Protein AF-A0A6L2MSD7-F1 (afdb_monomer_lite)

Radius of gyration: 34.22 Å; chains: 1; bounding box: 85×86×97 Å

Structure (mmCIF, N/CA/C/O backbone):
data_AF-A0A6L2MSD7-F1
#
_entry.id   AF-A0A6L2MSD7-F1
#
loop_
_atom_site.group_PDB
_atom_site.id
_atom_site.type_symbol
_atom_site.label_atom_id
_atom_site.label_alt_id
_atom_site.label_comp_id
_atom_site.label_asym_id
_atom_site.label_entity_id
_atom_site.label_seq_id
_atom_site.pdbx_PDB_ins_code
_atom_site.Cartn_x
_atom_site.Cartn_y
_atom_site.Cartn_z
_atom_site.occupancy
_atom_site.B_iso_or_equiv
_atom_site.auth_seq_id
_atom_site.auth_comp_id
_atom_site.auth_asym_id
_atom_site.auth_atom_id
_atom_site.pdbx_PDB_model_num
ATOM 1 N N . MET A 1 1 ? -14.787 -10.160 -1.010 1.00 54.75 1 MET A N 1
ATOM 2 C CA . MET A 1 1 ? -13.584 -10.720 -0.327 1.00 54.75 1 MET A CA 1
ATOM 3 C C . MET A 1 1 ? -12.518 -11.054 -1.364 1.00 54.75 1 MET A C 1
ATOM 5 O O . MET A 1 1 ? -12.900 -11.165 -2.517 1.00 54.75 1 MET A O 1
ATOM 9 N N . ARG A 1 2 ? -11.237 -11.188 -0.989 1.00 59.09 2 ARG A N 1
ATOM 10 C CA . ARG A 1 2 ? -10.144 -11.742 -1.824 1.00 59.09 2 ARG A CA 1
ATOM 11 C C . ARG A 1 2 ? -9.192 -12.528 -0.919 1.00 59.09 2 ARG A C 1
ATOM 13 O O . ARG A 1 2 ? -8.958 -12.077 0.196 1.00 59.09 2 ARG A O 1
ATOM 20 N N . ASN A 1 3 ? -8.685 -13.684 -1.350 1.00 61.91 3 ASN A N 1
ATOM 21 C CA . ASN A 1 3 ? -7.759 -14.533 -0.572 1.00 61.91 3 ASN A CA 1
ATOM 22 C C . ASN A 1 3 ? -8.220 -14.773 0.879 1.00 61.91 3 ASN A C 1
ATOM 24 O O . ASN A 1 3 ? -7.472 -14.562 1.828 1.00 61.91 3 ASN A O 1
ATOM 28 N N . ASN A 1 4 ? -9.496 -15.134 1.055 1.00 64.25 4 ASN A N 1
ATOM 29 C CA . ASN A 1 4 ? -10.141 -15.321 2.363 1.00 64.25 4 ASN A CA 1
ATOM 30 C C . ASN A 1 4 ? -10.130 -14.093 3.298 1.00 64.25 4 ASN A C 1
ATOM 32 O O . ASN A 1 4 ? -10.500 -14.213 4.462 1.00 64.25 4 ASN A O 1
ATOM 36 N N . ARG A 1 5 ? -9.792 -12.898 2.796 1.00 66.31 5 ARG A N 1
ATOM 37 C CA . ARG A 1 5 ? -9.851 -11.631 3.533 1.00 66.31 5 ARG A CA 1
ATOM 38 C C . ARG A 1 5 ? -11.049 -10.789 3.092 1.00 66.31 5 ARG A C 1
ATOM 40 O O . ARG A 1 5 ? -11.302 -10.579 1.897 1.00 66.31 5 ARG A O 1
ATOM 47 N N . LEU A 1 6 ? -11.808 -10.301 4.072 1.00 73.81 6 LEU A N 1
ATOM 48 C CA . LEU A 1 6 ? -12.859 -9.312 3.860 1.00 73.81 6 LEU A CA 1
ATOM 49 C C . LEU A 1 6 ? -12.208 -7.933 3.770 1.00 73.81 6 LEU A C 1
ATOM 51 O O . LEU A 1 6 ? -11.578 -7.480 4.714 1.00 73.81 6 LEU A O 1
ATOM 55 N N . TYR A 1 7 ? -12.353 -7.279 2.624 1.00 77.12 7 TYR A N 1
ATOM 56 C CA . TYR A 1 7 ? -11.870 -5.911 2.431 1.00 77.12 7 TYR A CA 1
ATOM 57 C C . TYR A 1 7 ? -12.970 -4.889 2.705 1.00 77.12 7 TYR A C 1
ATOM 59 O O . TYR A 1 7 ? -12.714 -3.799 3.213 1.00 77.12 7 TYR A O 1
ATOM 67 N N . GLU A 1 8 ? -14.196 -5.265 2.350 1.00 81.88 8 GLU A N 1
ATOM 68 C CA . GLU A 1 8 ? -15.355 -4.401 2.373 1.00 81.88 8 GLU A CA 1
ATOM 69 C C . GLU A 1 8 ? -16.638 -5.224 2.400 1.00 81.88 8 GLU A C 1
ATOM 71 O O . GLU A 1 8 ? -16.742 -6.239 1.702 1.00 81.88 8 GLU A O 1
ATOM 76 N N . LEU A 1 9 ? -17.607 -4.742 3.170 1.00 81.75 9 LEU A N 1
ATOM 77 C CA . LEU A 1 9 ? -18.995 -5.175 3.148 1.00 81.75 9 LEU A CA 1
ATOM 78 C C . LEU A 1 9 ? -19.867 -3.946 2.893 1.00 81.75 9 LEU A C 1
ATOM 80 O O . LEU A 1 9 ? -19.932 -3.067 3.745 1.00 81.75 9 LEU A O 1
ATOM 84 N N . SER A 1 10 ? -20.544 -3.900 1.752 1.00 80.12 10 SER A N 1
ATOM 85 C CA . SER A 1 10 ? -21.430 -2.795 1.372 1.00 80.12 10 SER A CA 1
ATOM 86 C C . SER A 1 10 ? -22.860 -3.308 1.264 1.00 80.12 10 SER A C 1
ATOM 88 O O . SER A 1 10 ? -23.104 -4.350 0.656 1.00 80.12 10 SER A O 1
ATOM 90 N N . VAL A 1 11 ? -23.801 -2.596 1.879 1.00 79.25 11 VAL A N 1
ATOM 91 C CA . VAL A 1 11 ? -25.222 -2.952 1.913 1.00 79.25 11 VAL A CA 1
ATOM 92 C C . VAL A 1 11 ? -26.008 -1.939 1.100 1.00 79.25 11 VAL A C 1
ATOM 94 O O . VAL A 1 11 ? -25.826 -0.733 1.253 1.00 79.25 11 VAL A O 1
ATOM 97 N N . TYR A 1 12 ? -26.890 -2.439 0.238 1.00 80.19 12 TYR A N 1
ATOM 98 C CA . TYR A 1 12 ? -27.663 -1.638 -0.705 1.00 80.19 12 TYR A CA 1
ATOM 99 C C . TYR A 1 12 ? -29.163 -1.889 -0.550 1.00 80.19 12 TYR A C 1
ATOM 101 O O . TYR A 1 12 ? -29.587 -3.002 -0.240 1.00 80.19 12 TYR A O 1
ATOM 109 N N . SER A 1 13 ? -29.957 -0.862 -0.842 1.00 75.50 13 SER A N 1
ATOM 110 C CA . SER A 1 13 ? -31.385 -0.967 -1.134 1.00 75.50 13 SER A CA 1
ATOM 111 C C . SER A 1 13 ? -31.614 -0.502 -2.572 1.00 75.50 13 SER A C 1
ATOM 113 O O . SER A 1 13 ? -31.469 0.679 -2.899 1.00 75.50 13 SER A O 1
ATOM 115 N N . GLY A 1 14 ? -31.877 -1.448 -3.476 1.00 81.81 14 GLY A N 1
ATOM 116 C CA . GLY A 1 14 ? -31.876 -1.179 -4.915 1.00 81.81 14 GLY A CA 1
ATOM 117 C C . GLY A 1 14 ? -30.505 -0.686 -5.395 1.00 81.81 14 GLY A C 1
ATOM 118 O O . GLY A 1 14 ? -29.509 -1.388 -5.250 1.00 81.81 14 GLY A O 1
ATOM 119 N N . LYS A 1 15 ? -30.453 0.528 -5.963 1.00 81.38 15 LYS A N 1
ATOM 120 C CA . LYS A 1 15 ? -29.205 1.187 -6.405 1.00 81.38 15 LYS A CA 1
ATOM 121 C C . LYS A 1 15 ? -28.573 2.093 -5.338 1.00 81.38 15 LYS A C 1
ATOM 123 O O . LYS A 1 15 ? -27.514 2.665 -5.580 1.00 81.38 15 LYS A O 1
ATOM 128 N N . VAL A 1 16 ? -29.217 2.260 -4.183 1.00 75.75 16 VAL A N 1
ATOM 129 C CA . VAL A 1 16 ? -28.751 3.153 -3.115 1.00 75.75 16 VAL A CA 1
ATOM 130 C C . VAL A 1 16 ? -27.895 2.360 -2.137 1.00 75.75 16 VAL A C 1
ATOM 132 O O . VAL A 1 16 ? -28.352 1.359 -1.590 1.00 75.75 16 VAL A O 1
ATOM 135 N N . MET A 1 17 ? -26.660 2.802 -1.906 1.00 81.56 17 MET A N 1
ATOM 136 C CA . MET A 1 17 ? -25.811 2.253 -0.846 1.00 81.56 17 MET A CA 1
ATOM 137 C C . MET A 1 17 ? -26.296 2.791 0.504 1.00 81.56 17 MET A C 1
ATOM 139 O O . MET A 1 17 ? -26.331 4.003 0.691 1.00 81.56 17 MET A O 1
ATOM 143 N N . LEU A 1 18 ? -26.677 1.901 1.421 1.00 83.06 18 LEU A N 1
ATOM 144 C CA . LEU A 1 18 ? -27.135 2.256 2.765 1.00 83.06 18 LEU A CA 1
ATOM 145 C C . LEU A 1 18 ? -25.952 2.490 3.705 1.00 83.06 18 LEU A C 1
ATOM 147 O O . LEU A 1 18 ? -25.838 3.546 4.315 1.00 83.06 18 LEU A O 1
ATOM 151 N N . PHE A 1 19 ? -25.064 1.503 3.809 1.00 83.31 19 PHE A N 1
ATOM 152 C CA . PHE A 1 19 ? -23.855 1.592 4.620 1.00 83.31 19 PHE A CA 1
ATOM 153 C C . PHE A 1 19 ? -22.772 0.661 4.088 1.00 83.31 19 PHE A C 1
ATOM 155 O O . PHE A 1 19 ? -23.030 -0.264 3.312 1.00 83.31 19 PHE A O 1
ATOM 162 N N . ARG A 1 20 ? -21.543 0.912 4.531 1.00 85.50 20 ARG A N 1
ATOM 163 C CA . ARG A 1 20 ? -20.358 0.167 4.132 1.00 85.50 20 ARG A CA 1
ATOM 164 C C . ARG A 1 20 ? -19.415 0.022 5.314 1.00 85.50 20 ARG A C 1
ATOM 166 O O . ARG A 1 20 ? -19.062 1.007 5.950 1.00 85.50 20 ARG A O 1
ATOM 173 N N . PHE A 1 21 ? -18.970 -1.201 5.556 1.00 85.81 21 PHE A N 1
ATOM 174 C CA . PHE A 1 21 ? -17.894 -1.518 6.482 1.00 85.81 21 PHE A CA 1
ATOM 175 C C . PHE A 1 21 ? -16.608 -1.756 5.706 1.00 85.81 21 PHE A C 1
ATOM 177 O O . PHE A 1 21 ? -16.600 -2.464 4.695 1.00 85.81 21 PHE A O 1
ATOM 184 N N . ARG A 1 22 ? -15.510 -1.189 6.201 1.00 86.69 22 ARG A N 1
ATOM 185 C CA . ARG A 1 22 ? -14.165 -1.388 5.663 1.00 86.69 22 ARG A CA 1
ATOM 186 C C . ARG A 1 22 ? -13.177 -1.668 6.777 1.00 86.69 22 ARG A C 1
ATOM 188 O O . ARG A 1 22 ? -13.412 -1.350 7.937 1.00 86.69 22 ARG A O 1
ATOM 195 N N . VAL A 1 23 ? -12.068 -2.280 6.390 1.00 88.69 23 VAL A N 1
ATOM 196 C CA . VAL A 1 23 ? -10.988 -2.638 7.305 1.00 88.69 23 VAL A CA 1
ATOM 197 C C . VAL A 1 23 ? -9.944 -1.524 7.303 1.00 88.69 23 VAL A C 1
ATOM 199 O O . VAL A 1 23 ? -9.210 -1.373 6.327 1.00 88.69 23 VAL A O 1
ATOM 202 N N . SER A 1 24 ? -9.863 -0.762 8.396 1.00 91.62 24 SER A N 1
ATOM 203 C CA . SER A 1 24 ? -8.899 0.339 8.575 1.00 91.62 24 SER A CA 1
ATOM 204 C C . SER A 1 24 ? -7.444 -0.116 8.434 1.00 91.62 24 SER A C 1
ATOM 206 O O . SER A 1 24 ? -6.644 0.589 7.823 1.00 91.62 24 SER A O 1
ATOM 208 N N . LEU A 1 25 ? -7.123 -1.333 8.890 1.00 91.25 25 LEU A N 1
ATOM 209 C CA . LEU A 1 25 ? -5.784 -1.933 8.807 1.00 91.25 25 LEU A CA 1
ATOM 210 C C . LEU A 1 25 ? -5.227 -1.998 7.371 1.00 91.25 25 LEU A C 1
ATOM 212 O O . LEU A 1 25 ? -4.017 -1.983 7.171 1.00 91.25 25 LEU A O 1
ATOM 216 N N . ASN 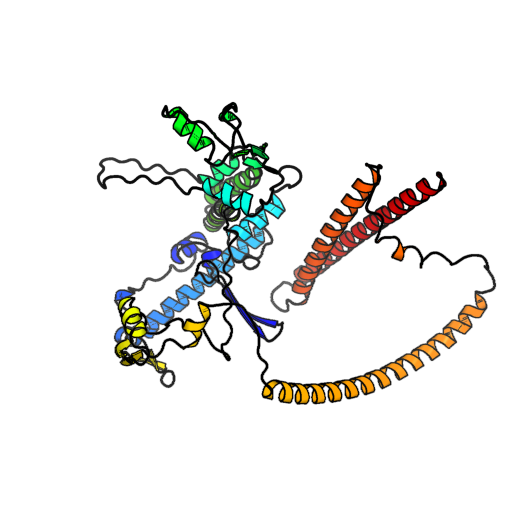A 1 26 ? -6.100 -2.043 6.360 1.00 89.12 26 ASN A N 1
ATOM 217 C CA . ASN A 1 26 ? -5.686 -2.049 4.956 1.00 89.12 26 ASN A CA 1
ATOM 218 C C . ASN A 1 26 ? -5.207 -0.675 4.455 1.00 89.12 26 ASN A C 1
ATOM 220 O O . ASN A 1 26 ? -4.498 -0.604 3.448 1.00 89.12 26 ASN A O 1
ATOM 224 N N . LEU A 1 27 ? -5.631 0.407 5.111 1.00 90.31 27 LEU A N 1
ATOM 225 C CA . LEU A 1 27 ? -5.243 1.785 4.799 1.00 90.31 27 LEU A CA 1
ATOM 226 C C . LEU A 1 27 ? -4.125 2.274 5.723 1.00 90.31 27 LEU A C 1
ATOM 228 O O . LEU A 1 27 ? -3.208 2.946 5.261 1.00 90.31 27 LEU A O 1
ATOM 232 N N . LEU A 1 28 ? -4.188 1.910 7.005 1.00 92.94 28 LEU A N 1
ATOM 233 C CA . LEU A 1 28 ? -3.208 2.256 8.032 1.00 92.94 28 LEU A CA 1
ATOM 234 C C . LEU A 1 28 ? -2.693 0.968 8.690 1.00 92.94 28 LEU A C 1
ATOM 236 O O . LEU A 1 28 ? -3.265 0.508 9.680 1.00 92.94 28 LEU A O 1
ATOM 240 N N . PRO A 1 29 ? -1.648 0.339 8.124 1.00 90.06 29 PRO A N 1
ATOM 241 C CA . PRO A 1 29 ? -1.116 -0.907 8.655 1.00 90.06 29 PRO A CA 1
ATOM 242 C C . PRO A 1 29 ? -0.336 -0.657 9.954 1.00 90.06 29 PRO A C 1
ATOM 244 O O . PRO A 1 29 ? 0.700 0.011 9.963 1.00 90.06 29 PRO A O 1
ATOM 247 N N . GLY A 1 30 ? -0.819 -1.219 11.060 1.00 90.50 30 GLY A N 1
ATOM 248 C CA . GLY A 1 30 ? -0.165 -1.136 12.363 1.00 90.50 30 GLY A CA 1
ATOM 249 C C . GLY A 1 30 ? -1.090 -1.545 13.503 1.00 90.50 30 GLY A C 1
ATOM 250 O O . GLY A 1 30 ? -2.303 -1.657 13.328 1.00 90.50 30 GLY A O 1
ATOM 251 N N . THR A 1 31 ? -0.516 -1.768 14.684 1.00 92.75 31 THR A N 1
ATOM 252 C CA . THR A 1 31 ? -1.314 -1.904 15.907 1.00 92.75 31 THR A CA 1
ATOM 253 C C . THR A 1 31 ? -1.945 -0.556 16.245 1.00 92.75 31 THR A C 1
ATOM 255 O O . THR A 1 31 ? -1.356 0.493 15.973 1.00 92.75 31 THR A O 1
ATOM 258 N N . LEU A 1 32 ? -3.126 -0.565 16.871 1.00 93.31 32 LEU A N 1
ATOM 259 C CA . LEU A 1 32 ? -3.796 0.675 17.272 1.00 93.31 32 LEU A CA 1
ATOM 260 C C . LEU A 1 32 ? -2.896 1.542 18.165 1.00 93.31 32 LEU A C 1
ATOM 262 O O . LEU A 1 32 ? -2.839 2.749 17.971 1.00 93.31 32 LEU A O 1
ATOM 266 N N . GLN A 1 33 ? -2.137 0.920 19.072 1.00 91.62 33 GLN A N 1
ATOM 267 C CA . GLN A 1 33 ? -1.191 1.625 19.937 1.00 91.62 33 GLN A CA 1
ATOM 268 C C . GLN A 1 33 ? -0.089 2.328 19.132 1.00 91.62 33 GLN A C 1
ATOM 270 O O . GLN A 1 33 ? 0.141 3.518 19.324 1.00 91.62 33 GLN A O 1
ATOM 275 N N . ASN A 1 34 ? 0.556 1.636 18.186 1.00 91.00 34 ASN A N 1
ATOM 276 C CA . ASN A 1 34 ? 1.626 2.238 17.384 1.00 91.00 34 ASN A CA 1
ATOM 277 C C . ASN A 1 34 ? 1.091 3.346 16.471 1.00 91.00 34 ASN A C 1
ATOM 279 O O . ASN A 1 34 ? 1.749 4.370 16.286 1.00 91.00 34 ASN A O 1
ATOM 283 N N . LEU A 1 35 ? -0.105 3.151 15.905 1.00 92.88 35 LEU A N 1
ATOM 284 C CA . LEU A 1 35 ? -0.780 4.163 15.095 1.00 92.88 35 LEU A CA 1
ATOM 285 C C . LEU A 1 35 ? -1.135 5.394 15.926 1.00 92.88 35 LEU A C 1
ATOM 287 O O . LEU A 1 35 ? -0.897 6.509 15.472 1.00 92.88 35 LEU A O 1
ATOM 291 N N . ALA A 1 36 ? -1.654 5.199 17.138 1.00 91.94 36 ALA A N 1
ATOM 292 C CA . ALA A 1 36 ? -1.971 6.276 18.063 1.00 91.94 36 ALA A CA 1
ATOM 293 C C . ALA A 1 36 ? -0.721 7.063 18.459 1.00 91.94 36 ALA A C 1
ATOM 295 O O . ALA A 1 36 ? -0.707 8.275 18.284 1.00 91.94 36 ALA A O 1
ATOM 296 N N . MET A 1 37 ? 0.353 6.389 18.880 1.00 89.19 37 MET A N 1
ATOM 297 C CA . MET A 1 37 ? 1.626 7.049 19.191 1.00 89.19 37 MET A CA 1
ATOM 298 C C . MET A 1 37 ? 2.172 7.838 17.996 1.00 89.19 37 MET A C 1
ATOM 300 O O . MET A 1 37 ? 2.650 8.953 18.158 1.00 89.19 37 MET A O 1
ATOM 304 N N . SER A 1 38 ? 2.080 7.276 16.787 1.00 89.38 38 SER A N 1
ATOM 305 C CA . SER A 1 38 ? 2.650 7.906 15.592 1.00 89.38 38 SER A CA 1
ATOM 306 C C . SER A 1 38 ? 1.812 9.088 15.103 1.00 89.38 38 SER A C 1
ATOM 308 O O . SER A 1 38 ? 2.350 10.145 14.800 1.00 89.38 38 SER A O 1
ATOM 310 N N . LEU A 1 39 ? 0.493 8.921 14.973 1.00 90.50 39 LEU A N 1
ATOM 311 C CA . LEU A 1 39 ? -0.389 9.917 14.354 1.00 90.50 39 LEU A CA 1
ATOM 312 C C . LEU A 1 39 ? -0.950 10.918 15.370 1.00 90.50 39 LEU A C 1
ATOM 314 O O . LEU A 1 39 ? -1.189 12.082 15.036 1.00 90.50 39 LEU A O 1
ATOM 318 N N . CYS A 1 40 ? -1.133 10.473 16.606 1.00 88.50 40 CYS A N 1
ATOM 319 C CA . CYS A 1 40 ? -1.865 11.160 17.657 1.00 88.50 40 CYS A CA 1
ATOM 320 C C . CYS A 1 40 ? -1.087 11.146 18.996 1.00 88.50 40 CYS A C 1
ATOM 322 O O . CYS A 1 40 ? -1.655 10.744 20.009 1.00 88.50 40 CYS A O 1
ATOM 324 N N . PRO A 1 41 ? 0.184 11.599 19.048 1.00 78.00 41 PRO A N 1
ATOM 325 C CA . PRO A 1 41 ? 1.045 11.445 20.233 1.00 78.00 41 PRO A CA 1
ATOM 326 C C . PRO A 1 41 ? 0.524 12.159 21.490 1.00 78.00 41 PRO A C 1
ATOM 328 O O . PRO A 1 41 ? 0.836 11.754 22.602 1.00 78.00 41 PRO A O 1
ATOM 331 N N . ASN A 1 42 ? -0.297 13.200 21.320 1.00 79.69 42 ASN A N 1
ATOM 332 C CA . ASN A 1 42 ? -0.868 13.982 22.423 1.00 79.69 42 ASN A CA 1
ATOM 333 C C . ASN A 1 42 ? -2.189 13.399 22.960 1.00 79.69 42 ASN A C 1
ATOM 335 O O . ASN A 1 42 ? -2.815 13.997 23.832 1.00 79.69 42 ASN A O 1
ATOM 339 N N . LEU A 1 43 ? -2.665 12.287 22.394 1.00 77.75 43 LEU A N 1
ATOM 340 C CA . LEU A 1 43 ? -3.886 11.618 22.830 1.00 77.75 43 LEU A CA 1
ATOM 341 C C . LEU A 1 43 ? -3.576 10.521 23.851 1.00 77.75 43 LEU A C 1
ATOM 343 O O . LEU A 1 43 ? -2.478 9.973 23.914 1.00 77.75 43 LEU A O 1
ATOM 347 N N . ARG A 1 44 ? -4.601 10.198 24.642 1.00 72.88 44 ARG A N 1
ATOM 348 C CA . ARG A 1 44 ? -4.632 9.071 25.583 1.00 72.88 44 ARG A CA 1
ATOM 349 C C . ARG A 1 44 ? -4.073 7.791 24.952 1.00 72.88 44 ARG A C 1
ATOM 351 O O . ARG A 1 44 ? -4.418 7.439 23.823 1.00 72.88 44 ARG A O 1
ATOM 358 N N . THR A 1 45 ? -3.224 7.102 25.707 1.00 79.56 45 THR A N 1
ATOM 359 C CA . THR A 1 45 ? -2.632 5.825 25.312 1.00 79.56 45 THR A CA 1
ATOM 360 C C . THR A 1 45 ? -3.693 4.730 25.276 1.00 79.56 45 THR A C 1
ATOM 362 O O . THR A 1 45 ? -4.697 4.783 25.991 1.00 79.56 45 THR A O 1
ATOM 365 N N . LYS A 1 46 ? -3.482 3.718 24.430 1.00 86.62 46 LYS A N 1
ATOM 366 C CA . LYS A 1 46 ? -4.335 2.534 24.424 1.00 86.62 46 LYS A CA 1
ATOM 367 C C . LYS A 1 46 ? -4.239 1.849 25.788 1.00 86.62 46 LYS A C 1
ATOM 369 O O . LYS A 1 46 ? -3.137 1.597 26.277 1.00 86.62 46 LYS A O 1
ATOM 374 N N . GLY A 1 47 ? -5.389 1.518 26.371 1.00 85.00 47 GLY A N 1
ATOM 375 C CA . GLY A 1 47 ? -5.443 0.671 27.557 1.00 85.00 47 GLY A CA 1
ATOM 376 C C . GLY A 1 47 ? -4.956 -0.753 27.264 1.00 85.00 47 GLY A C 1
ATOM 377 O O . GLY A 1 47 ? -4.821 -1.166 26.106 1.00 85.00 47 GLY A O 1
ATOM 378 N N . SER A 1 48 ? -4.745 -1.527 28.326 1.00 88.94 48 SER A N 1
ATOM 379 C CA . SER A 1 48 ? -4.442 -2.957 28.247 1.00 88.94 48 SER A CA 1
ATOM 380 C C . SER A 1 48 ? -5.496 -3.757 29.002 1.00 88.94 48 SER A C 1
ATOM 382 O O . SER A 1 48 ? -5.973 -3.321 30.047 1.00 88.94 48 SER A O 1
ATOM 384 N N . ILE A 1 49 ? -5.849 -4.917 28.459 1.00 88.62 49 ILE A N 1
ATOM 385 C CA . ILE A 1 49 ? -6.663 -5.931 29.124 1.00 88.62 49 ILE A CA 1
ATOM 386 C C . ILE A 1 49 ? -5.914 -7.244 28.976 1.00 88.62 49 ILE A C 1
ATOM 388 O O . ILE A 1 49 ? -5.456 -7.574 27.881 1.00 88.62 49 ILE A O 1
ATOM 392 N N . ASP A 1 50 ? -5.832 -8.000 30.065 1.00 87.88 50 ASP A N 1
ATOM 393 C CA . ASP A 1 50 ? -5.445 -9.399 29.988 1.00 87.88 50 ASP A CA 1
ATOM 394 C C . ASP A 1 50 ? -6.599 -10.202 29.376 1.00 87.88 50 ASP A C 1
ATOM 396 O O . ASP A 1 50 ? -7.579 -10.535 30.043 1.00 87.88 50 ASP A O 1
ATOM 400 N N . HIS A 1 51 ? -6.494 -10.480 28.079 1.00 87.56 51 HIS A N 1
ATOM 401 C CA . HIS A 1 51 ? -7.522 -11.195 27.333 1.00 87.56 51 HIS A CA 1
ATOM 402 C C . HIS A 1 51 ? -7.735 -12.633 27.827 1.00 87.56 51 HIS A C 1
ATOM 404 O O . HIS A 1 51 ? -8.825 -13.165 27.626 1.00 87.56 51 HIS A O 1
ATOM 410 N N . GLU A 1 52 ? -6.748 -13.251 28.484 1.00 88.56 52 GLU A N 1
ATOM 411 C CA . GLU A 1 52 ? -6.870 -14.613 29.019 1.00 88.56 52 GLU A CA 1
ATOM 412 C C . GLU A 1 52 ? -7.721 -14.646 30.294 1.00 88.56 52 GLU A C 1
ATOM 414 O O . GLU A 1 52 ? -8.444 -15.613 30.546 1.00 88.56 52 GLU A O 1
ATOM 419 N N . SER A 1 53 ? -7.713 -13.552 31.059 1.00 83.94 53 SER A N 1
ATOM 420 C CA . SER A 1 53 ? -8.539 -13.392 32.261 1.00 83.94 53 SER A CA 1
ATOM 421 C C . SER A 1 53 ? -10.031 -13.142 31.972 1.00 83.94 53 SER A C 1
ATOM 423 O O . SER A 1 53 ? -10.878 -13.280 32.865 1.00 83.94 53 SER A O 1
ATOM 425 N N . VAL A 1 54 ? -10.391 -12.800 30.727 1.00 85.50 54 VAL A N 1
ATOM 426 C CA . VAL A 1 54 ? -11.773 -12.487 30.336 1.00 85.50 54 VAL A CA 1
ATOM 427 C C . VAL A 1 54 ? -12.573 -13.775 30.104 1.00 85.50 54 VAL A C 1
ATOM 429 O O . VAL A 1 54 ? -12.387 -14.501 29.129 1.00 85.50 54 VAL A O 1
ATOM 432 N N . ASN A 1 55 ? -13.522 -14.044 30.997 1.00 86.75 55 ASN A N 1
ATOM 433 C CA . ASN A 1 55 ? -14.447 -15.172 30.969 1.00 86.75 55 ASN A CA 1
ATOM 434 C C . ASN A 1 55 ? -15.867 -14.702 31.332 1.00 86.75 55 ASN A C 1
ATOM 436 O O . ASN A 1 55 ? -16.092 -13.530 31.610 1.00 86.75 55 ASN A O 1
ATOM 440 N N . GLU A 1 56 ? -16.851 -15.602 31.320 1.00 84.56 56 GLU A N 1
ATOM 441 C CA . GLU A 1 56 ? -18.264 -15.257 31.559 1.00 84.56 56 GLU A CA 1
ATOM 442 C C . GLU A 1 56 ? -18.503 -14.533 32.899 1.00 84.56 56 GLU A C 1
ATOM 444 O O . GLU A 1 56 ? -19.273 -13.573 32.961 1.00 84.56 56 GLU A O 1
ATOM 449 N N . LYS A 1 57 ? -17.812 -14.953 33.968 1.00 81.75 57 LYS A N 1
ATOM 450 C CA . LYS A 1 57 ? -17.960 -14.351 35.300 1.00 81.75 57 LYS A CA 1
ATOM 451 C C . LYS A 1 57 ? -17.282 -12.981 35.370 1.00 81.75 57 LYS A C 1
ATOM 453 O O . LYS A 1 57 ? -17.885 -12.043 35.892 1.00 81.75 57 LYS A O 1
ATOM 458 N N . SER A 1 58 ? -16.067 -12.848 34.828 1.00 83.00 58 SER A N 1
ATOM 459 C CA . SER A 1 58 ? -15.365 -11.555 34.787 1.00 83.00 58 SER A CA 1
ATOM 460 C C . SER A 1 58 ? -16.024 -10.562 33.828 1.00 83.00 58 SER A C 1
ATOM 462 O O . SER A 1 58 ? -16.068 -9.383 34.134 1.00 83.00 58 SER A O 1
ATOM 464 N N . LEU A 1 59 ? -16.671 -11.012 32.748 1.00 85.56 59 LEU A N 1
ATOM 465 C CA . LEU A 1 59 ? -17.444 -10.149 31.843 1.00 85.56 59 LEU A CA 1
ATOM 466 C C . LEU A 1 59 ? -18.561 -9.381 32.553 1.00 85.56 59 LEU A C 1
ATOM 468 O O . LEU A 1 59 ? -18.733 -8.192 32.297 1.00 85.56 59 LEU A O 1
ATOM 472 N N . LYS A 1 60 ? -19.331 -10.052 33.424 1.00 86.12 60 LYS A N 1
ATOM 473 C CA . LYS A 1 60 ? -20.391 -9.387 34.202 1.00 86.12 60 LYS A CA 1
ATOM 474 C C . LYS A 1 60 ? -19.794 -8.468 35.268 1.00 86.12 60 LYS A C 1
ATOM 476 O O . LYS A 1 60 ? -20.279 -7.354 35.436 1.00 86.12 60 LYS A O 1
ATOM 481 N N . LYS A 1 61 ? -18.746 -8.929 35.960 1.00 89.44 61 LYS A N 1
ATOM 482 C CA . LYS A 1 61 ? -18.087 -8.189 37.046 1.00 89.44 61 LYS A CA 1
ATOM 483 C C . LYS A 1 61 ? -17.384 -6.920 36.553 1.00 89.44 61 LYS A C 1
ATOM 485 O O . LYS A 1 61 ? -17.571 -5.856 37.125 1.00 89.44 61 LYS A O 1
ATOM 490 N N . ASP A 1 62 ? -16.611 -7.039 35.481 1.00 88.38 62 ASP A N 1
ATOM 491 C CA . ASP A 1 62 ? -15.726 -5.993 34.963 1.00 88.38 62 ASP A CA 1
ATOM 492 C C . ASP A 1 62 ? -16.365 -5.244 33.782 1.00 88.38 62 ASP A C 1
ATOM 494 O O . ASP A 1 62 ? -15.687 -4.520 33.053 1.00 88.38 62 ASP A O 1
ATOM 498 N N . LYS A 1 63 ? -17.682 -5.408 33.579 1.00 88.94 63 LYS A N 1
ATOM 499 C CA . LYS A 1 63 ? -18.449 -4.863 32.449 1.00 88.94 63 LYS A CA 1
ATOM 500 C C . LYS A 1 63 ? -18.128 -3.396 32.174 1.00 88.94 63 LYS A C 1
ATOM 502 O O . LYS A 1 63 ? -17.854 -3.043 31.029 1.00 88.94 63 LYS A O 1
ATOM 507 N N . ASP A 1 64 ? -18.154 -2.556 33.203 1.00 91.56 64 ASP A N 1
ATOM 508 C CA . ASP A 1 64 ? -17.952 -1.114 33.046 1.00 91.56 64 ASP A CA 1
ATOM 509 C C . ASP A 1 64 ? -16.514 -0.791 32.616 1.00 91.56 64 ASP A C 1
ATOM 511 O O . ASP A 1 64 ? -16.303 0.015 31.711 1.00 91.56 64 ASP A O 1
ATOM 515 N N . VAL A 1 65 ? -15.529 -1.507 33.167 1.00 91.38 65 VAL A N 1
ATOM 516 C CA . VAL A 1 65 ? -14.113 -1.392 32.781 1.00 91.38 65 VAL A CA 1
ATOM 517 C C . VAL A 1 65 ? -13.907 -1.829 31.327 1.00 91.38 65 VAL A C 1
ATOM 519 O O . VAL A 1 65 ? -13.250 -1.131 30.552 1.00 91.38 65 VAL A O 1
ATOM 522 N N . LEU A 1 66 ? -14.505 -2.956 30.925 1.00 91.44 66 LEU A N 1
ATOM 523 C CA . LEU A 1 66 ? -14.436 -3.470 29.554 1.00 91.44 66 LEU A CA 1
ATOM 524 C C . LEU A 1 66 ? -15.096 -2.507 28.556 1.00 91.44 66 LEU A C 1
ATOM 526 O O . LEU A 1 66 ? -14.564 -2.282 27.467 1.00 91.44 66 LEU A O 1
ATOM 530 N N . ILE A 1 67 ? -16.241 -1.919 28.915 1.00 92.38 67 ILE A N 1
ATOM 531 C CA . ILE A 1 67 ? -16.934 -0.927 28.086 1.00 92.38 67 ILE A CA 1
ATOM 532 C C . ILE A 1 67 ? -16.072 0.323 27.901 1.00 92.38 67 ILE A C 1
ATOM 534 O O . ILE A 1 67 ? -15.926 0.784 26.768 1.00 92.38 67 ILE A O 1
ATOM 538 N N . GLU A 1 68 ? -15.475 0.858 28.966 1.00 91.25 68 GLU A N 1
ATOM 539 C CA . GLU A 1 68 ? -14.610 2.039 28.869 1.00 91.25 68 GLU A CA 1
ATOM 540 C C . GLU A 1 68 ? -13.334 1.767 28.060 1.00 91.25 68 GLU A C 1
ATOM 542 O O . GLU A 1 68 ? -12.933 2.594 27.231 1.00 91.25 68 GLU A O 1
ATOM 547 N N . TYR A 1 69 ? -12.744 0.577 28.195 1.00 91.81 69 TYR A N 1
ATOM 548 C CA . TYR A 1 69 ? -11.652 0.131 27.328 1.00 91.81 69 TYR A CA 1
ATOM 549 C C . TYR A 1 69 ? -12.070 0.102 25.850 1.00 91.81 69 TYR A C 1
ATOM 551 O O . TYR A 1 69 ? -11.394 0.686 25.001 1.00 91.81 69 TYR A O 1
ATOM 559 N N . MET A 1 70 ? -13.206 -0.527 25.525 1.00 92.44 70 MET A N 1
ATOM 560 C CA . MET A 1 70 ? -13.682 -0.636 24.140 1.00 92.44 70 MET A CA 1
ATOM 561 C C . MET A 1 70 ? -14.033 0.731 23.546 1.00 92.44 70 MET A C 1
ATOM 563 O O . MET A 1 70 ? -13.691 1.007 22.395 1.00 92.44 70 MET A O 1
ATOM 567 N N . LYS A 1 71 ? -14.680 1.610 24.323 1.00 93.31 71 LYS A N 1
ATOM 568 C CA . LYS A 1 71 ? -14.942 2.999 23.917 1.00 93.31 71 LYS A CA 1
ATOM 569 C C . LYS A 1 71 ? -13.642 3.729 23.610 1.00 93.31 71 LYS A C 1
ATOM 571 O O . LYS A 1 71 ? -13.566 4.428 22.603 1.00 93.31 71 LYS A O 1
ATOM 576 N N . THR A 1 72 ? -12.622 3.547 24.446 1.00 91.38 72 THR A N 1
ATOM 577 C CA . THR A 1 72 ? -11.304 4.149 24.230 1.00 91.38 72 THR A CA 1
ATOM 578 C C . THR A 1 72 ? -10.687 3.664 22.921 1.00 91.38 72 THR A C 1
ATOM 580 O O . THR A 1 72 ? -10.284 4.501 22.118 1.00 91.38 72 THR A O 1
ATOM 583 N N . ASP A 1 73 ? -10.694 2.356 22.646 1.00 93.69 73 ASP A N 1
ATOM 584 C CA . ASP A 1 73 ? -10.167 1.797 21.392 1.00 93.69 73 ASP A CA 1
ATOM 585 C C . ASP A 1 73 ? -10.922 2.334 20.154 1.00 93.69 73 ASP A C 1
ATOM 587 O O . ASP A 1 73 ? -10.298 2.698 19.153 1.00 93.69 73 ASP A O 1
ATOM 591 N N . ILE A 1 74 ? -12.256 2.450 20.221 1.00 94.12 74 ILE A N 1
ATOM 592 C CA . ILE A 1 74 ? -13.085 2.995 19.130 1.00 94.12 74 ILE A CA 1
ATOM 593 C C . ILE A 1 74 ? -12.776 4.477 18.884 1.00 94.12 74 ILE A C 1
ATOM 595 O O . ILE A 1 74 ? -12.565 4.880 17.737 1.00 94.12 74 ILE A O 1
ATOM 599 N N . LEU A 1 75 ? -12.739 5.289 19.944 1.00 92.81 75 LEU A N 1
ATOM 600 C CA . LEU A 1 75 ? -12.451 6.722 19.843 1.00 92.81 75 LEU A CA 1
ATOM 601 C C . LEU A 1 75 ? -11.035 6.956 19.314 1.00 92.81 75 LEU A C 1
ATOM 603 O O . LEU A 1 75 ? -10.839 7.770 18.416 1.00 92.81 75 LEU A O 1
ATOM 607 N N . LEU A 1 76 ? -10.062 6.193 19.811 1.00 93.81 76 LEU A N 1
ATOM 608 C CA . LEU A 1 76 ? -8.673 6.289 19.382 1.00 93.81 76 LEU A CA 1
ATOM 609 C C . LEU A 1 76 ? -8.514 5.937 17.899 1.00 93.81 76 LEU A C 1
ATOM 611 O O . LEU A 1 76 ? -7.822 6.647 17.169 1.00 93.81 76 LEU A O 1
ATOM 615 N N . LEU A 1 77 ? -9.198 4.889 17.425 1.00 94.44 77 LEU A N 1
ATOM 616 C CA . LEU A 1 77 ? -9.220 4.555 16.002 1.00 94.44 77 LEU A CA 1
ATOM 617 C C . LEU A 1 77 ? -9.860 5.677 15.170 1.00 94.44 77 LEU A C 1
ATOM 619 O O . LEU A 1 77 ? -9.335 6.019 14.111 1.00 94.44 77 LEU A O 1
ATOM 623 N N . GLY A 1 78 ? -10.963 6.264 15.643 1.00 94.19 78 GLY A N 1
ATOM 624 C CA . GLY A 1 78 ? -11.617 7.399 14.988 1.00 94.19 78 GLY A CA 1
ATOM 625 C C . GLY A 1 78 ? -10.685 8.603 14.822 1.00 94.19 78 GLY A C 1
ATOM 626 O O . GLY A 1 78 ? -10.598 9.169 13.732 1.00 94.19 78 GLY A O 1
ATOM 627 N N . GLU A 1 79 ? -9.935 8.957 15.865 1.00 93.69 79 GLU A N 1
ATOM 628 C CA . GLU A 1 79 ? -8.937 10.034 15.828 1.00 93.69 79 GLU A CA 1
ATOM 629 C C . GLU A 1 79 ? -7.784 9.722 14.867 1.00 93.69 79 GLU A C 1
ATOM 631 O O . GLU A 1 79 ? -7.430 10.547 14.024 1.00 93.69 79 GLU A O 1
ATOM 636 N N . VAL A 1 80 ? -7.234 8.505 14.932 1.00 95.06 80 VAL A N 1
ATOM 637 C CA . VAL A 1 80 ? -6.179 8.029 14.022 1.00 95.06 80 VAL A CA 1
ATOM 638 C C . VAL A 1 80 ? -6.611 8.157 12.557 1.00 95.06 80 VAL A C 1
ATOM 640 O O . VAL A 1 80 ? -5.865 8.690 11.729 1.00 95.06 80 VAL A O 1
ATOM 643 N N . MET A 1 81 ? -7.827 7.710 12.234 1.00 94.94 81 MET A N 1
ATOM 644 C CA . MET A 1 81 ? -8.370 7.768 10.876 1.00 94.94 81 MET A CA 1
ATOM 645 C C . MET A 1 81 ? -8.583 9.214 10.411 1.00 94.94 81 MET A C 1
ATOM 647 O O . MET A 1 81 ? -8.167 9.565 9.306 1.00 94.94 81 MET A O 1
ATOM 651 N N . GLN A 1 82 ? -9.165 10.074 11.253 1.00 94.50 82 GLN A N 1
ATOM 652 C CA . GLN A 1 82 ? -9.376 11.491 10.937 1.00 94.50 82 GLN A CA 1
ATOM 653 C C . GLN A 1 82 ? -8.055 12.241 10.746 1.00 94.50 82 GLN A C 1
ATOM 655 O O . GLN A 1 82 ? -7.914 13.041 9.816 1.00 94.50 82 GLN A O 1
ATOM 660 N N . LYS A 1 83 ? -7.057 11.963 11.589 1.00 94.81 83 LYS A N 1
ATOM 661 C CA . LYS A 1 83 ? -5.730 12.566 11.485 1.00 94.81 83 LYS A CA 1
ATOM 662 C C . LYS A 1 83 ? -5.033 12.161 10.193 1.00 94.81 83 LYS A C 1
ATOM 664 O O . LYS A 1 83 ? -4.515 13.031 9.491 1.00 94.81 83 LYS A O 1
ATOM 669 N N . ALA A 1 84 ? -5.059 10.873 9.851 1.00 95.25 84 ALA A N 1
ATOM 670 C CA . ALA A 1 84 ? -4.543 10.394 8.576 1.00 95.25 84 ALA A CA 1
ATOM 671 C C . ALA A 1 84 ? -5.270 11.066 7.403 1.00 95.25 84 ALA A C 1
ATOM 673 O O . ALA A 1 84 ? -4.613 11.630 6.530 1.00 95.25 84 ALA A O 1
ATOM 674 N N . GLN A 1 85 ? -6.607 11.097 7.420 1.00 95.94 85 GLN A N 1
ATOM 675 C CA . GLN A 1 85 ? -7.409 11.768 6.395 1.00 95.94 85 GLN A CA 1
ATOM 676 C C . GLN A 1 85 ? -7.005 13.238 6.227 1.00 95.94 85 GLN A C 1
ATOM 678 O O . GLN A 1 85 ? -6.803 13.698 5.106 1.00 95.94 85 GLN A O 1
ATOM 683 N N . ASN A 1 86 ? -6.814 13.972 7.325 1.00 96.06 86 ASN A N 1
ATOM 684 C CA . ASN A 1 86 ? -6.384 15.370 7.297 1.00 96.06 86 ASN A CA 1
ATOM 685 C C . ASN A 1 86 ? -5.009 15.538 6.626 1.00 96.06 86 ASN A C 1
ATOM 687 O O . ASN A 1 86 ? -4.839 16.420 5.784 1.00 96.06 86 ASN A O 1
ATOM 691 N N . ILE A 1 87 ? -4.046 14.670 6.953 1.00 95.62 87 ILE A N 1
ATOM 692 C CA . ILE A 1 87 ? -2.709 14.689 6.344 1.00 95.62 87 ILE A CA 1
ATOM 693 C C . ILE A 1 87 ? -2.805 14.417 4.838 1.00 95.62 87 ILE A C 1
ATOM 695 O O . ILE A 1 87 ? -2.311 15.216 4.042 1.00 95.62 87 ILE A O 1
ATOM 699 N N . TYR A 1 88 ? -3.475 13.335 4.429 1.00 95.25 88 TYR A N 1
ATOM 700 C CA . TYR A 1 88 ? -3.625 12.988 3.011 1.00 95.25 88 TYR A CA 1
ATOM 701 C C . TYR A 1 88 ? -4.384 14.059 2.225 1.00 95.25 88 TYR A C 1
ATOM 703 O O . TYR A 1 88 ? -4.005 14.374 1.096 1.00 95.25 88 TYR A O 1
ATOM 711 N N . TRP A 1 89 ? -5.403 14.671 2.825 1.00 94.81 89 TRP A N 1
ATOM 712 C CA . TRP A 1 89 ? -6.125 15.777 2.213 1.00 94.81 89 TRP A CA 1
ATOM 713 C C . TRP A 1 89 ? -5.221 16.993 1.999 1.00 94.81 89 TRP A C 1
ATOM 715 O O . TRP A 1 89 ? -5.158 17.523 0.895 1.00 94.81 89 TRP A O 1
ATOM 725 N N . LYS A 1 90 ? -4.460 17.412 3.017 1.00 95.50 90 LYS A N 1
ATOM 726 C CA . LYS A 1 90 ? -3.548 18.563 2.909 1.00 95.50 90 LYS A CA 1
ATOM 727 C C . LYS A 1 90 ? -2.449 18.347 1.874 1.00 95.50 90 LYS A C 1
ATOM 729 O O . LYS A 1 90 ? -2.190 19.240 1.074 1.00 95.50 90 LYS A O 1
ATOM 734 N N . LEU A 1 91 ? -1.823 17.171 1.875 1.00 92.69 91 LEU A N 1
ATOM 735 C CA . LEU A 1 91 ? -0.711 16.864 0.974 1.00 92.69 91 LEU A CA 1
ATOM 736 C C . LEU A 1 91 ? -1.176 16.607 -0.462 1.00 92.69 91 LEU A C 1
ATOM 738 O O . LEU A 1 91 ? -0.568 17.093 -1.421 1.00 92.69 91 LEU A O 1
ATOM 742 N N . TYR A 1 92 ? -2.244 15.822 -0.613 1.00 91.75 92 TYR A N 1
ATOM 743 C CA . TYR A 1 92 ? -2.610 15.204 -1.886 1.00 91.75 92 TYR A CA 1
ATOM 744 C C . TYR A 1 92 ? -3.995 15.593 -2.409 1.00 91.75 92 TYR A C 1
ATOM 746 O O . TYR A 1 92 ? -4.278 15.301 -3.566 1.00 91.75 92 TYR A O 1
ATOM 754 N N . GLN A 1 93 ? -4.824 16.277 -1.610 1.00 92.00 93 GLN A N 1
ATOM 755 C CA . GLN A 1 93 ? -6.245 16.537 -1.898 1.00 92.00 93 GLN A CA 1
ATOM 756 C C . GLN A 1 93 ? -7.014 15.236 -2.176 1.00 92.00 93 GLN A C 1
ATOM 758 O O . GLN A 1 93 ? -7.851 15.159 -3.072 1.00 92.00 93 GLN A O 1
ATOM 763 N N . LEU A 1 94 ? -6.680 14.186 -1.418 1.00 91.12 94 LEU A N 1
ATOM 764 C CA . LEU A 1 94 ? -7.269 12.862 -1.559 1.00 91.12 94 LEU A CA 1
ATOM 765 C C . LEU A 1 94 ? -8.002 12.438 -0.294 1.00 91.12 94 LEU A C 1
ATOM 767 O O . LEU A 1 94 ? -7.532 12.617 0.830 1.00 91.12 94 LEU A O 1
ATOM 771 N N . ASP A 1 95 ? -9.150 11.815 -0.520 1.00 92.31 95 ASP A N 1
ATOM 772 C CA . ASP A 1 95 ? -9.858 11.043 0.485 1.00 92.31 95 ASP A CA 1
ATOM 773 C C . ASP A 1 95 ? -9.223 9.646 0.594 1.00 92.31 95 ASP A C 1
ATOM 775 O O . ASP A 1 95 ? -9.150 8.916 -0.402 1.00 92.31 95 ASP A O 1
ATOM 779 N N . ILE A 1 96 ? -8.748 9.262 1.781 1.00 90.12 96 ILE A N 1
ATOM 780 C CA . ILE A 1 96 ? -8.177 7.933 2.052 1.00 90.12 96 ILE A CA 1
ATOM 781 C C . ILE A 1 96 ? -9.228 6.845 1.833 1.00 90.12 96 ILE A C 1
ATOM 783 O O . ILE A 1 96 ? -8.902 5.734 1.418 1.00 90.12 96 ILE A O 1
ATOM 787 N N . GLU A 1 97 ? -10.502 7.189 2.012 1.00 88.31 97 GLU A N 1
ATOM 788 C CA . GLU A 1 97 ? -11.643 6.333 1.744 1.00 88.31 97 GLU A CA 1
ATOM 789 C C . GLU A 1 97 ? -11.970 6.196 0.253 1.00 88.31 97 GLU A C 1
ATOM 791 O O . GLU A 1 97 ? -12.788 5.353 -0.129 1.00 88.31 97 GLU A O 1
ATOM 796 N N . SER A 1 98 ? -11.312 6.938 -0.638 1.00 87.25 98 SER A N 1
ATOM 797 C CA . SER A 1 98 ? -11.471 6.733 -2.085 1.00 87.25 98 SER A CA 1
ATOM 798 C C . SER A 1 98 ? -10.916 5.381 -2.549 1.00 87.25 98 SER A C 1
ATOM 800 O O . SER A 1 98 ? -11.307 4.871 -3.604 1.00 87.25 98 SER A O 1
ATOM 802 N N . LYS A 1 99 ? -10.015 4.775 -1.764 1.00 88.56 99 LYS A N 1
ATOM 803 C CA . LYS A 1 99 ? -9.398 3.469 -2.027 1.00 88.56 99 LYS A CA 1
ATOM 804 C C . LYS A 1 99 ? -9.630 2.519 -0.851 1.00 88.56 99 LYS A C 1
ATOM 806 O O . LYS A 1 99 ? -10.049 2.912 0.229 1.00 88.56 99 LYS A O 1
ATOM 811 N N . ILE A 1 100 ? -9.437 1.226 -1.100 1.00 85.50 100 ILE A N 1
ATOM 812 C CA . ILE A 1 100 ? -9.661 0.166 -0.102 1.00 85.50 100 ILE A CA 1
ATOM 813 C C . ILE A 1 100 ? -8.348 -0.230 0.589 1.00 85.50 100 ILE A C 1
ATOM 815 O O . ILE A 1 100 ? -8.364 -0.722 1.712 1.00 85.50 100 ILE A O 1
ATOM 819 N N . ILE A 1 101 ? -7.216 -0.035 -0.093 1.00 88.94 101 ILE A N 1
ATOM 820 C CA . ILE A 1 101 ? -5.884 -0.426 0.370 1.00 88.94 101 ILE A CA 1
ATOM 821 C C . ILE A 1 101 ? -4.888 0.707 0.123 1.00 88.94 101 ILE A C 1
ATOM 823 O O . ILE A 1 101 ? -4.984 1.409 -0.891 1.00 88.94 101 ILE A O 1
ATOM 827 N N . LEU A 1 102 ? -3.903 0.833 1.009 1.00 92.69 102 LEU A N 1
ATOM 828 C CA . LEU A 1 102 ? -2.868 1.863 0.951 1.00 92.69 102 LEU A CA 1
ATOM 829 C C . LEU A 1 102 ? -2.063 1.828 -0.355 1.00 92.69 102 LEU A C 1
ATOM 831 O O . LEU A 1 102 ? -1.825 2.870 -0.955 1.00 92.69 102 LEU A O 1
ATOM 835 N N . SER A 1 103 ? -1.725 0.644 -0.868 1.00 92.00 103 SER A N 1
ATOM 836 C CA . SER A 1 103 ? -0.984 0.508 -2.134 1.00 92.00 103 SER A CA 1
ATOM 837 C C . SER A 1 103 ? -1.743 1.069 -3.345 1.00 92.00 103 SER A C 1
ATOM 839 O O . SER A 1 103 ? -1.148 1.609 -4.276 1.00 92.00 103 SER A O 1
ATOM 841 N N . SER A 1 104 ? -3.080 1.020 -3.328 1.00 91.00 104 SER A N 1
ATOM 842 C CA . SER A 1 104 ? -3.907 1.652 -4.365 1.00 91.00 104 SER A CA 1
ATOM 843 C C . SER A 1 104 ? -3.955 3.171 -4.225 1.00 91.00 104 SER A C 1
ATOM 845 O O . SER A 1 104 ? -4.086 3.864 -5.232 1.00 91.00 104 SER A O 1
ATOM 847 N N . LEU A 1 105 ? -3.853 3.691 -2.999 1.00 92.62 105 LEU A N 1
ATOM 848 C CA . LEU A 1 105 ? -3.711 5.125 -2.752 1.00 92.62 105 LEU A CA 1
ATOM 849 C C . LEU A 1 105 ? -2.329 5.614 -3.215 1.00 92.62 105 LEU A C 1
ATOM 851 O O . LEU A 1 105 ? -2.252 6.615 -3.921 1.00 92.62 105 LEU A O 1
ATOM 855 N N . ALA A 1 106 ? -1.272 4.849 -2.922 1.00 95.00 106 ALA A N 1
ATOM 856 C CA . ALA A 1 106 ? 0.097 5.104 -3.367 1.00 95.00 106 ALA A CA 1
ATOM 857 C C . ALA A 1 106 ? 0.207 5.179 -4.894 1.00 95.00 106 ALA A C 1
ATOM 859 O O . ALA A 1 106 ? 0.685 6.180 -5.420 1.00 95.00 106 ALA A O 1
ATOM 860 N N . VAL A 1 107 ? -0.317 4.181 -5.619 1.00 93.38 107 VAL A N 1
ATOM 861 C CA . VAL A 1 107 ? -0.325 4.213 -7.091 1.00 93.38 107 VAL A CA 1
ATOM 862 C C . VAL A 1 107 ? -1.165 5.361 -7.640 1.00 93.38 107 VAL A C 1
ATOM 864 O O . VAL A 1 107 ? -0.802 5.926 -8.667 1.00 93.38 107 VAL A O 1
ATOM 867 N N . ASN A 1 108 ? -2.260 5.746 -6.980 1.00 93.12 108 ASN A N 1
ATOM 868 C CA . ASN A 1 108 ? -3.033 6.909 -7.415 1.00 93.12 108 ASN A CA 1
ATOM 869 C C . ASN A 1 108 ? -2.196 8.195 -7.326 1.00 93.12 108 ASN A C 1
ATOM 871 O O . ASN A 1 108 ? -2.097 8.935 -8.297 1.00 93.12 108 ASN A O 1
ATOM 875 N N . ILE A 1 109 ? -1.530 8.421 -6.190 1.00 94.19 109 ILE A N 1
ATOM 876 C CA . ILE A 1 109 ? -0.650 9.581 -5.985 1.00 94.19 109 ILE A CA 1
ATOM 877 C C . ILE A 1 109 ? 0.517 9.563 -6.976 1.00 94.19 109 ILE A C 1
ATOM 879 O O . ILE A 1 109 ? 0.796 10.579 -7.608 1.00 94.19 109 ILE A O 1
ATOM 883 N N . PHE A 1 110 ? 1.155 8.404 -7.153 1.00 95.44 110 PHE A N 1
ATOM 884 C CA . PHE A 1 110 ? 2.224 8.206 -8.126 1.00 95.44 110 PHE A CA 1
ATOM 885 C C . PHE A 1 110 ? 1.776 8.592 -9.542 1.00 95.44 110 PHE A C 1
ATOM 887 O O . PHE A 1 110 ? 2.414 9.418 -10.190 1.00 95.44 110 PHE A O 1
ATOM 894 N N . ARG A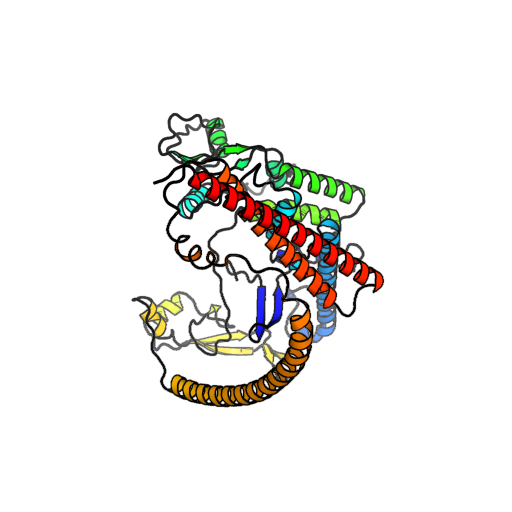 1 111 ? 0.628 8.070 -9.992 1.00 92.88 111 ARG A N 1
ATOM 895 C CA . ARG A 1 111 ? 0.094 8.334 -11.335 1.00 92.88 111 ARG A CA 1
ATOM 896 C C . ARG A 1 111 ? -0.316 9.783 -11.556 1.00 92.88 111 ARG A C 1
ATOM 898 O O . ARG A 1 111 ? -0.174 10.279 -12.663 1.00 92.88 111 ARG A O 1
ATOM 905 N N . LEU A 1 112 ? -0.838 10.444 -10.525 1.00 91.12 112 LEU A N 1
ATOM 906 C CA . LEU A 1 112 ? -1.311 11.823 -10.629 1.00 91.12 112 LEU A CA 1
ATOM 907 C C . LEU A 1 112 ? -0.181 12.855 -10.636 1.00 91.12 112 LEU A C 1
ATOM 909 O O . LEU A 1 112 ? -0.384 13.946 -11.159 1.00 91.12 112 LEU A O 1
ATOM 913 N N . ARG A 1 113 ? 0.960 12.559 -10.002 1.00 93.00 113 ARG A N 1
ATOM 914 C CA . ARG A 1 113 ? 1.990 13.573 -9.718 1.00 93.00 113 ARG A CA 1
ATOM 915 C C . ARG A 1 113 ? 3.383 13.269 -10.255 1.00 93.00 113 ARG A C 1
ATOM 917 O O . ARG A 1 113 ? 4.161 14.204 -10.382 1.00 93.00 113 ARG A O 1
ATOM 924 N N . TYR A 1 114 ? 3.706 12.006 -10.520 1.00 94.19 114 TYR A N 1
ATOM 925 C CA . TYR A 1 114 ? 5.087 11.586 -10.782 1.00 94.19 114 TYR A CA 1
ATOM 926 C C . TYR A 1 114 ? 5.236 10.744 -12.053 1.00 94.19 114 TYR A C 1
ATOM 928 O O . TYR A 1 114 ? 6.284 10.762 -12.683 1.00 94.19 114 TYR A O 1
ATOM 936 N N . TYR A 1 115 ? 4.207 9.994 -12.441 1.00 94.19 115 TYR A N 1
ATOM 937 C CA . TYR A 1 115 ? 4.291 9.089 -13.583 1.00 94.19 115 TYR A CA 1
ATOM 938 C C . TYR A 1 115 ? 4.023 9.799 -14.912 1.00 94.19 115 TYR A C 1
ATOM 940 O O . TYR A 1 115 ? 2.980 10.431 -15.085 1.00 94.19 115 TYR A O 1
ATOM 948 N N . ASN A 1 116 ? 4.915 9.589 -15.879 1.00 91.88 116 ASN A N 1
ATOM 949 C CA . ASN A 1 116 ? 4.717 9.980 -17.268 1.00 91.88 116 ASN A CA 1
ATOM 950 C C . ASN A 1 116 ? 4.782 8.740 -18.176 1.00 91.88 116 ASN A C 1
ATOM 952 O O . ASN A 1 116 ? 5.848 8.154 -18.373 1.00 91.88 116 ASN A O 1
ATOM 956 N N . ASP A 1 117 ? 3.631 8.367 -18.736 1.00 90.38 117 ASP A N 1
ATOM 957 C CA . ASP A 1 117 ? 3.466 7.181 -19.586 1.00 90.38 117 ASP A CA 1
ATOM 958 C C . ASP A 1 117 ? 4.189 7.298 -20.937 1.00 90.38 117 ASP A C 1
ATOM 960 O O . ASP A 1 117 ? 4.595 6.295 -21.515 1.00 90.38 117 ASP A O 1
ATOM 964 N N . GLU A 1 118 ? 4.401 8.522 -21.425 1.00 90.25 118 GLU A N 1
ATOM 965 C CA . GLU A 1 118 ? 5.126 8.773 -22.675 1.00 90.25 118 GLU A CA 1
ATOM 966 C C . GLU A 1 118 ? 6.629 8.507 -22.494 1.00 90.25 118 GLU A C 1
ATOM 968 O O . GLU A 1 118 ? 7.299 7.988 -23.389 1.00 90.25 118 GLU A O 1
ATOM 973 N N . ILE A 1 119 ? 7.158 8.803 -21.301 1.00 90.94 119 ILE A N 1
ATOM 974 C CA . ILE A 1 119 ? 8.572 8.598 -20.962 1.00 90.94 119 ILE A CA 1
ATOM 975 C C . ILE A 1 119 ? 8.830 7.146 -20.563 1.00 90.94 119 ILE A C 1
ATOM 977 O O . ILE A 1 119 ? 9.798 6.540 -21.033 1.00 90.94 119 ILE A O 1
ATOM 981 N N . PHE A 1 120 ? 7.981 6.570 -19.712 1.00 92.50 120 PHE A N 1
ATOM 982 C CA . PHE A 1 120 ? 8.141 5.213 -19.198 1.00 92.50 120 PHE A CA 1
ATOM 983 C C . PHE A 1 120 ? 6.824 4.441 -19.333 1.00 92.50 120 PHE A C 1
ATOM 985 O O . PHE A 1 120 ? 6.080 4.341 -18.363 1.00 92.50 120 PHE A O 1
ATOM 992 N N . PRO A 1 121 ? 6.517 3.873 -20.511 1.00 90.56 121 PRO A N 1
ATOM 993 C CA . PRO A 1 121 ? 5.307 3.080 -20.681 1.00 90.56 121 PRO A CA 1
ATOM 994 C C . PRO A 1 121 ? 5.384 1.774 -19.883 1.00 90.56 121 PRO A C 1
ATOM 996 O O . PRO A 1 121 ? 6.338 0.999 -20.013 1.00 90.56 121 PRO A O 1
ATOM 999 N N . ILE A 1 122 ? 4.351 1.499 -19.088 1.00 88.00 122 ILE A N 1
ATOM 1000 C CA . ILE A 1 122 ? 4.193 0.239 -18.353 1.00 88.00 122 ILE A CA 1
ATOM 1001 C C . ILE A 1 122 ? 3.271 -0.679 -19.156 1.00 88.00 122 ILE A C 1
ATOM 1003 O O . ILE A 1 122 ? 2.064 -0.451 -19.253 1.00 88.00 122 ILE A O 1
ATOM 1007 N N . HIS A 1 123 ? 3.843 -1.734 -19.735 1.00 88.00 123 HIS A N 1
ATOM 1008 C CA . HIS A 1 123 ? 3.083 -2.727 -20.486 1.00 88.00 123 HIS A CA 1
ATOM 1009 C C . HIS A 1 123 ? 2.384 -3.714 -19.543 1.00 88.00 123 HIS A C 1
ATOM 1011 O O . HIS A 1 123 ? 3.002 -4.239 -18.619 1.00 88.00 123 HIS A O 1
ATOM 1017 N N . ILE A 1 124 ? 1.102 -3.983 -19.796 1.00 87.56 124 ILE A N 1
ATOM 1018 C CA . ILE A 1 124 ? 0.337 -4.999 -19.068 1.00 87.56 124 ILE A CA 1
ATOM 1019 C C . ILE A 1 124 ? 0.453 -6.319 -19.845 1.00 87.56 124 ILE A C 1
ATOM 1021 O O . ILE A 1 124 ? -0.086 -6.384 -20.952 1.00 87.56 124 ILE A O 1
ATOM 1025 N N . PRO A 1 125 ? 1.133 -7.345 -19.298 1.00 86.88 125 PRO A N 1
ATOM 1026 C CA . PRO A 1 125 ? 1.282 -8.633 -19.966 1.00 86.88 125 PRO A CA 1
ATOM 1027 C C . PRO A 1 125 ? -0.055 -9.374 -20.084 1.00 86.88 125 PRO A C 1
ATOM 1029 O O . PRO A 1 125 ? -0.964 -9.204 -19.264 1.00 86.88 125 PRO A O 1
ATOM 1032 N N . ASN A 1 126 ? -0.167 -10.239 -21.091 1.00 87.94 126 ASN A N 1
ATOM 1033 C CA . ASN A 1 126 ? -1.250 -11.215 -21.173 1.00 87.94 126 ASN A CA 1
ATOM 1034 C C . ASN A 1 126 ? -1.057 -12.350 -20.147 1.00 87.94 126 ASN A C 1
ATOM 1036 O O . ASN A 1 126 ? -0.034 -12.440 -19.473 1.00 87.94 126 ASN A O 1
ATOM 1040 N N . GLN A 1 127 ? -2.040 -13.244 -20.020 1.00 85.31 127 GLN A N 1
ATOM 1041 C CA . GLN A 1 127 ? -2.018 -14.293 -18.995 1.00 85.31 127 GLN A CA 1
ATOM 1042 C C . GLN A 1 127 ? -0.815 -15.246 -19.103 1.00 85.31 127 GLN A C 1
ATOM 1044 O O . GLN A 1 127 ? -0.290 -15.664 -18.071 1.00 85.31 127 GLN A O 1
ATOM 1049 N N . ASN A 1 128 ? -0.382 -15.603 -20.313 1.00 86.88 128 ASN A N 1
ATOM 1050 C CA . ASN A 1 128 ? 0.739 -16.524 -20.509 1.00 86.88 128 ASN A CA 1
ATOM 1051 C C . ASN A 1 128 ? 2.066 -15.842 -20.169 1.00 86.88 128 ASN A C 1
ATOM 1053 O O . ASN A 1 128 ? 2.872 -16.409 -19.432 1.00 86.88 128 ASN A O 1
ATOM 1057 N N . GLU A 1 129 ? 2.244 -14.609 -20.650 1.00 87.25 129 GLU A N 1
ATOM 1058 C CA . GLU A 1 129 ? 3.391 -13.754 -20.331 1.00 87.25 129 GLU A CA 1
ATOM 1059 C C . GLU A 1 129 ? 3.502 -13.546 -18.815 1.00 87.25 129 GLU A C 1
ATOM 1061 O O . GLU A 1 129 ? 4.538 -13.829 -18.223 1.00 87.25 129 GLU A O 1
ATOM 1066 N N . ASP A 1 130 ? 2.409 -13.139 -18.162 1.00 86.25 130 ASP A N 1
ATOM 1067 C CA . ASP A 1 130 ? 2.339 -12.911 -16.716 1.00 86.25 130 ASP A CA 1
ATOM 1068 C C . ASP A 1 130 ? 2.635 -14.189 -15.918 1.00 86.25 130 ASP A C 1
ATOM 1070 O O . ASP A 1 130 ? 3.463 -14.172 -15.009 1.00 86.25 130 ASP A O 1
ATOM 1074 N N . THR A 1 131 ? 2.025 -15.321 -16.294 1.00 85.81 131 THR A N 1
ATOM 1075 C CA . THR A 1 131 ? 2.267 -16.620 -15.639 1.00 85.81 131 THR A CA 1
ATOM 1076 C C . THR A 1 131 ? 3.737 -17.015 -15.717 1.00 85.81 131 THR A C 1
ATOM 1078 O O . THR A 1 131 ? 4.279 -17.583 -14.770 1.00 85.81 131 THR A O 1
ATOM 1081 N N . PHE A 1 132 ? 4.385 -16.737 -16.844 1.00 85.19 132 PHE A N 1
ATOM 1082 C CA . PHE A 1 132 ? 5.789 -17.046 -17.045 1.00 85.19 132 PHE A CA 1
ATOM 1083 C C . PHE A 1 132 ? 6.706 -16.085 -16.278 1.00 85.19 132 PHE A C 1
ATOM 1085 O O . PHE A 1 132 ? 7.573 -16.548 -15.542 1.00 85.19 132 PHE A O 1
ATOM 1092 N N . ILE A 1 133 ? 6.476 -14.770 -16.372 1.00 85.38 133 ILE A N 1
ATOM 1093 C CA . ILE A 1 133 ? 7.242 -13.735 -15.656 1.00 85.38 133 ILE A CA 1
ATOM 1094 C C . ILE A 1 133 ? 7.163 -13.949 -14.139 1.00 85.38 133 ILE A C 1
ATOM 1096 O O . ILE A 1 133 ? 8.171 -13.841 -13.447 1.00 85.38 133 ILE A O 1
ATOM 1100 N N . ARG A 1 134 ? 5.993 -14.324 -13.606 1.00 86.06 134 ARG A N 1
ATOM 1101 C CA . ARG A 1 134 ? 5.807 -14.581 -12.167 1.00 86.06 134 ARG A CA 1
ATOM 1102 C C . ARG A 1 134 ? 6.606 -15.762 -11.625 1.00 86.06 134 ARG A C 1
ATOM 1104 O O . ARG A 1 134 ? 6.762 -15.845 -10.413 1.00 86.06 134 ARG A O 1
ATOM 1111 N N . LYS A 1 135 ? 7.135 -16.655 -12.468 1.00 83.00 135 LYS A N 1
ATOM 1112 C CA . LYS A 1 135 ? 8.064 -17.704 -12.006 1.00 83.00 135 LYS A CA 1
ATOM 1113 C C . LYS A 1 135 ? 9.386 -17.122 -11.498 1.00 83.00 135 LYS A C 1
ATOM 1115 O O . LYS A 1 135 ? 10.019 -17.750 -10.662 1.00 83.00 135 LYS A O 1
ATOM 1120 N N . ALA A 1 136 ? 9.753 -15.930 -11.972 1.00 81.00 136 ALA A N 1
ATOM 1121 C CA . ALA A 1 136 ? 10.931 -15.174 -11.548 1.00 81.00 136 ALA A CA 1
ATOM 1122 C C . ALA A 1 136 ? 10.681 -14.302 -10.306 1.00 81.00 136 ALA A C 1
ATOM 1124 O O . ALA A 1 136 ? 11.556 -13.543 -9.896 1.00 81.00 136 ALA A O 1
ATOM 1125 N N . TYR A 1 137 ? 9.455 -14.302 -9.776 1.00 83.50 137 TYR A N 1
ATOM 1126 C CA . TYR A 1 137 ? 9.071 -13.412 -8.691 1.00 83.50 137 TYR A CA 1
ATOM 1127 C C . TYR A 1 137 ? 9.329 -14.080 -7.340 1.00 83.50 137 TYR A C 1
ATOM 1129 O O . TYR A 1 137 ? 8.625 -15.017 -6.952 1.00 83.50 137 TYR A O 1
ATOM 1137 N N . TYR A 1 138 ? 10.314 -13.555 -6.615 1.00 81.62 138 TYR A N 1
ATOM 1138 C CA . TYR A 1 138 ? 10.726 -14.041 -5.303 1.00 81.62 138 TYR A CA 1
ATOM 1139 C C . TYR A 1 138 ? 10.495 -12.993 -4.212 1.00 81.62 138 TYR A C 1
ATOM 1141 O O . TYR A 1 138 ? 10.433 -11.788 -4.464 1.00 81.62 138 TYR A O 1
ATOM 1149 N N . GLY A 1 139 ? 10.331 -13.480 -2.981 1.00 80.56 139 GLY A N 1
ATOM 1150 C CA . GLY A 1 139 ? 10.221 -12.646 -1.789 1.00 80.56 139 GLY A CA 1
ATOM 1151 C C . GLY A 1 139 ? 11.585 -12.238 -1.229 1.00 80.56 139 GLY A C 1
ATOM 1152 O O . GLY A 1 139 ? 12.606 -12.278 -1.907 1.00 80.56 139 GLY A O 1
ATOM 1153 N N . CYS A 1 140 ? 11.599 -11.848 0.043 1.00 79.44 140 CYS A N 1
ATOM 1154 C CA . CYS A 1 140 ? 12.835 -11.514 0.747 1.00 79.44 140 CYS A CA 1
ATOM 1155 C C . CYS A 1 140 ? 13.722 -12.755 0.933 1.00 79.44 140 CYS A C 1
ATOM 1157 O O . CYS A 1 140 ? 13.219 -13.832 1.259 1.00 79.44 140 CYS A O 1
ATOM 1159 N N . HIS A 1 141 ? 15.038 -12.580 0.806 1.00 82.38 141 HIS A N 1
ATOM 1160 C CA . HIS A 1 141 ? 16.016 -13.588 1.210 1.00 82.38 141 HIS A CA 1
ATOM 1161 C C . HIS A 1 141 ? 16.006 -13.714 2.737 1.00 82.38 141 HIS A C 1
ATOM 1163 O O . HIS A 1 141 ? 16.062 -12.712 3.450 1.00 82.38 141 HIS A O 1
ATOM 1169 N N . THR A 1 142 ? 15.858 -14.927 3.264 1.00 81.94 142 THR A N 1
ATOM 1170 C CA . THR A 1 142 ? 15.865 -15.180 4.712 1.00 81.94 142 THR A CA 1
ATOM 1171 C C . THR A 1 142 ? 16.649 -16.447 4.994 1.00 81.94 142 THR A C 1
ATOM 1173 O O . THR A 1 142 ? 16.203 -17.548 4.674 1.00 81.94 142 THR A O 1
ATOM 1176 N N . ASP A 1 143 ? 17.808 -16.278 5.621 1.00 81.94 143 ASP A N 1
ATOM 1177 C CA . ASP A 1 143 ? 18.665 -17.385 6.023 1.00 81.94 143 ASP A CA 1
ATOM 1178 C C . ASP A 1 143 ? 18.233 -17.966 7.369 1.00 81.94 143 ASP A C 1
ATOM 1180 O O . ASP A 1 143 ? 17.817 -17.256 8.288 1.00 81.94 143 ASP A O 1
ATOM 1184 N N . SER A 1 144 ? 18.364 -19.285 7.497 1.00 83.19 144 SER A N 1
ATOM 1185 C CA . SER A 1 144 ? 18.149 -19.990 8.759 1.00 83.19 144 SER A CA 1
ATOM 1186 C C . SER A 1 144 ? 19.480 -20.197 9.471 1.00 83.19 144 SER A C 1
ATOM 1188 O O . SER A 1 144 ? 20.356 -20.904 8.975 1.00 83.19 144 SER A O 1
ATOM 1190 N N . TYR A 1 145 ? 19.613 -19.617 10.661 1.00 81.19 145 TYR A N 1
ATOM 1191 C CA . TYR A 1 145 ? 20.793 -19.768 11.510 1.00 81.19 145 TYR A CA 1
ATOM 1192 C C . TYR A 1 145 ? 20.487 -20.656 12.719 1.00 81.19 145 TYR A C 1
ATOM 1194 O O . TYR A 1 145 ? 19.354 -20.720 13.199 1.00 81.19 145 TYR A O 1
ATOM 1202 N N . LYS A 1 146 ? 21.516 -21.317 13.262 1.00 82.44 146 LYS A N 1
ATOM 1203 C CA . LYS A 1 146 ? 21.425 -21.916 14.602 1.00 82.44 146 LYS A CA 1
ATOM 1204 C C . LYS A 1 146 ? 21.253 -20.772 15.619 1.00 82.44 146 LYS A C 1
ATOM 1206 O O . LYS A 1 146 ? 22.010 -19.808 15.523 1.00 82.44 146 LYS A O 1
ATOM 1211 N N . PRO A 1 147 ? 20.306 -20.841 16.577 1.00 83.31 147 PRO A N 1
ATOM 1212 C CA . PRO A 1 147 ? 19.926 -19.713 17.437 1.00 83.31 147 PRO A CA 1
ATOM 1213 C C . PRO A 1 147 ? 20.940 -19.465 18.568 1.00 83.31 147 PRO A C 1
ATOM 1215 O O . PRO A 1 147 ? 20.609 -19.501 19.750 1.00 83.31 147 PRO A O 1
ATOM 1218 N N . TYR A 1 148 ? 22.203 -19.244 18.213 1.00 87.06 148 TYR A N 1
ATOM 1219 C CA . TYR A 1 148 ? 23.275 -18.912 19.138 1.00 87.06 148 TYR A CA 1
ATOM 1220 C C . TYR A 1 148 ? 24.224 -17.902 18.500 1.00 87.06 148 TYR A C 1
ATOM 1222 O O . TYR A 1 148 ? 24.731 -18.118 17.402 1.00 87.06 148 TYR A O 1
ATOM 1230 N N . GLY A 1 149 ? 24.518 -16.830 19.229 1.00 86.00 149 GLY A N 1
ATOM 1231 C CA . GLY A 1 149 ? 25.566 -15.884 18.878 1.00 86.00 149 GLY A CA 1
ATOM 1232 C C . GLY A 1 149 ? 25.970 -15.040 20.081 1.00 86.00 149 GLY A C 1
ATOM 1233 O O . GLY A 1 149 ? 25.214 -14.899 21.041 1.00 86.00 149 GLY A O 1
ATOM 1234 N N . LYS A 1 150 ? 27.188 -14.503 20.040 1.00 89.94 150 LYS A N 1
ATOM 1235 C CA . LYS A 1 150 ? 27.766 -13.620 21.061 1.00 89.94 150 LYS A CA 1
ATOM 1236 C C . LYS A 1 150 ? 28.279 -12.361 20.371 1.00 89.94 150 LYS A C 1
ATOM 1238 O O . LYS A 1 150 ? 28.838 -12.472 19.286 1.00 89.94 150 LYS A O 1
ATOM 1243 N N . ASN A 1 151 ? 28.111 -11.198 21.006 1.00 93.50 151 ASN A N 1
ATOM 1244 C CA . ASN A 1 151 ? 28.601 -9.903 20.509 1.00 93.50 151 ASN A CA 1
ATOM 1245 C C . ASN A 1 151 ? 28.202 -9.617 19.048 1.00 93.50 151 ASN A C 1
ATOM 1247 O O . ASN A 1 151 ? 29.035 -9.253 18.223 1.00 93.50 151 ASN A O 1
ATOM 1251 N N . LEU A 1 152 ? 26.927 -9.840 18.718 1.00 88.31 152 LEU A N 1
ATOM 1252 C CA . LEU A 1 152 ? 26.418 -9.654 17.362 1.00 88.31 152 LEU A CA 1
ATOM 1253 C C . LEU A 1 152 ? 26.118 -8.181 17.070 1.00 88.31 152 LEU A C 1
ATOM 1255 O O . LEU A 1 152 ? 25.629 -7.452 17.933 1.00 88.31 152 LEU A O 1
ATOM 1259 N N . TYR A 1 153 ? 26.327 -7.790 15.816 1.00 91.62 153 TYR A N 1
ATOM 1260 C CA . TYR A 1 153 ? 25.906 -6.502 15.277 1.00 91.62 153 TYR A CA 1
ATOM 1261 C C . TYR A 1 153 ? 24.666 -6.692 14.399 1.00 91.62 153 TYR A C 1
ATOM 1263 O O . TYR A 1 153 ? 24.615 -7.608 13.579 1.00 91.62 153 TYR A O 1
ATOM 1271 N N . TYR A 1 154 ? 23.665 -5.827 14.573 1.00 88.75 154 TYR A N 1
ATOM 1272 C CA . TYR A 1 154 ? 22.443 -5.822 13.770 1.00 88.75 154 TYR A CA 1
ATOM 1273 C C . TYR A 1 154 ? 22.478 -4.651 12.789 1.00 88.75 154 TYR A C 1
ATOM 1275 O O . TYR A 1 154 ? 22.542 -3.491 13.201 1.00 88.75 154 TYR A O 1
ATOM 1283 N N . TYR A 1 155 ? 22.415 -4.964 11.497 1.00 90.06 155 TYR A N 1
ATOM 1284 C CA . TYR A 1 155 ? 22.371 -3.985 10.418 1.00 90.06 155 TYR A CA 1
ATOM 1285 C C . TYR A 1 155 ? 21.042 -4.113 9.679 1.00 90.06 155 TYR A C 1
ATOM 1287 O O . TYR A 1 155 ? 20.623 -5.216 9.340 1.00 90.06 155 TYR A O 1
ATOM 1295 N N . ASP A 1 156 ? 20.395 -2.981 9.415 1.00 86.25 156 ASP A N 1
ATOM 1296 C CA . ASP A 1 156 ? 19.142 -2.915 8.665 1.00 86.25 156 ASP A CA 1
ATOM 1297 C C . ASP A 1 156 ? 19.250 -1.843 7.580 1.00 86.25 156 ASP A C 1
ATOM 1299 O O . ASP A 1 156 ? 19.809 -0.761 7.793 1.00 86.25 156 ASP A O 1
ATOM 1303 N N . VAL A 1 157 ? 18.726 -2.149 6.396 1.00 84.56 157 VAL A N 1
ATOM 1304 C CA . VAL A 1 157 ? 18.778 -1.242 5.254 1.00 84.56 157 VAL A CA 1
ATOM 1305 C C . VAL A 1 157 ? 17.632 -0.246 5.355 1.00 84.56 157 VAL A C 1
ATOM 1307 O O . VAL A 1 157 ? 16.447 -0.587 5.369 1.00 84.56 157 VAL A O 1
ATOM 1310 N N . ASN A 1 158 ? 17.978 1.038 5.342 1.00 81.38 158 ASN A N 1
ATOM 1311 C CA . ASN A 1 158 ? 16.999 2.112 5.399 1.00 81.38 158 ASN A CA 1
ATOM 1312 C C . ASN A 1 158 ? 16.120 2.154 4.141 1.00 81.38 158 ASN A C 1
ATOM 1314 O O . ASN A 1 158 ? 16.445 2.815 3.163 1.00 81.38 158 ASN A O 1
ATOM 1318 N N . SER A 1 159 ? 14.927 1.560 4.223 1.00 85.38 159 SER A N 1
ATOM 1319 C CA . SER A 1 159 ? 13.936 1.558 3.133 1.00 85.38 159 SER A CA 1
ATOM 1320 C C . SER A 1 159 ? 14.472 0.875 1.863 1.00 85.38 159 SER A C 1
ATOM 1322 O O . SER A 1 159 ? 14.478 1.479 0.793 1.00 85.38 159 SER A O 1
ATOM 1324 N N . LEU A 1 160 ? 14.892 -0.392 1.994 1.00 89.81 160 LEU A N 1
ATOM 1325 C CA . LEU A 1 160 ? 15.482 -1.213 0.924 1.00 89.81 160 LEU A CA 1
ATOM 1326 C C . LEU A 1 160 ? 14.736 -1.119 -0.418 1.00 89.81 160 LEU A C 1
ATOM 1328 O O . LEU A 1 160 ? 15.319 -0.687 -1.406 1.00 89.81 160 LEU A O 1
ATOM 1332 N N . TYR A 1 161 ? 13.445 -1.471 -0.463 1.00 91.62 161 TYR A N 1
ATOM 1333 C CA . TYR A 1 161 ? 12.690 -1.454 -1.723 1.00 91.62 161 TYR A CA 1
ATOM 1334 C C . TYR A 1 161 ? 12.593 -0.052 -2.345 1.00 91.62 161 TYR A C 1
ATOM 1336 O O . TYR A 1 161 ? 12.914 0.079 -3.522 1.00 91.62 161 TYR A O 1
ATOM 1344 N N . PRO A 1 162 ? 12.230 1.016 -1.604 1.00 93.88 162 PRO A N 1
ATOM 1345 C CA . PRO A 1 162 ? 12.305 2.374 -2.138 1.00 93.88 162 PRO A CA 1
ATOM 1346 C C . PRO A 1 162 ? 13.687 2.772 -2.658 1.00 93.88 162 PRO A C 1
ATOM 1348 O O . PRO A 1 162 ? 13.770 3.412 -3.701 1.00 93.88 162 PRO A O 1
ATOM 1351 N N . PHE A 1 163 ? 14.764 2.388 -1.970 1.00 92.75 163 PHE A N 1
ATOM 1352 C CA . PHE A 1 163 ? 16.123 2.643 -2.443 1.00 92.75 163 PHE A CA 1
ATOM 1353 C C . PHE A 1 163 ? 16.369 1.961 -3.793 1.00 92.75 163 PHE A C 1
ATOM 1355 O O . PHE A 1 163 ? 16.767 2.627 -4.745 1.00 92.75 163 PHE A O 1
ATOM 1362 N N . VAL A 1 164 ? 16.017 0.676 -3.921 1.00 92.00 164 VAL A N 1
ATOM 1363 C CA . VAL A 1 164 ? 16.131 -0.051 -5.194 1.00 92.00 164 VAL A CA 1
ATOM 1364 C C . VAL A 1 164 ? 15.291 0.616 -6.288 1.00 92.00 164 VAL A C 1
ATOM 1366 O O . VAL A 1 164 ? 15.776 0.840 -7.395 1.00 92.00 164 VAL A O 1
ATOM 1369 N N . MET A 1 165 ? 14.057 1.010 -5.957 1.00 92.75 165 MET A N 1
ATOM 1370 C CA . MET A 1 165 ? 13.166 1.748 -6.853 1.00 92.75 165 MET A CA 1
ATOM 1371 C C . MET A 1 165 ? 13.746 3.089 -7.297 1.00 92.75 165 MET A C 1
ATOM 1373 O O . MET A 1 165 ? 13.388 3.552 -8.368 1.00 92.75 165 MET A O 1
ATOM 1377 N N . LYS A 1 166 ? 14.585 3.747 -6.500 1.00 94.19 166 LYS A N 1
ATOM 1378 C CA . LYS A 1 166 ? 15.159 5.056 -6.830 1.00 94.19 166 LYS A CA 1
ATOM 1379 C C . LYS A 1 166 ? 16.429 4.938 -7.669 1.00 94.19 166 LYS A C 1
ATOM 1381 O O . LYS A 1 166 ? 16.573 5.687 -8.629 1.00 94.19 166 LYS A O 1
ATOM 1386 N N . GLU A 1 167 ? 17.337 4.050 -7.274 1.00 93.75 167 GLU A N 1
ATOM 1387 C CA . GLU A 1 167 ? 18.715 4.038 -7.780 1.00 93.75 167 GLU A CA 1
ATOM 1388 C C . GLU A 1 167 ? 18.894 3.206 -9.054 1.00 93.75 167 GLU A C 1
ATOM 1390 O O . GLU A 1 167 ? 19.708 3.553 -9.908 1.00 93.75 167 GLU A O 1
ATOM 1395 N N . TYR A 1 168 ? 18.143 2.113 -9.212 1.00 90.75 168 TYR A N 1
ATOM 1396 C CA . TYR A 1 168 ? 18.389 1.156 -10.291 1.00 90.75 168 TYR A CA 1
ATOM 1397 C C . TYR A 1 168 ? 17.459 1.366 -11.485 1.00 90.75 168 TYR A C 1
ATOM 1399 O O . TYR A 1 168 ? 16.315 1.807 -11.358 1.00 90.75 168 TYR A O 1
ATOM 1407 N N . HIS A 1 169 ? 17.957 1.005 -12.668 1.00 90.38 169 HIS A N 1
ATOM 1408 C CA . HIS A 1 169 ? 17.164 1.000 -13.892 1.00 90.38 169 HIS A CA 1
ATOM 1409 C C . HIS A 1 169 ? 16.032 -0.026 -13.793 1.00 90.38 169 HIS A C 1
ATOM 1411 O O . HIS A 1 169 ? 16.232 -1.140 -13.312 1.00 90.38 169 HIS A O 1
ATOM 1417 N N . MET A 1 170 ? 14.853 0.342 -14.291 1.00 90.31 170 MET A N 1
ATOM 1418 C CA . MET A 1 170 ? 13.641 -0.472 -14.201 1.00 90.31 170 MET A CA 1
ATOM 1419 C C . MET A 1 170 ? 13.245 -1.036 -15.574 1.00 90.31 170 MET A C 1
ATOM 1421 O O . MET A 1 170 ? 13.486 -0.381 -16.598 1.00 90.31 170 MET A O 1
ATOM 1425 N N . PRO A 1 171 ? 12.619 -2.228 -15.620 1.00 90.12 171 PRO A N 1
ATOM 1426 C CA . PRO A 1 171 ? 12.078 -2.784 -16.855 1.00 90.12 171 PRO A CA 1
ATOM 1427 C C . PRO A 1 171 ? 10.913 -1.928 -17.368 1.00 90.12 171 PRO A C 1
ATOM 1429 O O . PRO A 1 171 ? 9.986 -1.603 -16.626 1.00 90.12 171 PRO A O 1
ATOM 1432 N N . CYS A 1 172 ? 10.954 -1.572 -18.650 1.00 88.38 172 CYS A N 1
ATOM 1433 C CA . CYS A 1 172 ? 9.993 -0.692 -19.307 1.00 88.38 172 CYS A CA 1
ATOM 1434 C C . CYS A 1 172 ? 9.498 -1.279 -20.632 1.00 88.38 172 CYS A C 1
ATOM 1436 O O . CYS A 1 172 ? 10.226 -1.984 -21.334 1.00 88.38 172 CYS A O 1
ATOM 1438 N N . GLY A 1 173 ? 8.281 -0.894 -21.017 1.00 86.88 173 GLY A N 1
ATOM 1439 C CA . GLY A 1 173 ? 7.718 -1.168 -22.330 1.00 86.88 173 GLY A CA 1
ATOM 1440 C C . GLY A 1 173 ? 7.337 -2.627 -22.543 1.00 86.88 173 GLY A C 1
ATOM 1441 O O . GLY A 1 173 ? 7.234 -3.421 -21.607 1.00 86.88 173 GLY A O 1
ATOM 1442 N N . LYS A 1 174 ? 7.067 -2.963 -23.807 1.00 88.38 174 LYS A N 1
ATOM 1443 C CA . LYS A 1 174 ? 6.716 -4.325 -24.205 1.00 88.38 174 LYS A CA 1
ATOM 1444 C C . LYS A 1 174 ? 7.973 -5.194 -24.201 1.00 88.38 174 LYS A C 1
ATOM 1446 O O . LYS A 1 174 ? 8.980 -4.828 -24.800 1.00 88.38 174 LYS A O 1
ATOM 1451 N N . HIS A 1 175 ? 7.891 -6.327 -23.520 1.00 88.75 175 HIS A N 1
ATOM 1452 C CA . HIS A 1 175 ? 8.953 -7.321 -23.478 1.00 88.75 175 HIS A CA 1
ATOM 1453 C C . HIS A 1 175 ? 8.972 -8.155 -24.767 1.00 88.75 175 HIS A C 1
ATOM 1455 O O . HIS A 1 175 ? 7.964 -8.252 -25.470 1.00 88.75 175 HIS A O 1
ATOM 1461 N N . VAL A 1 176 ? 10.116 -8.764 -25.076 1.00 87.50 176 VAL A N 1
ATOM 1462 C CA . VAL A 1 176 ? 10.316 -9.564 -26.296 1.00 87.50 176 VAL A CA 1
ATOM 1463 C C . VAL A 1 176 ? 10.717 -10.985 -25.915 1.00 87.50 176 VAL A C 1
ATOM 1465 O O . VAL A 1 176 ? 11.599 -11.159 -25.080 1.00 87.50 176 VAL A O 1
ATOM 1468 N N . TRP A 1 177 ? 10.051 -11.989 -26.490 1.00 86.19 177 TRP A N 1
ATOM 1469 C CA . TRP A 1 177 ? 10.386 -13.403 -26.291 1.00 86.19 177 TRP A CA 1
ATOM 1470 C C . TRP A 1 177 ? 11.596 -13.804 -27.131 1.00 86.19 177 TRP A C 1
ATOM 1472 O O . TRP A 1 177 ? 11.626 -13.522 -28.328 1.00 86.19 177 TRP A O 1
ATOM 1482 N N . TYR A 1 178 ? 12.521 -14.538 -26.522 1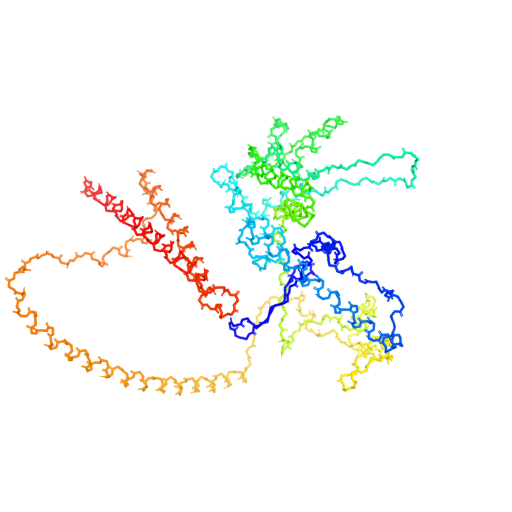.00 82.81 178 TYR A N 1
ATOM 1483 C CA . TYR A 1 178 ? 13.635 -15.194 -27.196 1.00 82.81 178 TYR A CA 1
ATOM 1484 C C . TYR A 1 178 ? 13.632 -16.685 -26.856 1.00 82.81 178 TYR A C 1
ATOM 1486 O O . TYR A 1 178 ? 13.570 -17.067 -25.686 1.00 82.81 178 TYR A O 1
ATOM 1494 N N . SER A 1 179 ? 13.674 -17.525 -27.892 1.00 81.44 179 SER A N 1
ATOM 1495 C CA . SER A 1 179 ? 13.645 -18.990 -27.779 1.00 81.44 179 SER A CA 1
ATOM 1496 C C . SER A 1 179 ? 15.022 -19.631 -27.631 1.00 81.44 179 SER A C 1
ATOM 1498 O O . SER A 1 179 ? 15.084 -20.786 -27.228 1.00 81.44 179 SER A O 1
ATOM 1500 N N . ASN A 1 180 ? 16.085 -18.904 -27.977 1.00 79.44 180 ASN A N 1
ATOM 1501 C CA . ASN A 1 180 ? 17.466 -19.305 -27.757 1.00 79.44 180 ASN A CA 1
ATOM 1502 C C . ASN A 1 180 ? 18.246 -18.092 -27.241 1.00 79.44 180 ASN A C 1
ATOM 1504 O O . ASN A 1 180 ? 18.225 -17.035 -27.874 1.00 79.44 180 ASN A O 1
ATOM 1508 N N . LEU A 1 181 ? 18.873 -18.243 -26.079 1.00 76.44 181 LEU A N 1
ATOM 1509 C CA . LEU A 1 181 ? 19.655 -17.209 -25.408 1.00 76.44 181 LEU A CA 1
ATOM 1510 C C . LEU A 1 181 ? 21.107 -17.645 -25.163 1.00 76.44 181 LEU A C 1
ATOM 1512 O O . LEU A 1 181 ? 21.839 -16.913 -24.505 1.00 76.44 181 LEU A O 1
ATOM 1516 N N . GLU A 1 182 ? 21.533 -18.791 -25.701 1.00 70.94 182 GLU A N 1
ATOM 1517 C CA . GLU A 1 182 ? 22.856 -19.381 -25.448 1.00 70.94 182 GLU A CA 1
ATOM 1518 C C . GLU A 1 182 ? 24.015 -18.436 -25.806 1.00 70.94 182 GLU A C 1
ATOM 1520 O O . GLU A 1 182 ? 25.011 -18.401 -25.087 1.00 70.94 182 GLU A O 1
ATOM 1525 N N . ASP A 1 183 ? 23.844 -17.627 -26.857 1.00 69.88 183 ASP A N 1
ATOM 1526 C CA . ASP A 1 183 ? 24.855 -16.688 -27.364 1.00 69.88 183 ASP A CA 1
ATOM 1527 C C . ASP A 1 183 ? 24.665 -15.239 -26.868 1.00 69.88 183 ASP A C 1
ATOM 1529 O O . ASP A 1 183 ? 25.392 -14.334 -27.284 1.00 69.88 183 ASP A O 1
ATOM 1533 N N . MET A 1 184 ? 23.666 -14.974 -26.016 1.00 67.62 184 MET A N 1
ATOM 1534 C CA . MET A 1 184 ? 23.412 -13.625 -25.502 1.00 67.62 184 MET A CA 1
ATOM 1535 C C . MET A 1 184 ? 24.226 -13.331 -24.243 1.00 67.62 184 MET A C 1
ATOM 1537 O O . MET A 1 184 ? 24.261 -14.112 -23.295 1.00 67.62 184 MET A O 1
ATOM 1541 N N . ASP A 1 185 ? 24.818 -12.137 -24.206 1.00 67.44 185 ASP A N 1
ATOM 1542 C CA . ASP A 1 185 ? 25.468 -11.614 -23.010 1.00 67.44 185 ASP A CA 1
ATOM 1543 C C . ASP A 1 185 ? 24.445 -11.429 -21.877 1.00 67.44 185 ASP A C 1
ATOM 1545 O O . ASP A 1 185 ? 23.513 -10.626 -21.982 1.00 67.44 185 ASP A O 1
ATOM 1549 N N . ILE A 1 186 ? 24.649 -12.148 -20.771 1.00 66.19 186 ILE A N 1
ATOM 1550 C CA . ILE A 1 186 ? 23.788 -12.138 -19.582 1.00 66.19 186 ILE A CA 1
ATOM 1551 C C . ILE A 1 186 ? 23.706 -10.738 -18.962 1.00 66.19 186 ILE A C 1
ATOM 1553 O O . ILE A 1 186 ? 22.676 -10.392 -18.373 1.00 66.19 186 ILE A O 1
ATOM 1557 N N . ASP A 1 187 ? 24.724 -9.890 -19.141 1.00 62.16 187 ASP A N 1
ATOM 1558 C CA . ASP A 1 187 ? 24.674 -8.512 -18.655 1.00 62.16 187 ASP A CA 1
ATOM 1559 C C . ASP A 1 187 ? 23.597 -7.662 -19.336 1.00 62.16 187 ASP A C 1
ATOM 1561 O O . ASP A 1 187 ? 23.058 -6.736 -18.714 1.00 62.16 187 ASP A O 1
ATOM 1565 N N . SER A 1 188 ? 23.202 -8.040 -20.553 1.00 59.16 188 SER A N 1
ATOM 1566 C CA . SER A 1 188 ? 22.137 -7.399 -21.326 1.00 59.16 188 SER A CA 1
ATOM 1567 C C . SER A 1 188 ? 20.724 -7.922 -21.012 1.00 59.16 188 SER A C 1
ATOM 1569 O O . SER A 1 188 ? 19.734 -7.352 -21.481 1.00 59.16 188 SER A O 1
ATOM 1571 N N . MET A 1 189 ? 20.596 -8.979 -20.202 1.00 56.91 189 MET A N 1
ATOM 1572 C CA . MET A 1 189 ? 19.347 -9.727 -20.030 1.00 56.91 189 MET A CA 1
ATOM 1573 C C . MET A 1 189 ? 18.576 -9.342 -18.755 1.00 56.91 189 MET A C 1
ATOM 1575 O O . MET A 1 189 ? 19.149 -8.964 -17.741 1.00 56.91 189 MET A O 1
ATOM 1579 N N . LEU A 1 190 ? 17.246 -9.476 -18.798 1.00 50.53 190 LEU A N 1
ATOM 1580 C CA . LEU A 1 190 ? 16.315 -9.455 -17.656 1.00 50.53 190 LEU A CA 1
ATOM 1581 C C . LEU A 1 190 ? 15.263 -10.524 -17.962 1.00 50.53 190 LEU A C 1
ATOM 1583 O O . LEU A 1 190 ? 14.434 -10.250 -18.816 1.00 50.53 190 LEU A O 1
ATOM 1587 N N . GLY A 1 191 ? 15.323 -11.716 -17.348 1.00 48.34 191 GLY A N 1
ATOM 1588 C CA . GLY A 1 191 ? 14.536 -12.897 -17.753 1.00 48.34 191 GLY A CA 1
ATOM 1589 C C . GLY A 1 191 ? 13.943 -13.724 -16.599 1.00 48.34 191 GLY A C 1
ATOM 1590 O O . GLY A 1 191 ? 13.734 -13.217 -15.506 1.00 48.34 191 GLY A O 1
ATOM 1591 N N . VAL A 1 192 ? 13.616 -14.998 -16.862 1.00 49.88 192 VAL A N 1
ATOM 1592 C CA . VAL A 1 192 ? 12.829 -15.934 -16.001 1.00 49.88 192 VAL A CA 1
ATOM 1593 C C . VAL A 1 192 ? 13.462 -16.240 -14.643 1.00 49.88 192 VAL A C 1
ATOM 1595 O O . VAL A 1 192 ? 12.783 -16.669 -13.715 1.00 49.88 192 VAL A O 1
ATOM 1598 N N . TYR A 1 193 ? 14.764 -16.022 -14.543 1.00 56.12 193 TYR A N 1
ATOM 1599 C CA . TYR A 1 193 ? 15.443 -15.740 -13.293 1.00 56.12 193 TYR A CA 1
ATOM 1600 C C . TYR A 1 193 ? 15.774 -14.260 -13.330 1.00 56.12 193 TYR A C 1
ATOM 1602 O O . TYR A 1 193 ? 16.262 -13.769 -14.358 1.00 56.12 193 TYR A O 1
ATOM 1610 N N . TYR A 1 194 ? 15.499 -13.550 -12.235 1.00 65.00 194 TYR A N 1
ATOM 1611 C CA . TYR A 1 194 ? 15.914 -12.161 -12.128 1.00 65.00 194 TYR A CA 1
ATOM 1612 C C . TYR A 1 194 ? 17.409 -12.099 -12.456 1.00 65.00 194 TYR A C 1
ATOM 1614 O O . TYR A 1 194 ? 18.203 -12.835 -11.877 1.00 65.00 194 TYR A O 1
ATOM 1622 N N . SER A 1 195 ? 17.791 -11.292 -13.448 1.00 68.00 195 SER A N 1
ATOM 1623 C CA . SER A 1 195 ? 19.136 -11.338 -14.041 1.00 68.00 195 SER A CA 1
ATOM 1624 C C . SER A 1 195 ? 20.245 -11.189 -13.009 1.00 68.00 195 SER A C 1
ATOM 1626 O O . SER A 1 195 ? 21.312 -11.764 -13.168 1.00 68.00 195 SER A O 1
ATOM 1628 N N . GLU A 1 196 ? 19.983 -10.457 -11.928 1.00 75.56 196 GLU A N 1
ATOM 1629 C CA . GLU A 1 196 ? 20.946 -10.261 -10.849 1.00 75.56 196 GLU A CA 1
ATOM 1630 C C . GLU A 1 196 ? 21.188 -11.541 -10.030 1.00 75.56 196 GLU A C 1
ATOM 1632 O O . GLU A 1 196 ? 22.296 -11.736 -9.546 1.00 75.56 196 GLU A O 1
ATOM 1637 N N . GLU A 1 197 ? 20.217 -12.458 -9.927 1.00 77.81 197 GLU A N 1
ATOM 1638 C CA . GLU A 1 197 ? 20.431 -13.779 -9.313 1.00 77.81 197 GLU A CA 1
ATOM 1639 C C . GLU A 1 197 ? 21.324 -14.659 -10.190 1.00 77.81 197 GLU A C 1
ATOM 1641 O O . GLU A 1 197 ? 22.208 -15.347 -9.682 1.00 77.81 197 GLU A O 1
ATOM 1646 N N . LEU A 1 198 ? 21.139 -14.605 -11.515 1.00 78.69 198 LEU A N 1
ATOM 1647 C CA . LEU A 1 198 ? 22.013 -15.313 -12.453 1.00 78.69 198 LEU A CA 1
ATOM 1648 C C . LEU A 1 198 ? 23.435 -14.752 -12.408 1.00 78.69 198 LEU A C 1
ATOM 1650 O O . LEU A 1 198 ? 24.390 -15.520 -12.340 1.00 78.69 198 LEU A O 1
ATOM 1654 N N . LYS A 1 199 ? 23.579 -13.423 -12.382 1.00 78.94 199 LYS A N 1
ATOM 1655 C CA . LYS A 1 199 ? 24.875 -12.748 -12.217 1.00 78.94 199 LYS A CA 1
ATOM 1656 C C . LYS A 1 199 ? 25.533 -13.109 -10.893 1.00 78.94 199 LYS A C 1
ATOM 1658 O O . LYS A 1 199 ? 26.727 -13.387 -10.864 1.00 78.94 199 LYS A O 1
ATOM 1663 N N . TYR A 1 200 ? 24.756 -13.161 -9.813 1.00 83.44 200 TYR A N 1
ATOM 1664 C CA . TYR A 1 200 ? 25.241 -13.604 -8.512 1.00 83.44 200 TYR A CA 1
ATOM 1665 C C . TYR A 1 200 ? 25.732 -15.057 -8.559 1.00 83.44 200 TYR A C 1
ATOM 1667 O O . TYR A 1 200 ? 26.841 -15.334 -8.110 1.00 83.44 200 TYR A O 1
ATOM 1675 N N . ALA A 1 201 ? 24.977 -15.971 -9.174 1.00 82.94 201 ALA A N 1
ATOM 1676 C CA . ALA A 1 201 ? 25.396 -17.360 -9.356 1.00 82.94 201 ALA A CA 1
ATOM 1677 C C . ALA A 1 201 ? 26.682 -17.478 -10.196 1.00 82.94 201 ALA A C 1
ATOM 1679 O O . ALA A 1 201 ? 27.595 -18.210 -9.818 1.00 82.94 201 ALA A O 1
ATOM 1680 N N . ILE A 1 202 ? 26.810 -16.718 -11.286 1.00 82.75 202 ILE A N 1
ATOM 1681 C CA . ILE A 1 202 ? 28.048 -16.659 -12.081 1.00 82.75 202 ILE A CA 1
ATOM 1682 C C . ILE A 1 202 ? 29.214 -16.148 -11.230 1.00 82.75 202 ILE A C 1
ATOM 1684 O O . ILE A 1 202 ? 30.295 -16.731 -11.260 1.00 82.75 202 ILE A O 1
ATOM 1688 N N . GLY A 1 203 ? 28.986 -15.114 -10.414 1.00 83.38 203 GLY A N 1
ATOM 1689 C CA . GLY A 1 203 ? 29.973 -14.592 -9.466 1.00 83.38 203 GLY A CA 1
ATOM 1690 C C . GLY A 1 203 ? 30.405 -15.608 -8.401 1.00 83.38 203 GLY A C 1
ATOM 1691 O O . GLY A 1 203 ? 31.538 -15.560 -7.934 1.00 83.38 203 GLY A O 1
ATOM 1692 N N . LEU A 1 204 ? 29.539 -16.564 -8.059 1.00 87.00 204 LEU A N 1
ATOM 1693 C CA . LEU A 1 204 ? 29.859 -17.709 -7.200 1.00 87.00 204 LEU A CA 1
ATOM 1694 C C . LEU A 1 204 ? 30.549 -18.869 -7.949 1.00 87.00 204 LEU A C 1
ATOM 1696 O O . LEU A 1 204 ? 30.856 -19.890 -7.336 1.00 87.00 204 LEU A O 1
ATOM 1700 N N . GLY A 1 205 ? 30.792 -18.736 -9.257 1.00 84.44 205 GLY A N 1
ATOM 1701 C CA . GLY A 1 205 ? 31.469 -19.733 -10.090 1.00 84.44 205 GLY A CA 1
ATOM 1702 C C . GLY A 1 205 ? 30.544 -20.741 -10.780 1.00 84.44 205 GLY A C 1
ATOM 1703 O O . GLY A 1 205 ? 31.031 -21.697 -11.385 1.00 84.44 205 GLY A O 1
ATOM 1704 N N . TYR A 1 206 ? 29.221 -20.559 -10.721 1.00 82.38 206 TYR A N 1
ATOM 1705 C CA . TYR A 1 206 ? 28.290 -21.424 -11.447 1.00 82.38 206 TYR A CA 1
ATOM 1706 C C . TYR A 1 206 ? 28.290 -21.099 -12.944 1.00 82.38 206 TYR A C 1
ATOM 1708 O O . TYR A 1 206 ? 28.221 -19.940 -13.351 1.00 82.38 206 TYR A O 1
ATOM 1716 N N . LYS A 1 207 ? 28.275 -22.138 -13.784 1.00 80.06 207 LYS A N 1
ATOM 1717 C CA . LYS A 1 207 ? 28.014 -21.982 -15.217 1.00 80.06 207 LYS A CA 1
ATOM 1718 C C . LYS A 1 207 ? 26.507 -21.864 -15.447 1.00 80.06 207 LYS A C 1
ATOM 1720 O O . LYS A 1 207 ? 25.773 -22.828 -15.242 1.00 80.06 207 LYS A O 1
ATOM 1725 N N . VAL A 1 208 ? 26.061 -20.697 -15.902 1.00 76.00 208 VAL A N 1
ATOM 1726 C CA . VAL A 1 208 ? 24.665 -20.435 -16.273 1.00 76.00 208 VAL A CA 1
ATOM 1727 C C . VAL A 1 208 ? 24.553 -20.404 -17.794 1.00 76.00 208 VAL A C 1
ATOM 1729 O O . VAL A 1 208 ? 25.301 -19.686 -18.448 1.00 76.00 208 VAL A O 1
ATOM 1732 N N . VAL A 1 209 ? 23.613 -21.169 -18.351 1.00 76.19 209 VAL A N 1
ATOM 1733 C CA . VAL A 1 209 ? 23.291 -21.161 -19.787 1.00 76.19 209 VAL A CA 1
ATOM 1734 C C . VAL A 1 209 ? 21.804 -20.825 -19.933 1.00 76.19 209 VAL A C 1
ATOM 1736 O O . VAL A 1 209 ? 20.960 -21.679 -19.643 1.00 76.19 209 VAL A O 1
ATOM 1739 N N . PRO A 1 210 ? 21.443 -19.579 -20.286 1.00 73.69 210 PRO A N 1
ATOM 1740 C CA . PRO A 1 210 ? 20.048 -19.208 -20.458 1.00 73.69 210 PRO A CA 1
ATOM 1741 C C . PRO A 1 210 ? 19.489 -19.841 -21.739 1.00 73.69 210 PRO A C 1
ATOM 1743 O O . PRO A 1 210 ? 20.055 -19.702 -22.815 1.00 73.69 210 PRO A O 1
ATOM 1746 N N . ILE A 1 211 ? 18.352 -20.530 -21.619 1.00 79.25 211 ILE A N 1
ATOM 1747 C CA . ILE A 1 211 ? 17.726 -21.244 -22.745 1.00 79.25 211 ILE A CA 1
ATOM 1748 C C . ILE A 1 211 ? 16.730 -20.333 -23.469 1.00 79.25 211 ILE A C 1
ATOM 1750 O O . ILE A 1 211 ? 16.808 -20.128 -24.672 1.00 79.25 211 ILE A O 1
ATOM 1754 N N . SER A 1 212 ? 15.767 -19.775 -22.733 1.00 81.19 212 SER A N 1
ATOM 1755 C CA . SER A 1 212 ? 14.717 -18.911 -23.280 1.00 81.19 212 SER A CA 1
ATOM 1756 C C . SER A 1 212 ? 14.181 -17.958 -22.217 1.00 81.19 212 SER A C 1
ATOM 1758 O O . SER A 1 212 ? 14.360 -18.175 -21.014 1.00 81.19 212 SER A O 1
ATOM 1760 N N . GLY A 1 213 ? 13.530 -16.882 -22.650 1.00 83.50 213 GLY A N 1
ATOM 1761 C CA . GLY A 1 213 ? 13.024 -15.872 -21.735 1.00 83.50 213 GLY A CA 1
ATOM 1762 C C . GLY A 1 213 ? 12.473 -14.636 -22.426 1.00 83.50 213 GLY A C 1
ATOM 1763 O O . GLY A 1 213 ? 12.641 -14.425 -23.626 1.00 83.50 213 GLY A O 1
ATOM 1764 N N . TYR A 1 214 ? 11.808 -13.803 -21.632 1.00 83.62 214 TYR A N 1
ATOM 1765 C CA . TYR A 1 214 ? 11.446 -12.454 -22.045 1.00 83.62 214 TYR A CA 1
ATOM 1766 C C . TYR A 1 214 ? 12.582 -11.500 -21.724 1.00 83.62 214 TYR A C 1
ATOM 1768 O O . TYR A 1 214 ? 13.158 -11.633 -20.658 1.00 83.62 214 TYR A O 1
ATOM 1776 N N . ILE A 1 215 ? 12.862 -10.543 -22.606 1.00 82.88 215 ILE A N 1
ATOM 1777 C CA . ILE A 1 215 ? 13.816 -9.454 -22.379 1.00 82.88 215 ILE A CA 1
ATOM 1778 C C . ILE A 1 215 ? 13.058 -8.129 -22.300 1.00 82.88 215 ILE A C 1
ATOM 1780 O O . ILE A 1 215 ? 12.158 -7.862 -23.103 1.00 82.88 215 ILE A O 1
ATOM 1784 N N . PHE A 1 216 ? 13.440 -7.290 -21.336 1.00 85.81 216 PHE A N 1
ATOM 1785 C CA . PHE A 1 216 ? 12.847 -5.977 -21.089 1.00 85.81 216 PHE A CA 1
ATOM 1786 C C . PHE A 1 216 ? 13.813 -4.856 -21.460 1.00 85.81 216 PHE A C 1
ATOM 1788 O O . PHE A 1 216 ? 15.012 -4.936 -21.197 1.00 85.81 216 PHE A O 1
ATOM 1795 N N . LYS A 1 217 ? 13.277 -3.749 -21.983 1.00 86.06 217 LYS A N 1
ATOM 1796 C CA . LYS A 1 217 ? 14.062 -2.526 -22.147 1.00 86.06 217 LYS A CA 1
ATOM 1797 C C . LYS A 1 217 ? 14.356 -1.924 -20.773 1.00 86.06 217 LYS A C 1
ATOM 1799 O O . LYS A 1 217 ? 13.437 -1.721 -19.982 1.00 86.06 217 LYS A O 1
ATOM 1804 N N . ARG A 1 218 ? 15.617 -1.581 -20.513 1.00 85.00 218 ARG A N 1
ATOM 1805 C CA . ARG A 1 218 ? 16.022 -0.833 -19.316 1.00 85.00 218 ARG A CA 1
ATOM 1806 C C . ARG A 1 218 ? 15.856 0.669 -19.546 1.00 85.00 218 ARG A C 1
ATOM 1808 O O . ARG A 1 218 ? 16.221 1.188 -20.601 1.00 85.00 218 ARG A O 1
ATOM 1815 N N . LYS A 1 219 ? 15.300 1.365 -18.559 1.00 90.00 219 LYS A N 1
ATOM 1816 C CA . LYS A 1 219 ? 15.238 2.831 -18.501 1.00 90.00 219 LYS A CA 1
ATOM 1817 C C . LYS A 1 219 ? 15.495 3.309 -17.078 1.00 90.00 219 LYS A C 1
ATOM 1819 O O . LYS A 1 219 ? 15.349 2.536 -16.131 1.00 90.00 219 LYS A O 1
ATOM 1824 N N . GLU A 1 220 ? 15.870 4.578 -16.947 1.00 93.06 220 GLU A N 1
ATOM 1825 C CA . GLU A 1 220 ? 15.916 5.245 -15.647 1.00 93.06 220 GLU A CA 1
ATOM 1826 C C . GLU A 1 220 ? 14.573 5.072 -14.927 1.00 93.06 220 GLU A C 1
ATOM 1828 O O . GLU A 1 220 ? 13.508 5.049 -15.554 1.00 93.06 220 GLU A O 1
ATOM 1833 N N . SER A 1 221 ? 14.637 4.879 -13.611 1.00 94.25 221 SER A N 1
ATOM 1834 C CA . SER A 1 221 ? 13.460 4.524 -12.836 1.00 94.25 221 SER A CA 1
ATOM 1835 C C . SER A 1 221 ? 12.385 5.617 -12.878 1.00 94.25 221 SER A C 1
ATOM 1837 O O . SER A 1 221 ? 12.662 6.762 -12.513 1.00 94.25 221 SER A O 1
ATOM 1839 N N . PRO A 1 222 ? 11.118 5.266 -13.175 1.00 94.44 222 PRO A N 1
ATOM 1840 C CA . PRO A 1 222 ? 10.011 6.214 -13.115 1.00 94.44 222 PRO A CA 1
ATOM 1841 C C . PRO A 1 222 ? 9.641 6.557 -11.666 1.00 94.44 222 PRO A C 1
ATOM 1843 O O . PRO A 1 222 ? 8.824 7.439 -11.424 1.00 94.44 222 PRO A O 1
ATOM 1846 N N . PHE A 1 223 ? 10.204 5.845 -10.685 1.00 95.81 223 PHE A N 1
ATOM 1847 C CA . PHE A 1 223 ? 9.913 6.017 -9.266 1.00 95.81 223 PHE A CA 1
ATOM 1848 C C . PHE A 1 223 ? 10.880 6.975 -8.567 1.00 95.81 223 PHE A C 1
ATOM 1850 O O . PHE A 1 223 ? 10.646 7.316 -7.406 1.00 95.81 223 PHE A O 1
ATOM 1857 N N . LYS A 1 224 ? 11.948 7.412 -9.251 1.00 95.62 224 LYS A N 1
ATOM 1858 C CA . LYS A 1 224 ? 13.023 8.231 -8.679 1.00 95.62 224 LYS A CA 1
ATOM 1859 C C . LYS A 1 224 ? 12.491 9.483 -7.987 1.00 95.62 224 LYS A C 1
ATOM 1861 O O . LYS A 1 224 ? 12.791 9.697 -6.811 1.00 95.62 224 LYS A O 1
ATOM 1866 N N . ASP A 1 225 ? 11.648 10.254 -8.668 1.00 96.44 225 ASP A N 1
ATOM 1867 C CA . ASP A 1 225 ? 11.101 11.505 -8.130 1.00 96.44 225 ASP A CA 1
ATOM 1868 C C . ASP A 1 225 ? 10.106 11.260 -6.998 1.00 96.44 225 ASP A C 1
ATOM 1870 O O . ASP A 1 225 ? 10.123 11.965 -5.988 1.00 96.44 225 ASP A O 1
ATOM 1874 N N . PHE A 1 226 ? 9.279 10.218 -7.119 1.00 96.38 226 PHE A N 1
ATOM 1875 C CA . PHE A 1 226 ? 8.342 9.824 -6.069 1.00 96.38 226 PHE A CA 1
ATOM 1876 C C . PHE A 1 226 ? 9.082 9.463 -4.777 1.00 96.38 226 PHE A C 1
ATOM 1878 O O . PHE A 1 226 ? 8.789 10.016 -3.717 1.00 96.38 226 PHE A O 1
ATOM 1885 N N . VAL A 1 227 ? 10.070 8.568 -4.857 1.00 96.88 227 VAL A N 1
ATOM 1886 C CA . VAL A 1 227 ? 10.838 8.137 -3.684 1.00 96.88 227 VAL A CA 1
ATOM 1887 C C . VAL A 1 227 ? 11.648 9.298 -3.116 1.00 96.88 227 VAL A C 1
ATOM 1889 O O . VAL A 1 227 ? 11.603 9.530 -1.910 1.00 96.88 227 VAL A O 1
ATOM 1892 N N . SER A 1 228 ? 12.346 10.060 -3.962 1.00 96.25 228 SER A N 1
ATOM 1893 C CA . SER A 1 228 ? 13.196 11.172 -3.516 1.00 96.25 228 SER A CA 1
ATOM 1894 C C . SER A 1 228 ? 12.383 12.265 -2.825 1.00 96.25 228 SER A C 1
ATOM 1896 O O . SER A 1 228 ? 12.761 12.725 -1.749 1.00 96.25 228 SER A O 1
ATOM 1898 N N . SER A 1 229 ? 11.232 12.636 -3.396 1.00 96.44 229 SER A N 1
ATOM 1899 C CA . SER A 1 229 ? 10.323 13.627 -2.817 1.00 96.44 229 SER A CA 1
ATOM 1900 C C . SER A 1 229 ? 9.814 13.181 -1.443 1.00 96.44 229 SER A C 1
ATOM 1902 O O . SER A 1 229 ? 9.992 13.898 -0.458 1.00 96.44 229 SER A O 1
ATOM 1904 N N . LEU A 1 230 ? 9.250 11.971 -1.344 1.00 96.12 230 LEU A N 1
ATOM 1905 C CA . LEU A 1 230 ? 8.694 11.459 -0.087 1.00 96.12 230 LEU A CA 1
ATOM 1906 C C . LEU A 1 230 ? 9.775 11.238 0.978 1.00 96.12 230 LEU A C 1
ATOM 1908 O O . LEU A 1 230 ? 9.532 11.494 2.159 1.00 96.12 230 LEU A O 1
ATOM 1912 N N . PHE A 1 231 ? 10.963 10.776 0.586 1.00 95.69 231 PHE A N 1
ATOM 1913 C CA . PHE A 1 231 ? 12.075 10.569 1.506 1.00 95.69 231 PHE A CA 1
ATOM 1914 C C . PHE A 1 231 ? 12.572 11.896 2.092 1.00 95.69 231 PHE A C 1
ATOM 1916 O O . PHE A 1 231 ? 12.690 12.013 3.312 1.00 95.69 231 PHE A O 1
ATOM 1923 N N . SER A 1 232 ? 12.774 12.918 1.258 1.00 96.00 232 SER A N 1
ATOM 1924 C CA . SER A 1 232 ? 13.166 14.257 1.712 1.00 96.00 232 SER A CA 1
ATOM 1925 C C . SER A 1 232 ? 12.113 14.871 2.635 1.00 96.00 232 SER A C 1
ATOM 1927 O O . SER A 1 232 ? 12.438 15.291 3.747 1.00 96.00 232 SER A O 1
ATOM 1929 N N . SER A 1 233 ? 10.830 14.824 2.257 1.00 96.81 233 SER A N 1
ATOM 1930 C CA . SER A 1 233 ? 9.748 15.328 3.112 1.00 96.81 233 SER A CA 1
ATOM 1931 C C . SER A 1 233 ? 9.622 14.554 4.430 1.00 96.81 233 SER A C 1
ATOM 1933 O O . SER A 1 233 ? 9.288 15.135 5.465 1.00 96.81 233 SER A O 1
ATOM 1935 N N . ARG A 1 234 ? 9.939 13.253 4.440 1.00 95.75 234 ARG A N 1
ATOM 1936 C CA . ARG A 1 234 ? 10.026 12.455 5.670 1.00 95.75 234 ARG A CA 1
ATOM 1937 C C . ARG A 1 234 ? 11.172 12.908 6.571 1.00 95.75 234 ARG A C 1
ATOM 1939 O O . ARG A 1 234 ? 10.979 12.976 7.784 1.00 95.75 234 ARG A O 1
ATOM 1946 N N . LEU A 1 235 ? 12.348 13.207 6.017 1.00 95.44 235 LEU A N 1
ATOM 1947 C CA . LEU A 1 235 ? 13.476 13.725 6.797 1.00 95.44 235 LEU A CA 1
ATOM 1948 C C . LEU A 1 235 ? 13.150 15.086 7.415 1.00 95.44 235 LEU A C 1
ATOM 1950 O O . LEU A 1 235 ? 13.431 15.306 8.590 1.00 95.44 235 LEU A O 1
ATOM 1954 N N . GLU A 1 236 ? 12.503 15.976 6.666 1.00 96.69 236 GLU A N 1
ATOM 1955 C CA . GLU A 1 236 ? 12.035 17.259 7.196 1.00 96.69 236 GLU A CA 1
ATOM 1956 C C . GLU A 1 236 ? 10.994 17.090 8.303 1.00 96.69 236 GLU A C 1
ATOM 1958 O O . GLU A 1 236 ? 11.076 17.763 9.330 1.00 96.69 236 GLU A O 1
ATOM 1963 N N . ALA A 1 237 ? 10.039 16.173 8.128 1.00 95.44 237 ALA A N 1
ATOM 1964 C CA . ALA A 1 237 ? 9.049 15.866 9.154 1.00 95.44 237 ALA A CA 1
ATOM 1965 C C . ALA A 1 237 ? 9.719 15.400 10.454 1.00 95.44 237 ALA A C 1
ATOM 1967 O O . ALA A 1 237 ? 9.358 15.877 11.525 1.00 95.44 237 ALA A O 1
ATOM 1968 N N . ARG A 1 238 ? 10.744 14.542 10.359 1.00 93.94 238 ARG A N 1
ATOM 1969 C CA . ARG A 1 238 ? 11.545 14.100 11.513 1.00 93.94 238 ARG A CA 1
ATOM 1970 C C . ARG A 1 238 ? 12.295 15.249 12.179 1.00 93.94 238 ARG A C 1
ATOM 1972 O O . ARG A 1 238 ? 12.230 15.372 13.394 1.00 93.94 238 ARG A O 1
ATOM 1979 N N . LYS A 1 239 ? 12.949 16.118 11.399 1.00 95.44 239 LYS A N 1
ATOM 1980 C CA . LYS A 1 239 ? 13.638 17.313 11.927 1.00 95.44 239 LYS A CA 1
ATOM 1981 C C . LYS A 1 239 ? 12.689 18.235 12.698 1.00 95.44 239 LYS A C 1
ATOM 1983 O O . LYS A 1 239 ? 13.100 18.861 13.663 1.00 95.44 239 LYS A O 1
ATOM 1988 N N . LYS A 1 240 ? 11.422 18.299 12.281 1.00 94.94 240 LYS A N 1
ATOM 1989 C CA . LYS A 1 240 ? 10.364 19.096 12.920 1.00 94.94 240 LYS A CA 1
ATOM 1990 C C . LYS A 1 240 ? 9.618 18.352 14.042 1.00 94.94 240 LYS A C 1
ATOM 1992 O O . LYS A 1 240 ? 8.629 18.882 14.536 1.00 94.94 240 LYS A O 1
ATOM 1997 N N . GLY A 1 241 ? 10.016 17.125 14.396 1.00 90.44 241 GLY A N 1
ATOM 1998 C CA . GLY A 1 241 ? 9.321 16.306 15.400 1.00 90.44 241 GLY A CA 1
ATOM 1999 C C . GLY A 1 241 ? 7.894 15.895 15.006 1.00 90.44 241 GLY A C 1
ATOM 2000 O O . GLY A 1 241 ? 7.064 15.613 15.863 1.00 90.44 241 GLY A O 1
ATOM 2001 N N . ASN A 1 242 ? 7.561 15.895 13.711 1.00 91.81 242 ASN A N 1
ATOM 2002 C CA . ASN A 1 242 ? 6.239 15.518 13.216 1.00 91.81 242 ASN A CA 1
ATOM 2003 C C . ASN A 1 242 ? 6.202 14.029 12.846 1.00 91.81 242 ASN A C 1
ATOM 2005 O O . ASN A 1 242 ? 6.298 13.646 11.672 1.00 91.81 242 ASN A O 1
ATOM 2009 N N . ASP A 1 243 ? 6.046 13.190 13.868 1.00 89.56 243 ASP A N 1
ATOM 2010 C CA . ASP A 1 243 ? 6.023 11.731 13.727 1.00 89.56 243 ASP A CA 1
ATOM 2011 C C . ASP A 1 243 ? 4.874 11.238 12.848 1.00 89.56 243 ASP A C 1
ATOM 2013 O O . ASP A 1 243 ? 5.061 10.328 12.037 1.00 89.56 243 ASP A O 1
ATOM 2017 N N . ALA A 1 244 ? 3.722 11.907 12.914 1.00 91.12 244 ALA A N 1
ATOM 2018 C CA . ALA A 1 244 ? 2.540 11.576 12.127 1.00 91.12 244 ALA A CA 1
ATOM 2019 C C . ALA A 1 244 ? 2.826 11.675 10.626 1.00 91.12 244 ALA A C 1
ATOM 2021 O O . ALA A 1 244 ? 2.547 10.760 9.847 1.00 91.12 244 ALA A O 1
ATOM 2022 N N . LEU A 1 245 ? 3.428 12.791 10.222 1.00 94.19 245 LEU A N 1
ATOM 2023 C CA . LEU A 1 245 ? 3.777 13.055 8.836 1.00 94.19 245 LEU A CA 1
ATOM 2024 C C . LEU A 1 245 ? 4.922 12.144 8.364 1.00 94.19 245 LEU A C 1
ATOM 2026 O O . LEU A 1 245 ? 4.860 11.584 7.270 1.00 94.19 245 LEU A O 1
ATOM 2030 N N . SER A 1 246 ? 5.930 11.932 9.215 1.00 93.81 246 SER A N 1
ATOM 2031 C CA . SER A 1 246 ? 7.030 10.988 8.971 1.00 93.81 246 SER A CA 1
ATOM 2032 C C . SER A 1 246 ? 6.518 9.559 8.743 1.00 93.81 246 SER A C 1
ATOM 2034 O O . SER A 1 246 ? 6.965 8.877 7.813 1.00 93.81 246 SER A O 1
ATOM 2036 N N . TYR A 1 247 ? 5.547 9.115 9.547 1.00 93.00 247 TYR A N 1
ATOM 2037 C CA . TYR A 1 247 ? 4.894 7.817 9.408 1.00 93.00 247 TYR A CA 1
ATOM 2038 C C . TYR A 1 247 ? 4.135 7.712 8.082 1.00 93.00 247 TYR A C 1
ATOM 2040 O O . TYR A 1 247 ? 4.364 6.754 7.343 1.00 93.00 247 TYR A O 1
ATOM 2048 N N . VAL A 1 248 ? 3.308 8.709 7.734 1.00 94.25 248 VAL A N 1
ATOM 2049 C CA . VAL A 1 248 ? 2.550 8.728 6.468 1.00 94.25 248 VAL A CA 1
ATOM 2050 C C . VAL A 1 248 ? 3.478 8.616 5.259 1.00 94.25 248 VAL A C 1
ATOM 2052 O O . VAL A 1 248 ? 3.256 7.753 4.409 1.00 94.25 248 VAL A O 1
ATOM 2055 N N . TYR A 1 249 ? 4.554 9.407 5.198 1.00 95.44 249 TYR A N 1
ATOM 2056 C CA . TYR A 1 249 ? 5.518 9.306 4.100 1.00 95.44 249 TYR A CA 1
ATOM 2057 C C . TYR A 1 249 ? 6.195 7.935 4.040 1.00 95.44 249 TYR A C 1
ATOM 2059 O O . TYR A 1 249 ? 6.334 7.372 2.955 1.00 95.44 249 TYR A O 1
ATOM 2067 N N . LYS A 1 250 ? 6.572 7.363 5.194 1.00 93.56 250 LYS A N 1
ATOM 2068 C CA . LYS A 1 250 ? 7.178 6.025 5.265 1.00 93.56 250 LYS A CA 1
ATOM 2069 C C . LYS A 1 250 ? 6.250 4.961 4.679 1.00 93.56 250 LYS A C 1
ATOM 2071 O O . LYS A 1 250 ? 6.673 4.205 3.808 1.00 93.56 250 LYS A O 1
ATOM 2076 N N . ILE A 1 251 ? 5.007 4.881 5.157 1.00 92.94 251 ILE A N 1
ATOM 2077 C CA . ILE A 1 251 ? 4.079 3.830 4.718 1.00 92.94 251 ILE A CA 1
ATOM 2078 C C . ILE A 1 251 ? 3.665 4.020 3.261 1.00 92.94 251 ILE A C 1
ATOM 2080 O O . ILE A 1 251 ? 3.539 3.033 2.540 1.00 92.94 251 ILE A O 1
ATOM 2084 N N . LEU A 1 252 ? 3.503 5.266 2.806 1.00 94.00 252 LEU A N 1
ATOM 2085 C CA . LEU A 1 252 ? 3.125 5.573 1.432 1.00 94.00 252 LEU A CA 1
ATOM 2086 C C . LEU A 1 252 ? 4.224 5.150 0.454 1.00 94.00 252 LEU A C 1
ATOM 2088 O O . LEU A 1 252 ? 3.943 4.469 -0.531 1.00 94.00 252 LEU A O 1
ATOM 2092 N N . MET A 1 253 ? 5.471 5.497 0.776 1.00 93.44 253 MET A N 1
ATOM 2093 C CA . MET A 1 253 ? 6.651 5.124 0.001 1.00 93.44 253 MET A CA 1
ATOM 2094 C C . MET A 1 253 ? 6.818 3.599 -0.064 1.00 93.44 253 MET A C 1
ATOM 2096 O O . MET A 1 253 ? 6.980 3.040 -1.145 1.00 93.44 253 MET A O 1
ATOM 2100 N N . ASN A 1 254 ? 6.691 2.913 1.076 1.00 91.31 254 ASN A N 1
ATOM 2101 C CA . ASN A 1 254 ? 6.856 1.460 1.156 1.00 91.31 254 ASN A CA 1
ATOM 2102 C C . ASN A 1 254 ? 5.705 0.666 0.522 1.00 91.31 254 ASN A C 1
ATOM 2104 O O . ASN A 1 254 ? 5.884 -0.505 0.219 1.00 91.31 254 ASN A O 1
ATOM 2108 N N . SER A 1 255 ? 4.527 1.262 0.330 1.00 92.06 255 SER A N 1
ATOM 2109 C CA . SER A 1 255 ? 3.354 0.540 -0.190 1.00 92.06 255 SER A CA 1
ATOM 2110 C C . SER A 1 255 ? 3.229 0.573 -1.712 1.00 92.06 255 SER A C 1
ATOM 2112 O O . SER A 1 255 ? 2.343 -0.088 -2.258 1.00 92.06 255 SER A O 1
ATOM 2114 N N . LEU A 1 256 ? 4.051 1.371 -2.403 1.00 92.19 256 LEU A N 1
ATOM 2115 C CA . LEU A 1 256 ? 3.921 1.572 -3.845 1.00 92.19 256 LEU A CA 1
ATOM 2116 C C . LEU A 1 256 ? 4.224 0.287 -4.629 1.00 92.19 256 LEU A C 1
ATOM 2118 O O . LEU A 1 256 ? 3.410 -0.118 -5.463 1.00 92.19 256 LEU A O 1
ATOM 2122 N N . TYR A 1 257 ? 5.357 -0.362 -4.339 1.00 89.56 257 TYR A N 1
ATOM 2123 C CA . TYR A 1 257 ? 5.824 -1.527 -5.098 1.00 89.56 257 TYR A CA 1
ATOM 2124 C C . TYR A 1 257 ? 4.818 -2.688 -5.050 1.00 89.56 257 TYR A C 1
ATOM 2126 O O . TYR A 1 257 ? 4.525 -3.292 -6.078 1.00 89.56 257 TYR A O 1
ATOM 2134 N N . SER A 1 258 ? 4.170 -2.904 -3.899 1.00 82.62 258 SER A N 1
ATOM 2135 C CA . SER A 1 258 ? 3.240 -4.021 -3.687 1.00 82.62 258 SER A CA 1
ATOM 2136 C C . SER A 1 258 ? 2.021 -4.000 -4.612 1.00 82.62 258 SER A C 1
ATOM 2138 O O . SER A 1 258 ? 1.308 -4.994 -4.732 1.00 82.62 258 SER A O 1
ATOM 2140 N N . ARG A 1 259 ? 1.713 -2.865 -5.259 1.00 84.94 259 ARG A N 1
ATOM 2141 C CA . ARG A 1 259 ? 0.624 -2.797 -6.244 1.00 84.94 259 ARG A CA 1
ATOM 2142 C C . ARG A 1 259 ? 1.009 -3.445 -7.578 1.00 84.94 259 ARG A C 1
ATOM 2144 O O . ARG A 1 259 ? 0.112 -3.954 -8.248 1.00 84.94 259 ARG A O 1
ATOM 2151 N N . PHE A 1 260 ? 2.291 -3.432 -7.941 1.00 84.50 260 PHE A N 1
ATOM 2152 C CA . PHE A 1 260 ? 2.806 -4.034 -9.177 1.00 84.50 260 PHE A CA 1
ATOM 2153 C C . PHE A 1 260 ? 2.882 -5.564 -9.099 1.00 84.50 260 PHE A C 1
ATOM 2155 O O . PHE A 1 260 ? 2.924 -6.232 -10.123 1.00 84.50 260 PHE A O 1
ATOM 2162 N N . GLU A 1 261 ? 2.803 -6.121 -7.892 1.00 76.31 261 GLU A N 1
ATOM 2163 C CA . GLU A 1 261 ? 2.942 -7.558 -7.626 1.00 76.31 261 GLU A CA 1
ATOM 2164 C C . GLU A 1 261 ? 1.602 -8.301 -7.573 1.00 76.31 261 GLU A C 1
ATOM 2166 O O . GLU A 1 261 ? 1.555 -9.521 -7.426 1.00 76.31 261 GLU A O 1
ATOM 2171 N N . ILE A 1 262 ? 0.483 -7.583 -7.676 1.00 74.81 262 ILE A N 1
ATOM 2172 C CA . ILE A 1 262 ? -0.833 -8.160 -7.405 1.00 74.81 262 ILE A CA 1
ATOM 2173 C C . ILE A 1 262 ? -1.145 -9.309 -8.355 1.00 74.81 262 ILE A C 1
ATOM 2175 O O . ILE A 1 262 ? -1.080 -9.159 -9.574 1.00 74.81 262 ILE A O 1
ATOM 2179 N N . ASP A 1 263 ? -1.535 -10.434 -7.759 1.00 70.62 263 ASP A N 1
ATOM 2180 C CA . ASP A 1 263 ? -2.046 -11.592 -8.480 1.00 70.62 263 ASP A CA 1
ATOM 2181 C C . ASP A 1 263 ? -3.321 -11.194 -9.256 1.00 70.62 263 ASP A C 1
ATOM 2183 O O . ASP A 1 263 ? -4.272 -10.671 -8.650 1.00 70.62 263 ASP A O 1
ATOM 2187 N N . PRO A 1 264 ? -3.369 -11.411 -10.585 1.00 66.44 264 PRO A N 1
ATOM 2188 C CA . PRO A 1 264 ? -4.550 -11.125 -11.391 1.00 66.44 264 PRO A CA 1
ATOM 2189 C C . PRO A 1 264 ? -5.756 -11.979 -10.978 1.00 66.44 264 PRO A C 1
ATOM 2191 O O . PRO A 1 264 ? -6.903 -11.574 -11.194 1.00 66.44 264 PRO A O 1
ATOM 2194 N N . LYS A 1 265 ? -5.537 -13.140 -10.347 1.00 62.31 265 LYS A N 1
ATOM 2195 C CA . LYS A 1 265 ? -6.606 -13.997 -9.837 1.00 62.31 265 LYS A CA 1
ATOM 2196 C C . LYS A 1 265 ? -7.212 -13.377 -8.585 1.00 62.31 265 LYS A C 1
ATOM 2198 O O . LYS A 1 265 ? -6.735 -13.538 -7.465 1.00 62.31 265 LYS A O 1
ATOM 2203 N N . SER A 1 266 ? -8.347 -12.707 -8.760 1.00 51.97 266 SER A N 1
ATOM 2204 C CA . SER A 1 266 ? -9.163 -12.251 -7.639 1.00 51.97 266 SER A CA 1
ATOM 2205 C C . SER A 1 266 ? -10.401 -13.129 -7.482 1.00 51.97 266 SER A C 1
ATOM 2207 O O . SER A 1 266 ? -11.307 -13.087 -8.311 1.00 51.97 266 SER A O 1
ATOM 2209 N N . ILE A 1 267 ? -10.469 -13.902 -6.398 1.00 46.31 267 ILE A N 1
ATOM 2210 C CA . ILE A 1 267 ? -11.693 -14.625 -6.035 1.00 46.31 267 ILE A CA 1
ATOM 2211 C C . ILE A 1 267 ? -12.627 -13.631 -5.353 1.00 46.31 267 ILE A C 1
ATOM 2213 O O . ILE A 1 267 ? -12.440 -13.314 -4.178 1.00 46.31 267 ILE A O 1
ATOM 2217 N N . ILE A 1 268 ? -13.622 -13.128 -6.083 1.00 44.62 268 ILE A N 1
ATOM 2218 C CA . ILE A 1 268 ? -14.684 -12.301 -5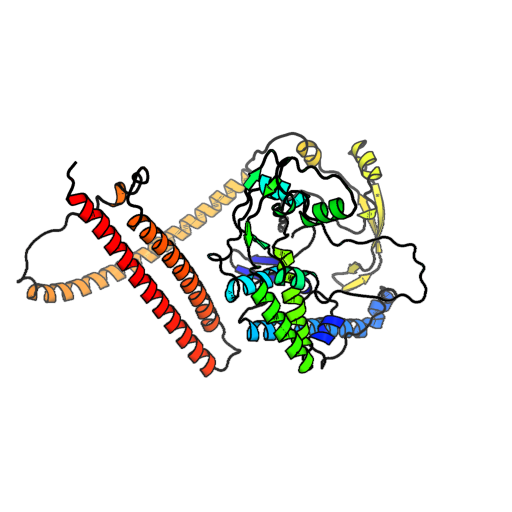.509 1.00 44.62 268 ILE A CA 1
ATOM 2219 C C . ILE A 1 268 ? -15.717 -13.238 -4.887 1.00 44.62 268 ILE A C 1
ATOM 2221 O O . ILE A 1 268 ? -16.406 -13.979 -5.577 1.00 44.62 268 ILE A O 1
ATOM 2225 N N . ILE A 1 269 ? -15.808 -13.215 -3.559 1.00 43.59 269 ILE A N 1
ATOM 2226 C CA . ILE A 1 269 ? -16.889 -13.889 -2.832 1.00 43.59 269 ILE A CA 1
ATOM 2227 C C . ILE A 1 269 ? -17.964 -12.855 -2.526 1.00 43.59 269 ILE A C 1
ATOM 2229 O O . ILE A 1 269 ? -17.725 -11.942 -1.726 1.00 43.59 269 ILE A O 1
ATOM 2233 N N . GLU A 1 270 ? -19.117 -13.019 -3.164 1.00 41.78 270 GLU A N 1
ATOM 2234 C CA . GLU A 1 270 ? -20.331 -12.243 -2.929 1.00 41.78 270 GLU A CA 1
ATOM 2235 C C . GLU A 1 270 ? -21.194 -12.959 -1.885 1.00 41.78 270 GLU A C 1
ATOM 2237 O O . GLU A 1 270 ? -21.418 -14.170 -1.949 1.00 41.78 270 GLU A O 1
ATOM 2242 N N . VAL A 1 271 ? -21.632 -12.215 -0.868 1.00 40.38 271 VAL A N 1
ATOM 2243 C CA . VAL A 1 271 ? -22.483 -12.733 0.208 1.00 40.38 271 VAL A CA 1
ATOM 2244 C C . VAL A 1 271 ? -23.886 -12.194 -0.018 1.00 40.38 271 VAL A C 1
ATOM 2246 O O . VAL A 1 271 ? -24.149 -11.018 0.210 1.00 40.38 271 VAL A O 1
ATOM 2249 N N . TYR A 1 272 ? -24.786 -13.061 -0.464 1.00 38.78 272 TYR A N 1
ATOM 2250 C CA . TYR A 1 272 ? -26.197 -12.732 -0.631 1.00 38.78 272 TYR A CA 1
ATOM 2251 C C . TYR A 1 272 ? -26.996 -13.127 0.609 1.00 38.78 272 TYR A C 1
ATOM 2253 O O . TYR A 1 272 ? -26.686 -14.122 1.269 1.00 38.78 272 TYR A O 1
ATOM 2261 N N . ASN A 1 273 ? -28.064 -12.380 0.902 1.00 29.12 273 ASN A N 1
ATOM 2262 C CA . ASN A 1 273 ? -29.069 -12.838 1.853 1.00 29.12 273 ASN A CA 1
ATOM 2263 C C . ASN A 1 273 ? -29.765 -14.072 1.257 1.00 29.12 273 ASN A C 1
ATOM 2265 O O . ASN A 1 273 ? -30.483 -14.008 0.256 1.00 29.12 273 ASN A O 1
ATOM 2269 N N . PHE A 1 274 ? -29.465 -15.216 1.863 1.00 34.84 274 PHE A N 1
ATOM 2270 C CA . PHE A 1 274 ? -29.733 -16.562 1.382 1.00 34.84 274 PHE A CA 1
ATOM 2271 C C . PHE A 1 274 ? -31.203 -16.956 1.592 1.00 34.84 274 PHE A C 1
ATOM 2273 O O . PHE A 1 274 ? -31.506 -17.956 2.236 1.00 34.84 274 PHE A O 1
ATOM 2280 N N . LYS A 1 275 ? -32.152 -16.234 0.984 1.00 32.62 275 LYS A N 1
ATOM 2281 C CA . LYS A 1 275 ? -33.504 -16.794 0.828 1.00 32.62 275 LYS A CA 1
ATOM 2282 C C . LYS A 1 275 ? -33.567 -17.957 -0.175 1.00 32.62 275 LYS A C 1
ATOM 2284 O O . LYS A 1 275 ? -34.626 -18.566 -0.266 1.00 32.62 275 LYS A O 1
ATOM 2289 N N . ARG A 1 276 ? -32.470 -18.348 -0.857 1.00 30.22 276 ARG A N 1
ATOM 2290 C CA . ARG A 1 276 ? -32.369 -19.598 -1.655 1.00 30.22 276 ARG A CA 1
ATOM 2291 C C . ARG A 1 276 ? -30.937 -20.206 -1.698 1.00 30.22 276 ARG A C 1
ATOM 2293 O O . ARG A 1 276 ? -30.085 -19.769 -2.455 1.00 30.22 276 ARG A O 1
ATOM 2300 N N . LYS A 1 277 ? -30.730 -21.221 -0.842 1.00 33.50 277 LYS A N 1
ATOM 2301 C CA . LYS A 1 277 ? -29.768 -22.368 -0.771 1.00 33.50 277 LYS A CA 1
ATOM 2302 C C . LYS A 1 277 ? -29.031 -22.787 -2.092 1.00 33.50 277 LYS A C 1
ATOM 2304 O O . LYS A 1 277 ? -29.657 -22.781 -3.141 1.00 33.50 277 LYS A O 1
ATOM 2309 N N . HIS A 1 278 ? -27.767 -23.266 -2.162 1.00 34.16 278 HIS A N 1
ATOM 2310 C CA . HIS A 1 278 ? -26.979 -24.165 -1.288 1.00 34.16 278 HIS A CA 1
ATOM 2311 C C . HIS A 1 278 ? -25.442 -24.107 -1.537 1.00 34.16 278 HIS A C 1
ATOM 2313 O O . HIS A 1 278 ? -24.986 -24.473 -2.616 1.00 34.16 278 HIS A O 1
ATOM 2319 N N . SER A 1 279 ? -24.654 -23.844 -0.489 1.00 31.41 279 SER A N 1
ATOM 2320 C CA . SER A 1 279 ? -23.418 -24.579 -0.149 1.00 31.41 279 SER A CA 1
ATOM 2321 C C . SER A 1 279 ? -23.225 -24.476 1.374 1.00 31.41 279 SER A C 1
ATOM 2323 O O . SER A 1 279 ? -23.171 -23.381 1.935 1.00 31.41 279 SER A O 1
ATOM 2325 N N . LYS A 1 280 ? -23.249 -25.610 2.091 1.00 37.75 280 LYS A N 1
ATOM 2326 C CA . LYS A 1 280 ? -23.068 -25.634 3.555 1.00 37.75 280 LYS A CA 1
ATOM 2327 C C . LYS A 1 280 ? -21.574 -25.436 3.846 1.00 37.75 280 LYS A C 1
ATOM 2329 O O . LYS A 1 280 ? -20.801 -26.382 3.763 1.00 37.75 280 LYS A O 1
ATOM 2334 N N . LYS A 1 281 ? -21.159 -24.218 4.209 1.00 36.84 281 LYS A N 1
ATOM 2335 C CA . LYS A 1 281 ? -19.980 -24.057 5.076 1.00 36.84 281 LYS A CA 1
ATOM 2336 C C . LYS A 1 281 ? -20.407 -24.517 6.468 1.00 36.84 281 LYS A C 1
ATOM 2338 O O . LYS A 1 281 ? -21.374 -23.964 6.988 1.00 36.84 281 LYS A O 1
ATOM 2343 N N . TYR A 1 282 ? -19.718 -25.494 7.057 1.00 43.56 282 TYR A N 1
ATOM 2344 C CA . TYR A 1 282 ? -19.920 -25.836 8.466 1.00 43.56 282 TYR A CA 1
ATOM 2345 C C . TYR A 1 282 ? -19.412 -24.665 9.308 1.00 43.56 282 TYR A C 1
ATOM 2347 O O . TYR A 1 282 ? -18.221 -24.502 9.559 1.00 43.56 282 TYR A O 1
ATOM 2355 N N . LYS A 1 283 ? -20.336 -23.767 9.632 1.00 40.47 283 LYS A N 1
ATOM 2356 C CA . LYS A 1 283 ? -20.147 -22.657 10.555 1.00 40.47 283 LYS A CA 1
ATOM 2357 C C . LYS A 1 283 ? -20.943 -22.984 11.803 1.00 40.47 283 LYS A C 1
ATOM 2359 O O . LYS A 1 283 ? -22.076 -23.443 11.700 1.00 40.47 283 LYS A O 1
ATOM 2364 N N . GLY A 1 284 ? -20.349 -22.722 12.953 1.00 53.09 284 GLY A N 1
ATOM 2365 C CA . GLY A 1 284 ? -20.968 -22.969 14.243 1.00 53.09 284 GLY A CA 1
ATOM 2366 C C . GLY A 1 284 ? -20.010 -23.675 15.196 1.00 53.09 284 GLY A C 1
ATOM 2367 O O . GLY A 1 284 ? -18.911 -24.060 14.785 1.00 53.09 284 GLY A O 1
ATOM 2368 N N . PRO A 1 285 ? -20.421 -23.837 16.457 1.00 53.75 285 PRO A N 1
ATOM 2369 C CA . PRO A 1 285 ? -19.557 -24.348 17.518 1.00 53.75 285 PRO A CA 1
ATOM 2370 C C . PRO A 1 285 ? -19.023 -25.762 17.240 1.00 53.75 285 PRO A C 1
ATOM 2372 O O . PRO A 1 285 ? -17.903 -26.082 17.609 1.00 53.75 285 PRO A O 1
ATOM 2375 N N . ALA A 1 286 ? -19.779 -26.596 16.516 1.00 63.59 286 ALA A N 1
ATOM 2376 C CA . ALA A 1 286 ? -19.414 -27.985 16.216 1.00 63.59 286 ALA A CA 1
ATOM 2377 C C . ALA A 1 286 ? -18.452 -28.182 15.028 1.00 63.59 286 ALA A C 1
ATOM 2379 O O . ALA A 1 286 ? -18.175 -29.324 14.661 1.00 63.59 286 ALA A O 1
ATOM 2380 N N . LYS A 1 287 ? -17.949 -27.109 14.397 1.00 65.75 287 LYS A N 1
ATOM 2381 C CA . LYS A 1 287 ? -17.138 -27.204 13.163 1.00 65.75 287 LYS A CA 1
ATOM 2382 C C . LYS A 1 287 ? -15.891 -28.086 13.333 1.00 65.75 287 LYS A C 1
ATOM 2384 O O . LYS A 1 287 ? -15.538 -28.819 12.418 1.00 65.75 287 LYS A O 1
ATOM 2389 N N . ASP A 1 288 ? -15.278 -28.059 14.516 1.00 66.19 288 ASP A N 1
ATOM 2390 C CA . ASP A 1 288 ? -14.030 -28.775 14.802 1.00 66.19 288 ASP A CA 1
ATOM 2391 C C . ASP A 1 288 ? -14.262 -30.287 14.986 1.00 66.19 288 ASP A C 1
ATOM 2393 O O . ASP A 1 288 ? -13.320 -31.072 14.999 1.00 66.19 288 ASP A O 1
ATOM 2397 N N . LYS A 1 289 ? -15.529 -30.719 15.088 1.00 70.19 289 LYS A N 1
ATOM 2398 C CA . LYS A 1 289 ? -15.930 -32.134 15.126 1.00 70.19 289 LYS A CA 1
ATOM 2399 C C . LYS A 1 289 ? -16.163 -32.727 13.729 1.00 70.19 289 LYS A C 1
ATOM 2401 O O . LYS A 1 289 ? -16.381 -33.930 13.607 1.00 70.19 289 LYS A O 1
ATOM 2406 N N . VAL A 1 290 ? -16.096 -31.909 12.674 1.00 67.81 290 VAL A N 1
ATOM 2407 C CA . VAL A 1 290 ? -16.259 -32.323 11.271 1.00 67.81 290 VAL A CA 1
ATOM 2408 C C . VAL A 1 290 ? -14.876 -32.596 10.657 1.00 67.81 290 VAL A C 1
ATOM 2410 O O . VAL A 1 290 ? -14.342 -31.783 9.903 1.00 67.81 290 VAL A O 1
ATOM 2413 N N . THR A 1 291 ? -14.266 -33.732 11.018 1.00 66.31 291 THR A N 1
ATOM 2414 C CA . THR A 1 291 ? -12.911 -34.132 10.574 1.00 66.31 291 THR A CA 1
ATOM 2415 C C . THR A 1 291 ? -12.917 -34.884 9.230 1.00 66.31 291 THR A C 1
ATOM 2417 O O . THR A 1 291 ? -13.968 -35.363 8.786 1.00 66.31 291 THR A O 1
ATOM 2420 N N . PRO A 1 292 ? -11.757 -35.060 8.564 1.00 63.09 292 PRO A N 1
ATOM 2421 C CA . PRO A 1 292 ? -11.648 -35.928 7.391 1.00 63.09 292 PRO A CA 1
ATOM 2422 C C . PRO A 1 292 ? -12.120 -37.374 7.632 1.00 63.09 292 PRO A C 1
ATOM 2424 O O . PRO A 1 292 ? -12.735 -37.959 6.738 1.00 63.09 292 PRO A O 1
ATOM 2427 N N . GLU A 1 293 ? -11.909 -37.965 8.821 1.00 64.56 293 GLU A N 1
ATOM 2428 C CA . GLU A 1 293 ? -12.462 -39.299 9.117 1.00 64.56 293 GLU A CA 1
ATOM 2429 C C . GLU A 1 293 ? -13.986 -39.292 9.219 1.00 64.56 293 GLU A C 1
ATOM 2431 O O . GLU A 1 293 ? -14.634 -40.251 8.792 1.00 64.56 293 GLU A O 1
ATOM 2436 N N . TRP A 1 294 ? -14.576 -38.222 9.766 1.00 75.00 294 TRP A N 1
ATOM 2437 C CA . TRP A 1 294 ? -16.029 -38.074 9.799 1.00 75.00 294 TRP A CA 1
ATOM 2438 C C . TRP A 1 294 ? -16.606 -38.080 8.378 1.00 75.00 294 TRP A C 1
ATOM 2440 O O . TRP A 1 294 ? -17.562 -38.813 8.125 1.00 75.00 294 TRP A O 1
ATOM 2450 N N . PHE A 1 295 ? -15.968 -37.374 7.432 1.00 63.12 295 PHE A N 1
ATOM 2451 C CA . PHE A 1 295 ? -16.362 -37.385 6.018 1.00 63.12 295 PHE A CA 1
ATOM 2452 C C . PHE A 1 295 ? -16.284 -38.777 5.391 1.00 63.12 295 PHE A C 1
ATOM 2454 O O . PHE A 1 295 ? -17.237 -39.187 4.734 1.00 63.12 295 PHE A O 1
ATOM 2461 N N . LYS A 1 296 ? -15.191 -39.521 5.612 1.00 64.56 296 LYS A N 1
ATOM 2462 C CA . LYS A 1 296 ? -15.047 -40.891 5.083 1.00 64.56 296 LYS A CA 1
ATOM 2463 C C . LYS A 1 296 ? -16.176 -41.802 5.568 1.00 64.56 296 LYS A C 1
ATOM 2465 O O . LYS A 1 296 ? -16.772 -42.523 4.774 1.00 64.56 296 LYS A O 1
ATOM 2470 N N . LYS A 1 297 ? -16.510 -41.725 6.858 1.00 73.75 297 LYS A N 1
ATOM 2471 C CA . LYS A 1 297 ? -17.582 -42.529 7.460 1.00 73.75 297 LYS A CA 1
ATOM 2472 C C . LYS A 1 297 ? -18.981 -42.086 7.007 1.00 73.75 297 LYS A C 1
ATOM 2474 O O . LYS A 1 297 ? -19.834 -42.933 6.793 1.00 73.75 297 LYS A O 1
ATOM 2479 N N . GLN A 1 298 ? -19.219 -40.784 6.831 1.00 69.69 298 GLN A N 1
ATOM 2480 C CA . GLN A 1 298 ? -20.489 -40.264 6.302 1.00 69.69 298 GLN A CA 1
ATOM 2481 C C . GLN A 1 298 ? -20.682 -40.600 4.814 1.00 69.69 298 GLN A C 1
ATOM 2483 O O . GLN A 1 298 ? -21.807 -40.782 4.365 1.00 69.69 298 GLN A O 1
ATOM 2488 N N . TYR A 1 299 ? -19.594 -40.671 4.042 1.00 57.59 299 TYR A N 1
ATOM 2489 C CA . TYR A 1 299 ? -19.642 -41.057 2.631 1.00 57.59 299 TYR A CA 1
ATOM 2490 C C . TYR A 1 299 ? -19.967 -42.545 2.456 1.00 57.59 299 TYR A C 1
ATOM 2492 O O . TYR A 1 299 ? -20.722 -42.901 1.558 1.00 57.59 299 TYR A O 1
ATOM 2500 N N . ALA A 1 300 ? -19.432 -43.398 3.336 1.00 67.38 300 ALA A N 1
ATOM 2501 C CA . ALA A 1 300 ? -19.742 -44.825 3.358 1.00 67.38 300 ALA A CA 1
ATOM 2502 C C . ALA A 1 300 ? -21.203 -45.106 3.753 1.00 67.38 300 ALA A C 1
ATOM 2504 O O . ALA A 1 300 ? -21.817 -46.022 3.214 1.00 67.38 300 ALA A O 1
ATOM 2505 N N . GLU A 1 301 ? -21.772 -44.302 4.656 1.00 70.50 301 GLU A N 1
ATOM 2506 C CA . GLU A 1 301 ? -23.153 -44.450 5.117 1.00 70.50 301 GLU A CA 1
ATOM 2507 C C . GLU A 1 301 ? -23.884 -43.091 5.127 1.00 70.50 301 GLU A C 1
ATOM 2509 O O . GLU A 1 301 ? -23.874 -42.372 6.131 1.00 70.50 301 GLU A O 1
ATOM 2514 N N . PRO A 1 302 ? -24.550 -42.715 4.019 1.00 64.25 302 PRO A N 1
ATOM 2515 C CA . PRO A 1 302 ? -25.181 -41.400 3.882 1.00 64.25 302 PRO A CA 1
ATOM 2516 C C . PRO A 1 302 ? -26.302 -41.112 4.891 1.00 64.25 302 PRO A C 1
ATOM 2518 O O . PRO A 1 302 ? -26.551 -39.951 5.210 1.00 64.25 302 PRO A O 1
ATOM 2521 N N . SER A 1 303 ? -26.970 -42.149 5.408 1.00 69.75 303 SER A N 1
ATOM 2522 C CA . SER A 1 303 ? -28.027 -42.058 6.429 1.00 69.75 303 SER A CA 1
ATOM 2523 C C . SER A 1 303 ? -27.507 -41.853 7.853 1.00 69.75 303 SER A C 1
ATOM 2525 O O . SER A 1 303 ? -28.308 -41.615 8.760 1.00 69.75 303 SER A O 1
ATOM 2527 N N . ARG A 1 304 ? -26.189 -41.933 8.064 1.00 66.81 304 ARG A N 1
ATOM 2528 C CA . ARG A 1 304 ? -25.565 -41.818 9.380 1.00 66.81 304 ARG A CA 1
ATOM 2529 C C . ARG A 1 304 ? -25.866 -40.458 10.009 1.00 66.81 304 ARG A C 1
ATOM 2531 O O . ARG A 1 304 ? -25.675 -39.416 9.381 1.00 66.81 304 ARG A O 1
ATOM 2538 N N . ARG A 1 305 ? -26.316 -40.475 11.266 1.00 70.69 305 ARG A N 1
ATOM 2539 C CA . ARG A 1 305 ? -26.515 -39.283 12.103 1.00 70.69 305 ARG A CA 1
ATOM 2540 C C . ARG A 1 305 ? -25.609 -39.378 13.316 1.00 70.69 305 ARG A C 1
ATOM 2542 O O . ARG A 1 305 ? -25.578 -40.411 13.979 1.00 70.69 305 ARG A O 1
ATOM 2549 N N . VAL A 1 306 ? -24.859 -38.318 13.596 1.00 74.25 306 VAL A N 1
ATOM 2550 C CA . VAL A 1 306 ? -23.942 -38.281 14.742 1.00 74.25 306 VAL A CA 1
ATOM 2551 C C . VAL A 1 306 ? -24.308 -37.100 15.618 1.00 74.25 306 VAL A C 1
ATOM 2553 O O . VAL A 1 306 ? -24.237 -35.959 15.174 1.00 74.25 306 VAL A O 1
ATOM 2556 N N . GLN A 1 307 ? -24.659 -37.364 16.870 1.00 75.75 307 GLN A N 1
ATOM 2557 C CA . GLN A 1 307 ? -24.801 -36.308 17.864 1.00 75.75 307 GLN A CA 1
ATOM 2558 C C . GLN A 1 307 ? -23.441 -36.020 18.496 1.00 75.75 307 GLN A C 1
ATOM 2560 O O . GLN A 1 307 ? -22.732 -36.937 18.909 1.00 75.75 307 GLN A O 1
ATOM 2565 N N . VAL A 1 308 ? -23.069 -34.745 18.552 1.00 74.56 308 VAL A N 1
ATOM 2566 C CA . VAL A 1 308 ? -21.829 -34.286 19.177 1.00 74.56 308 VAL A CA 1
ATOM 2567 C C . VAL A 1 308 ? -22.140 -33.238 20.230 1.00 74.56 308 VAL A C 1
ATOM 2569 O O . VAL A 1 308 ? -22.873 -32.281 19.983 1.00 74.56 308 VAL A O 1
ATOM 2572 N N . LYS A 1 309 ? -21.560 -33.422 21.413 1.00 77.50 309 LYS A N 1
ATOM 2573 C CA . LYS A 1 309 ? -21.576 -32.423 22.477 1.00 77.50 309 LYS A CA 1
ATOM 2574 C C . LYS A 1 309 ? -20.516 -31.371 22.201 1.00 77.50 309 LYS A C 1
ATOM 2576 O O . LYS A 1 309 ? -19.381 -31.704 21.843 1.00 77.50 309 LYS A O 1
ATOM 2581 N N . VAL A 1 310 ? -20.904 -30.110 22.337 1.00 76.50 310 VAL A N 1
ATOM 2582 C CA . VAL A 1 310 ? -20.004 -28.976 22.169 1.00 76.50 310 VAL A CA 1
ATOM 2583 C C . VAL A 1 310 ? -20.278 -27.957 23.257 1.00 76.50 310 VAL A C 1
ATOM 2585 O O . VAL A 1 310 ? -21.400 -27.469 23.389 1.00 76.50 310 VAL A O 1
ATOM 2588 N N . ASP A 1 311 ? -19.219 -27.594 23.969 1.00 73.44 311 ASP A N 1
ATOM 2589 C CA . ASP A 1 311 ? -19.240 -26.481 24.904 1.00 73.44 311 ASP A CA 1
ATOM 2590 C C . ASP A 1 311 ? -19.212 -25.165 24.133 1.00 73.44 311 ASP A C 1
ATOM 2592 O O . ASP A 1 311 ? -18.200 -24.782 23.536 1.00 73.44 311 ASP A O 1
ATOM 2596 N N . VAL A 1 312 ? -20.346 -24.468 24.124 1.00 68.50 312 VAL A N 1
ATOM 2597 C CA . VAL A 1 312 ? -20.464 -23.156 23.495 1.00 68.50 312 VAL A CA 1
ATOM 2598 C C . VAL A 1 312 ? -20.233 -22.102 24.561 1.00 68.50 312 VAL A C 1
ATOM 2600 O O . VAL A 1 312 ? -21.074 -21.881 25.433 1.00 68.50 312 VAL A O 1
ATOM 2603 N N . LYS A 1 313 ? -19.072 -21.452 24.486 1.00 70.56 313 LYS A N 1
ATOM 2604 C CA . LYS A 1 313 ? -18.751 -20.338 25.374 1.00 70.56 313 LYS A CA 1
ATOM 2605 C C . LYS A 1 313 ? -19.337 -19.036 24.842 1.00 70.56 313 LYS A C 1
ATOM 2607 O O . LYS A 1 313 ? -19.335 -18.806 23.632 1.00 70.56 313 LYS A O 1
ATOM 2612 N N . PHE A 1 314 ? -19.763 -18.171 25.757 1.00 61.84 314 PHE A N 1
ATOM 2613 C CA . PHE A 1 314 ? -20.216 -16.806 25.469 1.00 61.84 314 PHE A CA 1
ATOM 2614 C C . PHE A 1 314 ? -21.488 -16.692 24.609 1.00 61.84 314 PHE A C 1
ATOM 2616 O O . PHE A 1 314 ? -21.599 -15.797 23.768 1.00 61.84 314 PHE A O 1
ATOM 2623 N N . MET A 1 315 ? -22.459 -17.589 24.792 1.00 55.94 315 MET A N 1
ATOM 2624 C CA . MET A 1 315 ? -23.723 -17.491 24.067 1.00 55.94 315 MET A CA 1
ATOM 2625 C C . MET A 1 315 ? -24.570 -16.350 24.636 1.00 55.94 315 MET A C 1
ATOM 2627 O O . MET A 1 315 ? -24.776 -16.282 25.842 1.00 55.94 315 MET A O 1
ATOM 2631 N N . ILE A 1 316 ? -25.049 -15.456 23.771 1.00 55.31 316 ILE A N 1
ATOM 2632 C CA . ILE A 1 316 ? -25.928 -14.351 24.167 1.00 55.31 316 ILE A CA 1
ATOM 2633 C C . ILE A 1 316 ? -27.369 -14.850 24.106 1.00 55.31 316 ILE A C 1
ATOM 2635 O O . ILE A 1 316 ? -27.859 -15.226 23.039 1.00 55.31 316 ILE A O 1
ATOM 2639 N N . ASP A 1 317 ? -28.038 -14.845 25.250 1.00 64.62 317 ASP A N 1
ATOM 2640 C CA . ASP A 1 317 ? -29.486 -14.939 25.343 1.00 64.62 317 ASP A CA 1
ATOM 2641 C C . ASP A 1 317 ? -30.071 -13.624 24.812 1.00 64.62 317 ASP A C 1
ATOM 2643 O O . ASP A 1 317 ? -29.897 -12.573 25.415 1.00 64.62 317 ASP A O 1
ATOM 2647 N N . TRP A 1 318 ? -30.686 -13.645 23.630 1.00 46.16 318 TRP A N 1
ATOM 2648 C CA . TRP A 1 318 ? -31.128 -12.418 22.957 1.00 46.16 318 TRP A CA 1
ATOM 2649 C C . TRP A 1 318 ? -32.338 -11.748 23.618 1.00 46.16 318 TRP A C 1
ATOM 2651 O O . TRP A 1 318 ? -32.587 -10.578 23.335 1.00 46.16 318 TRP A O 1
ATOM 2661 N N . GLU A 1 319 ? -33.066 -12.455 24.486 1.00 54.44 319 GLU A N 1
ATOM 2662 C CA . GLU A 1 319 ? -34.207 -11.898 25.219 1.00 54.44 319 GLU A CA 1
ATOM 2663 C C . GLU A 1 319 ? -33.754 -11.208 26.507 1.00 54.44 319 GLU A C 1
ATOM 2665 O O . GLU A 1 319 ? -34.204 -10.104 26.806 1.00 54.44 319 GLU A O 1
ATOM 2670 N N . SER A 1 320 ? -32.819 -11.817 27.244 1.00 64.25 320 SER A N 1
ATOM 2671 C CA . SER A 1 320 ? -32.294 -11.251 28.498 1.00 64.25 320 SER A CA 1
ATOM 2672 C C . SER A 1 320 ? -30.980 -10.473 28.343 1.00 64.25 320 SER A C 1
ATOM 2674 O O . SER A 1 320 ? -30.537 -9.806 29.277 1.00 64.25 320 SER A O 1
ATOM 2676 N N . LEU A 1 321 ? -30.349 -10.545 27.166 1.00 56.09 321 LEU A N 1
ATOM 2677 C CA . LEU A 1 321 ? -28.998 -10.053 26.852 1.00 56.09 321 LEU A CA 1
ATOM 2678 C C . LEU A 1 321 ? -27.900 -10.608 27.775 1.00 56.09 321 LEU A C 1
ATOM 2680 O O . LEU A 1 321 ? -26.802 -10.050 27.860 1.00 56.09 321 LEU A O 1
ATOM 2684 N N . GLU A 1 322 ? -28.168 -11.724 28.452 1.00 57.47 322 GLU A N 1
ATOM 2685 C CA . GLU A 1 322 ? -27.199 -12.386 29.310 1.00 57.47 322 GLU A CA 1
ATOM 2686 C C . GLU A 1 322 ? -26.274 -13.309 28.518 1.00 57.47 322 GLU A C 1
ATOM 2688 O O . GLU A 1 322 ? -26.701 -14.073 27.655 1.00 57.47 322 GLU A O 1
ATOM 2693 N N . ILE A 1 323 ? -24.988 -13.274 28.858 1.00 57.47 323 ILE A N 1
ATOM 2694 C CA . ILE A 1 323 ? -23.992 -14.199 28.321 1.00 57.47 323 ILE A CA 1
ATOM 2695 C C . ILE A 1 323 ? -23.982 -15.450 29.200 1.00 57.47 323 ILE A C 1
ATOM 2697 O O . ILE A 1 323 ? -23.824 -15.320 30.413 1.00 57.47 323 ILE A O 1
ATOM 2701 N N . LYS A 1 324 ? -24.150 -16.626 28.586 1.00 70.44 324 LYS A N 1
ATOM 2702 C CA . LYS A 1 324 ? -24.201 -17.939 29.244 1.00 70.44 324 LYS A CA 1
ATOM 2703 C C . LYS A 1 324 ? -23.242 -18.927 28.574 1.00 70.44 324 LYS A C 1
ATOM 2705 O O . LYS A 1 324 ? -23.088 -18.920 27.348 1.00 70.44 324 LYS A O 1
ATOM 2710 N N . ASN A 1 325 ? -22.607 -19.792 29.361 1.00 70.94 325 ASN A N 1
ATOM 2711 C CA . ASN A 1 325 ? -21.974 -21.011 28.855 1.00 70.94 325 ASN A CA 1
ATOM 2712 C C . ASN A 1 325 ? -23.006 -22.138 28.816 1.00 70.94 325 ASN A C 1
ATOM 2714 O O . ASN A 1 325 ? -23.718 -22.369 29.793 1.00 70.94 325 ASN A O 1
ATOM 2718 N N . GLN A 1 326 ? -23.078 -22.852 27.696 1.00 68.88 326 GLN A N 1
ATOM 2719 C CA . GLN A 1 326 ? -24.034 -23.941 27.544 1.00 68.88 326 GLN A CA 1
ATOM 2720 C C . GLN A 1 326 ? -23.418 -25.099 26.764 1.00 68.88 326 GLN A C 1
ATOM 2722 O O . GLN A 1 326 ? -22.855 -24.908 25.682 1.00 68.88 326 GLN A O 1
ATOM 2727 N N . GLU A 1 327 ? -23.555 -26.308 27.308 1.00 76.56 327 GLU A N 1
ATOM 2728 C CA . GLU A 1 327 ? -23.301 -27.535 26.558 1.00 76.56 327 GLU A CA 1
ATOM 2729 C C . GLU A 1 327 ? -24.500 -27.764 25.636 1.00 76.56 327 GLU A C 1
ATOM 2731 O O . GLU A 1 327 ? -25.634 -27.942 26.088 1.00 76.56 327 GLU A O 1
ATOM 2736 N N . ILE A 1 328 ? -24.262 -27.709 24.327 1.00 64.81 328 ILE A N 1
ATOM 2737 C CA . ILE A 1 328 ? -25.308 -27.903 23.325 1.00 64.81 328 ILE A CA 1
ATOM 2738 C C . ILE A 1 328 ? -24.976 -29.156 22.525 1.00 64.81 328 ILE A C 1
ATOM 2740 O O . ILE A 1 328 ? -23.859 -29.337 22.031 1.00 64.81 328 ILE A O 1
ATOM 2744 N N . ILE A 1 329 ? -25.971 -30.032 22.392 1.00 70.62 329 ILE A N 1
ATOM 2745 C CA . ILE A 1 329 ? -25.883 -31.219 21.548 1.00 70.62 329 ILE A CA 1
ATOM 2746 C C . ILE A 1 329 ? -26.235 -30.803 20.124 1.00 70.62 329 ILE A C 1
ATOM 2748 O O . ILE A 1 329 ? -27.359 -30.393 19.835 1.00 70.62 329 ILE A O 1
ATOM 2752 N N . PHE A 1 330 ? -25.271 -30.927 19.219 1.00 65.69 330 PHE A N 1
ATOM 2753 C CA . PHE A 1 330 ? -25.482 -30.705 17.796 1.00 65.69 330 PHE A CA 1
ATOM 2754 C C . PHE A 1 330 ? -25.653 -32.044 17.084 1.00 65.69 330 PHE A C 1
ATOM 2756 O O . PHE A 1 330 ? -24.836 -32.947 17.249 1.00 65.69 330 PHE A O 1
ATOM 2763 N N . SER A 1 331 ? -26.683 -32.160 16.245 1.00 62.97 331 SER A N 1
ATOM 2764 C CA . SER A 1 331 ? -26.802 -33.272 15.299 1.00 62.97 331 SER A CA 1
ATOM 2765 C C . SER A 1 331 ? -26.030 -32.927 14.025 1.00 62.97 331 SER A C 1
ATOM 2767 O O . SER A 1 331 ? -26.334 -31.943 13.343 1.00 62.97 331 SER A O 1
ATOM 2769 N N . LEU A 1 332 ? -24.985 -33.696 13.727 1.00 65.06 332 LEU A N 1
ATOM 2770 C CA . LEU A 1 332 ? -24.243 -33.611 12.476 1.00 65.06 332 LEU A CA 1
ATOM 2771 C C . LEU A 1 332 ? -24.987 -34.420 11.414 1.00 65.06 332 LEU A C 1
ATOM 2773 O O . LEU A 1 332 ? -24.825 -35.638 11.320 1.00 65.06 332 LEU A O 1
ATOM 2777 N N . ASP A 1 333 ? -25.784 -33.707 10.617 1.00 59.84 333 ASP A N 1
ATOM 2778 C CA . ASP A 1 333 ? -26.676 -34.307 9.629 1.00 59.84 333 ASP A CA 1
ATOM 2779 C C . ASP A 1 333 ? -26.347 -33.867 8.191 1.00 59.84 333 ASP A C 1
ATOM 2781 O O . ASP A 1 333 ? -26.237 -32.673 7.870 1.00 59.84 333 ASP A O 1
ATOM 2785 N N . ASP A 1 334 ? -26.313 -34.883 7.330 1.00 54.12 334 ASP A N 1
ATOM 2786 C CA . ASP A 1 334 ? -26.539 -34.900 5.883 1.00 54.12 334 ASP A CA 1
ATOM 2787 C C . ASP A 1 334 ? -25.689 -33.957 5.001 1.00 54.12 334 ASP A C 1
ATOM 2789 O O . ASP A 1 334 ? -25.833 -32.719 4.973 1.00 54.12 334 ASP A O 1
ATOM 2793 N N . ILE A 1 335 ? -24.861 -34.598 4.168 1.00 48.66 335 ILE A N 1
ATOM 2794 C CA . ILE A 1 335 ? -24.304 -34.026 2.941 1.00 48.66 335 ILE A CA 1
ATOM 2795 C C . ILE A 1 335 ? -25.446 -34.024 1.922 1.00 48.66 335 ILE A C 1
ATOM 2797 O O . ILE A 1 335 ? -25.805 -35.058 1.374 1.00 48.66 335 ILE A O 1
ATOM 2801 N N . SER A 1 336 ? -26.028 -32.856 1.642 1.00 42.69 336 SER A N 1
ATOM 2802 C CA . SER A 1 336 ? -27.144 -32.758 0.694 1.00 42.69 336 SER A CA 1
ATOM 2803 C C . SER A 1 336 ? -26.812 -33.448 -0.643 1.00 42.69 336 SER A C 1
ATOM 2805 O O . SER A 1 336 ? -25.787 -33.127 -1.246 1.00 42.69 336 SER A O 1
ATOM 2807 N N . ARG A 1 337 ? -27.720 -34.306 -1.149 1.00 38.22 337 ARG A N 1
ATOM 2808 C CA . ARG A 1 337 ? -27.627 -35.070 -2.427 1.00 38.22 337 ARG A CA 1
ATOM 2809 C C . ARG A 1 337 ? -27.131 -34.262 -3.646 1.00 38.22 337 ARG A C 1
ATOM 2811 O O . ARG A 1 337 ? -26.614 -34.825 -4.602 1.00 38.22 337 ARG A O 1
ATOM 2818 N N . LYS A 1 338 ? -27.228 -32.930 -3.584 1.00 36.47 338 LYS A N 1
ATOM 2819 C CA . LYS A 1 338 ? -26.726 -31.940 -4.553 1.00 36.47 338 LYS A CA 1
ATOM 2820 C C . LYS A 1 338 ? -25.196 -31.939 -4.752 1.00 36.47 338 LYS A C 1
ATOM 2822 O O . LYS A 1 338 ? -24.735 -31.443 -5.769 1.00 36.47 338 LYS A O 1
ATOM 2827 N N . VAL A 1 339 ? -24.409 -32.457 -3.801 1.00 37.22 339 VAL A N 1
ATOM 2828 C CA . VAL A 1 339 ? -22.932 -32.520 -3.901 1.00 37.22 339 VAL A CA 1
ATOM 2829 C C . VAL A 1 339 ? -22.469 -33.693 -4.773 1.00 37.22 339 VAL A C 1
ATOM 2831 O O . VAL A 1 339 ? -21.453 -33.579 -5.450 1.00 37.22 339 VAL A O 1
ATOM 2834 N N . ILE A 1 340 ? -23.248 -34.777 -4.834 1.00 35.44 340 ILE A N 1
ATOM 2835 C CA . ILE A 1 340 ? -22.9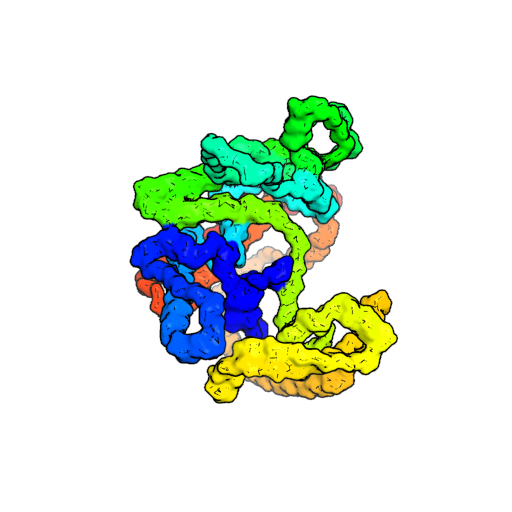26 -35.959 -5.647 1.00 35.44 340 ILE A CA 1
ATOM 2836 C C . ILE A 1 340 ? -23.092 -35.655 -7.148 1.00 35.44 340 ILE A C 1
ATOM 2838 O O . ILE A 1 340 ? -22.285 -36.105 -7.955 1.00 35.44 340 ILE A O 1
ATOM 2842 N N . SER A 1 341 ? -24.060 -34.812 -7.534 1.00 33.78 341 SER A N 1
ATOM 2843 C CA . SER A 1 341 ? -24.262 -34.447 -8.948 1.00 33.78 341 SER A CA 1
ATOM 2844 C C . SER A 1 341 ? -23.303 -33.361 -9.460 1.00 33.78 341 SER A C 1
ATOM 2846 O O . SER A 1 341 ? -23.131 -33.221 -10.663 1.00 33.78 341 SER A O 1
ATOM 2848 N N . LEU A 1 342 ? -22.658 -32.586 -8.578 1.00 34.16 342 LEU A N 1
ATOM 2849 C CA . LEU A 1 342 ? -21.731 -31.507 -8.967 1.00 34.16 342 LEU A CA 1
ATOM 2850 C C . LEU A 1 342 ? -20.391 -32.019 -9.523 1.00 34.16 342 LEU A C 1
ATOM 2852 O O . LEU A 1 342 ? -19.664 -31.252 -10.149 1.00 34.16 342 LEU A O 1
ATOM 2856 N N . LEU A 1 343 ? -20.077 -33.302 -9.326 1.00 35.09 343 LEU A N 1
ATOM 2857 C CA . LEU A 1 343 ? -18.890 -33.951 -9.889 1.00 35.09 343 LEU A CA 1
ATOM 2858 C C . LEU A 1 343 ? -19.106 -34.479 -11.319 1.00 35.09 343 LEU A C 1
ATOM 2860 O O . LEU A 1 343 ? -18.153 -34.931 -11.944 1.00 35.09 343 LEU A O 1
ATOM 2864 N N . SER A 1 344 ? -20.323 -34.396 -11.868 1.00 30.38 344 SER A N 1
ATOM 2865 C CA . SER A 1 344 ? -20.633 -34.886 -13.215 1.00 30.38 344 SER A CA 1
ATOM 2866 C C . SER A 1 344 ? -21.526 -33.912 -13.995 1.00 30.38 344 SER A C 1
ATOM 2868 O O . SER A 1 344 ? -22.742 -34.011 -14.003 1.00 30.38 344 SER A O 1
ATOM 2870 N N . GLY A 1 345 ? -20.896 -32.989 -14.727 1.00 29.08 345 GLY A N 1
ATOM 2871 C CA . GLY A 1 345 ? -21.479 -32.441 -15.957 1.00 29.08 345 GLY A CA 1
ATOM 2872 C C . GLY A 1 345 ? -22.384 -31.200 -15.857 1.00 29.08 345 GLY A C 1
ATOM 2873 O O . GLY A 1 345 ? -23.379 -31.168 -15.150 1.00 29.08 345 GLY A O 1
ATOM 2874 N N . ARG A 1 346 ? -21.996 -30.201 -16.666 1.00 30.77 346 ARG A N 1
ATOM 2875 C CA . ARG A 1 346 ? -22.776 -29.222 -17.461 1.00 30.77 346 ARG A CA 1
ATOM 2876 C C . ARG A 1 346 ? -24.045 -28.570 -16.865 1.00 30.77 346 ARG A C 1
ATOM 2878 O O . ARG A 1 346 ? -25.013 -29.200 -16.469 1.00 30.77 346 ARG A O 1
ATOM 2885 N N . VAL A 1 347 ? -24.034 -27.237 -16.949 1.00 35.09 347 VAL A N 1
ATOM 2886 C CA . VAL A 1 347 ? -25.132 -26.284 -16.710 1.00 35.09 347 VAL A CA 1
ATOM 2887 C C . VAL A 1 347 ? -26.408 -26.663 -17.478 1.00 35.09 347 VAL A C 1
ATOM 2889 O O . VAL A 1 347 ? -26.307 -26.885 -18.680 1.00 35.09 347 VAL A O 1
ATOM 2892 N N . LEU A 1 348 ? -27.590 -26.614 -16.835 1.00 25.61 348 LEU A N 1
ATOM 2893 C CA . LEU A 1 348 ? -28.814 -25.990 -17.382 1.00 25.61 348 LEU A CA 1
ATOM 2894 C C . LEU A 1 348 ? -29.983 -25.888 -16.379 1.00 25.61 348 LEU A C 1
ATOM 2896 O O . LEU A 1 348 ? -30.012 -26.516 -15.324 1.00 25.61 348 LEU A O 1
ATOM 2900 N N . HIS A 1 349 ? -30.880 -24.970 -16.733 1.00 35.28 349 HIS A N 1
ATOM 2901 C CA . HIS A 1 349 ? -31.902 -24.244 -15.972 1.00 35.28 349 HIS A CA 1
ATOM 2902 C C . HIS A 1 349 ? -33.252 -24.982 -15.937 1.00 35.28 349 HIS A C 1
ATOM 2904 O O . HIS A 1 349 ? -33.548 -25.686 -16.893 1.00 35.28 349 HIS A O 1
ATOM 2910 N N . LEU A 1 350 ? -34.106 -24.756 -14.923 1.00 28.88 350 LEU A N 1
ATOM 2911 C CA . LEU A 1 350 ? -35.520 -25.180 -14.956 1.00 28.88 350 LEU A CA 1
ATOM 2912 C C . LEU A 1 350 ? -36.442 -24.225 -14.169 1.00 28.88 350 LEU A C 1
ATOM 2914 O O . LEU A 1 350 ? -36.185 -23.890 -13.009 1.00 28.88 350 LEU A O 1
ATOM 2918 N N . GLU A 1 351 ? -37.503 -23.788 -14.854 1.00 31.12 351 GLU A N 1
ATOM 2919 C CA . GLU A 1 351 ? -38.506 -22.790 -14.459 1.00 31.12 351 GLU A CA 1
ATOM 2920 C C . GLU A 1 351 ? -39.519 -23.300 -13.425 1.00 31.12 351 GLU A C 1
ATOM 2922 O O . GLU A 1 351 ? -39.848 -24.483 -13.362 1.00 31.12 351 GLU A O 1
ATOM 2927 N N . ASN A 1 352 ? -40.071 -22.377 -12.627 1.00 36.78 352 ASN A N 1
ATOM 2928 C CA . ASN A 1 352 ? -41.097 -22.682 -11.632 1.00 36.78 352 ASN A CA 1
ATOM 2929 C C . ASN A 1 352 ? -42.390 -21.907 -11.928 1.00 36.78 352 ASN A C 1
ATOM 2931 O O . ASN A 1 352 ? -42.455 -20.691 -11.746 1.00 36.78 352 ASN A O 1
ATOM 2935 N N . LYS A 1 353 ? -43.426 -22.646 -12.340 1.00 37.03 353 LYS A N 1
ATOM 2936 C CA . LYS A 1 353 ? -44.749 -22.181 -12.801 1.00 37.03 353 LYS A CA 1
ATOM 2937 C C . LYS A 1 353 ? -45.427 -21.167 -11.862 1.00 37.03 353 LYS A C 1
ATOM 2939 O O . LYS A 1 353 ? -46.044 -20.209 -12.313 1.00 37.03 353 LYS A O 1
ATOM 2944 N N . ARG A 1 354 ? -45.196 -21.297 -10.552 1.00 40.34 354 ARG A N 1
ATOM 2945 C CA . ARG A 1 354 ? -45.753 -20.416 -9.509 1.00 40.34 354 ARG A CA 1
ATOM 2946 C C . ARG A 1 354 ? -45.106 -19.025 -9.470 1.00 40.34 354 ARG A C 1
ATOM 2948 O O . ARG A 1 354 ? -45.674 -18.085 -8.919 1.00 40.34 354 ARG A O 1
ATOM 2955 N N . LEU A 1 355 ? -43.889 -18.897 -10.009 1.00 38.12 355 LEU A N 1
ATOM 2956 C CA . LEU A 1 355 ? -43.214 -17.609 -10.178 1.00 38.12 355 LEU A CA 1
ATOM 2957 C C . LEU A 1 355 ? -43.774 -16.861 -11.391 1.00 38.12 355 LEU A C 1
ATOM 2959 O O . LEU A 1 355 ? -43.942 -15.649 -11.308 1.00 38.12 355 LEU A O 1
ATOM 2963 N N . ASN A 1 356 ? -44.111 -17.589 -12.460 1.00 42.12 356 ASN A N 1
ATOM 2964 C CA . ASN A 1 356 ? -44.694 -17.022 -13.676 1.00 42.12 356 ASN A CA 1
ATOM 2965 C C . ASN A 1 356 ? -46.113 -16.494 -13.419 1.00 42.12 356 ASN A C 1
ATOM 2967 O O . ASN A 1 356 ? -46.423 -15.392 -13.849 1.00 42.12 356 ASN A O 1
ATOM 2971 N N . GLU A 1 357 ? -46.916 -17.174 -12.596 1.00 45.38 357 GLU A N 1
ATOM 2972 C CA . GLU A 1 357 ? -48.234 -16.669 -12.167 1.00 45.38 357 GLU A CA 1
ATOM 2973 C C . GLU A 1 357 ? -48.138 -15.362 -11.355 1.00 45.38 357 GLU A C 1
ATOM 2975 O O . GLU A 1 357 ? -48.906 -14.427 -11.576 1.00 45.38 357 GLU A O 1
ATOM 2980 N N . LYS A 1 358 ? -47.140 -15.243 -10.464 1.00 46.50 358 LYS A N 1
ATOM 2981 C CA . LYS A 1 358 ? -46.888 -13.996 -9.717 1.00 46.50 358 LYS A CA 1
ATOM 2982 C C . LYS A 1 358 ? -46.302 -12.882 -10.584 1.00 46.50 358 LYS A C 1
ATOM 2984 O O . LYS A 1 358 ? -46.487 -11.710 -10.270 1.00 46.50 358 LYS A O 1
ATOM 2989 N N . LEU A 1 359 ? -45.579 -13.233 -11.646 1.00 46.00 359 LEU A N 1
ATOM 2990 C CA . LEU A 1 359 ? -45.054 -12.291 -12.637 1.00 46.00 359 LEU A CA 1
ATOM 2991 C C . LEU A 1 359 ? -46.174 -11.743 -13.527 1.00 46.00 359 LEU A C 1
ATOM 2993 O O . LEU A 1 359 ? -46.237 -10.538 -13.738 1.00 46.00 359 LEU A O 1
ATOM 2997 N N . GLU A 1 360 ? -47.097 -12.597 -13.960 1.00 53.88 360 GLU A N 1
ATOM 2998 C CA . GLU A 1 360 ? -48.328 -12.236 -14.676 1.00 53.88 360 GLU A CA 1
ATOM 2999 C C . GLU A 1 360 ? -49.217 -11.283 -13.857 1.00 53.88 360 GLU A C 1
ATOM 3001 O O . GLU A 1 360 ? -49.756 -10.304 -14.373 1.00 53.88 360 GLU A O 1
ATOM 3006 N N . GLU A 1 361 ? -49.346 -11.525 -12.551 1.00 57.03 361 GLU A N 1
ATOM 3007 C CA . GLU A 1 361 ? -50.078 -10.646 -11.631 1.00 57.03 361 GLU A CA 1
ATOM 3008 C C . GLU A 1 361 ? -49.408 -9.265 -11.504 1.00 57.03 361 GLU A C 1
ATOM 3010 O O . GLU A 1 361 ? -50.062 -8.228 -11.637 1.00 57.03 361 GLU A O 1
ATOM 3015 N N . ARG A 1 362 ? -48.075 -9.238 -11.378 1.00 51.88 362 ARG A N 1
ATOM 3016 C CA . ARG A 1 362 ? -47.284 -7.997 -11.304 1.00 51.88 362 ARG A CA 1
ATOM 3017 C C . ARG A 1 362 ? -47.265 -7.222 -12.623 1.00 51.88 362 ARG A C 1
ATOM 3019 O O . ARG A 1 362 ? -47.273 -5.994 -12.615 1.00 51.88 362 ARG A O 1
ATOM 3026 N N . ASN A 1 363 ? -47.284 -7.913 -13.758 1.00 53.19 363 ASN A N 1
ATOM 3027 C CA . ASN A 1 363 ? -47.349 -7.285 -15.077 1.00 53.19 363 ASN A CA 1
ATOM 3028 C C . ASN A 1 363 ? -48.718 -6.631 -15.325 1.00 53.19 363 ASN A C 1
ATOM 3030 O O . ASN A 1 363 ? -48.776 -5.548 -15.909 1.00 53.19 363 ASN A O 1
ATOM 3034 N N . ARG A 1 364 ? -49.807 -7.212 -14.798 1.00 62.59 364 ARG A N 1
ATOM 3035 C CA . ARG A 1 364 ? -51.142 -6.588 -14.802 1.00 62.59 364 ARG A CA 1
ATOM 3036 C C . ARG A 1 364 ? -51.206 -5.326 -13.932 1.00 62.59 364 ARG A C 1
ATOM 3038 O O . ARG A 1 364 ? -51.821 -4.340 -14.341 1.00 62.59 364 ARG A O 1
ATOM 3045 N N . GLU A 1 365 ? -50.529 -5.304 -12.782 1.00 64.44 365 GLU A N 1
ATOM 3046 C CA . GLU A 1 365 ? -50.389 -4.087 -11.960 1.00 64.44 365 GLU A CA 1
ATOM 3047 C C . GLU A 1 365 ? -49.588 -2.991 -12.677 1.00 64.44 365 GLU A C 1
ATOM 3049 O O . GLU A 1 365 ? -49.988 -1.824 -12.681 1.00 64.44 365 GLU A O 1
ATOM 3054 N N . ILE A 1 366 ? -48.491 -3.361 -13.342 1.00 56.19 366 ILE A N 1
ATOM 3055 C CA . ILE A 1 366 ? -47.663 -2.423 -14.110 1.00 56.19 366 ILE A CA 1
ATOM 3056 C C . ILE A 1 366 ? -48.444 -1.841 -15.298 1.00 56.19 366 ILE A C 1
ATOM 3058 O O . ILE A 1 366 ? -48.333 -0.644 -15.563 1.00 56.19 366 ILE A O 1
ATOM 3062 N N . ALA A 1 367 ? -49.271 -2.636 -15.983 1.00 62.56 367 ALA A N 1
ATOM 3063 C CA . ALA A 1 367 ? -50.125 -2.151 -17.069 1.00 62.56 367 ALA A CA 1
ATOM 3064 C C . ALA A 1 367 ? -51.167 -1.124 -16.580 1.00 62.56 367 ALA A C 1
ATOM 3066 O O . ALA A 1 367 ? -51.345 -0.084 -17.213 1.00 62.56 367 ALA A O 1
ATOM 3067 N N . LYS A 1 368 ? -51.781 -1.349 -15.406 1.00 68.12 368 LYS A N 1
ATOM 3068 C CA . LYS A 1 368 ? -52.681 -0.370 -14.758 1.00 68.12 368 LYS A CA 1
ATOM 3069 C C . LYS A 1 368 ? -51.972 0.926 -14.357 1.00 68.12 368 LYS A C 1
ATOM 3071 O O . LYS A 1 368 ? -52.578 1.994 -14.385 1.00 68.12 368 LYS A O 1
ATOM 3076 N N . LEU A 1 369 ? -50.705 0.849 -13.950 1.00 61.44 369 LEU A N 1
ATOM 3077 C CA . LEU A 1 369 ? -49.909 2.033 -13.616 1.00 61.44 369 LEU A CA 1
ATOM 3078 C C . LEU A 1 369 ? -49.493 2.807 -14.872 1.00 61.44 369 LEU A C 1
ATOM 3080 O O . LEU A 1 369 ? -49.520 4.035 -14.859 1.00 61.44 369 LEU A O 1
ATOM 3084 N N . LYS A 1 370 ? -49.173 2.110 -15.968 1.00 53.66 370 LYS A N 1
ATOM 3085 C CA . LYS A 1 370 ? -48.857 2.741 -17.256 1.00 53.66 370 LYS A CA 1
ATOM 3086 C C . LYS A 1 370 ? -50.048 3.491 -17.850 1.00 53.66 370 LYS A C 1
ATOM 3088 O O . LYS A 1 370 ? -49.866 4.639 -18.238 1.00 53.66 370 LYS A O 1
ATOM 3093 N N . SER A 1 371 ? -51.256 2.922 -17.825 1.00 61.50 371 SER A N 1
ATOM 3094 C CA . SER A 1 371 ? -52.447 3.624 -18.332 1.00 61.50 371 SER A CA 1
ATOM 3095 C C . SER A 1 371 ? -52.783 4.879 -17.515 1.00 61.50 371 SER A C 1
ATOM 3097 O O . SER A 1 371 ? -53.160 5.902 -18.079 1.00 61.50 371 SER A O 1
ATOM 3099 N N . LYS A 1 372 ? -52.566 4.858 -16.190 1.00 64.50 372 LYS A N 1
ATOM 3100 C CA . LYS A 1 372 ? -52.688 6.061 -15.345 1.00 64.50 372 LYS A CA 1
ATOM 3101 C C . LYS A 1 372 ? -51.674 7.144 -15.714 1.00 64.50 372 LYS A C 1
ATOM 3103 O O . LYS A 1 372 ? -52.030 8.318 -15.731 1.00 64.50 372 LYS A O 1
ATOM 3108 N N . ILE A 1 373 ? -50.436 6.756 -16.022 1.00 55.25 373 ILE A N 1
ATOM 3109 C CA . ILE A 1 373 ? -49.382 7.689 -16.442 1.00 55.25 373 ILE A CA 1
ATOM 3110 C C . ILE A 1 373 ? -49.685 8.267 -17.833 1.00 55.25 373 ILE A C 1
ATOM 3112 O O . ILE A 1 373 ? -49.487 9.461 -18.022 1.00 55.25 373 ILE A O 1
ATOM 3116 N N . GLU A 1 374 ? -50.217 7.472 -18.768 1.00 52.56 374 GLU A N 1
ATOM 3117 C CA . GLU A 1 374 ? -50.613 7.922 -20.116 1.00 52.56 374 GLU A CA 1
ATOM 3118 C C . GLU A 1 374 ? -51.767 8.935 -20.101 1.00 52.56 374 GLU A C 1
ATOM 3120 O O . GLU A 1 374 ? -51.737 9.921 -20.838 1.00 52.56 374 GLU A O 1
ATOM 3125 N N . VAL A 1 375 ? -52.747 8.765 -19.208 1.00 61.94 375 VAL A N 1
ATOM 3126 C CA . VAL A 1 375 ? -53.803 9.771 -18.992 1.00 61.94 375 VAL A CA 1
ATOM 3127 C C . VAL A 1 375 ? -53.205 11.075 -18.444 1.00 61.94 375 VAL A C 1
ATOM 3129 O O . VAL A 1 375 ? -53.579 12.165 -18.876 1.00 61.94 375 VAL A O 1
ATOM 3132 N N . GLN A 1 376 ? -52.222 10.984 -17.543 1.00 54.69 376 GLN A N 1
ATOM 3133 C CA . GLN A 1 376 ? -51.561 12.148 -16.945 1.00 54.69 376 GLN A CA 1
ATOM 3134 C C . GLN A 1 376 ? -50.667 12.899 -17.951 1.00 54.69 376 GLN A C 1
ATOM 3136 O O . GLN A 1 376 ? -50.678 14.133 -18.000 1.00 54.69 376 GLN A O 1
ATOM 3141 N N . THR A 1 377 ? -49.934 12.186 -18.809 1.00 49.41 377 THR A N 1
ATOM 3142 C CA . THR A 1 377 ? -49.137 12.791 -19.888 1.00 49.41 377 THR A CA 1
ATOM 3143 C C . THR A 1 377 ? -49.999 13.341 -21.029 1.00 49.41 377 THR A C 1
ATOM 3145 O O . THR A 1 377 ? -49.635 14.373 -21.593 1.00 49.41 377 THR A O 1
ATOM 3148 N N . GLY A 1 378 ? -51.171 12.758 -21.317 1.00 51.44 378 GLY A N 1
ATOM 3149 C CA . GLY A 1 378 ? -52.146 13.301 -22.276 1.00 51.44 378 GLY A CA 1
ATOM 3150 C C . GLY A 1 378 ? -52.681 14.685 -21.886 1.00 51.44 378 GLY A C 1
ATOM 3151 O O . GLY A 1 378 ? -52.667 15.608 -22.704 1.00 51.44 378 GLY A O 1
ATOM 3152 N N . VAL A 1 379 ? -53.056 14.868 -20.615 1.00 52.59 379 VAL A N 1
ATOM 3153 C CA . VAL A 1 379 ? -53.527 16.162 -20.074 1.00 52.59 379 VAL A CA 1
ATOM 3154 C C . VAL A 1 379 ? -52.408 17.216 -20.110 1.00 52.59 379 VAL A C 1
ATOM 3156 O O . VAL A 1 379 ? -52.621 18.371 -20.489 1.00 52.59 379 VAL A O 1
ATOM 3159 N N . THR A 1 380 ? -51.173 16.806 -19.805 1.00 47.16 380 THR A N 1
ATOM 3160 C CA . THR A 1 380 ? -49.999 17.695 -19.812 1.00 47.16 380 THR A CA 1
ATOM 3161 C C . THR A 1 380 ? -49.624 18.136 -21.236 1.00 47.16 380 THR A C 1
ATOM 3163 O O . THR A 1 380 ? -49.317 19.307 -21.468 1.00 47.16 380 THR A O 1
ATOM 3166 N N . ASN A 1 381 ? -49.727 17.232 -22.218 1.00 47.41 381 ASN A N 1
ATOM 3167 C CA . ASN A 1 381 ? -49.455 17.532 -23.624 1.00 47.41 381 ASN A CA 1
ATOM 3168 C C . ASN A 1 381 ? -50.515 18.444 -24.260 1.00 47.41 381 ASN A C 1
ATOM 3170 O O . ASN A 1 381 ? -50.141 19.351 -24.998 1.00 47.41 381 ASN A O 1
ATOM 3174 N N . GLN A 1 382 ? -51.807 18.303 -23.936 1.00 53.66 382 GLN A N 1
ATOM 3175 C CA . GLN A 1 382 ? -52.840 19.249 -24.402 1.00 53.66 382 GLN A CA 1
ATOM 3176 C C . GLN A 1 382 ? -52.602 20.675 -23.879 1.00 53.66 382 GLN A C 1
ATOM 3178 O O . GLN A 1 382 ? -52.815 21.654 -24.596 1.00 53.66 382 GLN A O 1
ATOM 3183 N N . THR A 1 383 ? -52.084 20.791 -22.654 1.00 52.16 383 THR A N 1
ATOM 3184 C CA . THR A 1 383 ? -51.751 22.081 -22.033 1.00 52.16 383 THR A CA 1
ATOM 3185 C C . THR A 1 383 ? -50.528 22.729 -22.704 1.00 52.16 383 THR A C 1
ATOM 3187 O O . THR A 1 383 ? -50.492 23.942 -22.911 1.00 52.16 383 THR A O 1
ATOM 3190 N N . LEU A 1 384 ? -49.543 21.920 -23.115 1.00 48.59 384 LEU A N 1
ATOM 3191 C CA . LEU A 1 384 ? -48.357 22.359 -23.863 1.00 48.59 384 LEU A CA 1
ATOM 3192 C C . LEU A 1 384 ? -48.661 22.712 -25.329 1.00 48.59 384 LEU A C 1
ATOM 3194 O O . LEU A 1 384 ? -48.034 23.622 -25.869 1.00 48.59 384 LEU A O 1
ATOM 3198 N N . VAL A 1 385 ? -49.625 22.033 -25.965 1.00 50.69 385 VAL A N 1
ATOM 3199 C CA . VAL A 1 385 ? -50.063 22.333 -27.341 1.00 50.69 385 VAL A CA 1
ATOM 3200 C C . VAL A 1 385 ? -50.793 23.677 -27.400 1.00 50.69 385 VAL A C 1
ATOM 3202 O O . VAL A 1 385 ? -50.436 24.481 -28.256 1.00 50.69 385 VAL A O 1
ATOM 3205 N N . LYS A 1 386 ? -51.692 23.980 -26.446 1.00 54.00 386 LYS A N 1
ATOM 3206 C CA . LYS A 1 386 ? -52.330 25.310 -26.333 1.00 54.00 386 LYS A CA 1
ATOM 3207 C C . LYS A 1 386 ? -51.306 26.439 -26.158 1.00 54.00 386 LYS A C 1
ATOM 3209 O O . LYS A 1 386 ? -51.343 27.429 -26.879 1.00 54.00 386 LYS A O 1
ATOM 3214 N N . LYS A 1 387 ? -50.312 26.247 -25.280 1.00 52.12 387 LYS A N 1
ATOM 3215 C CA . LYS A 1 387 ? -49.220 27.220 -25.084 1.00 52.12 387 LYS A CA 1
ATOM 3216 C C . LYS A 1 387 ? -48.353 27.421 -26.333 1.00 52.12 387 LYS A C 1
ATOM 3218 O O . LYS A 1 387 ? -47.841 28.515 -26.549 1.00 52.12 387 LYS A O 1
ATOM 3223 N N . LYS A 1 388 ? -48.174 26.376 -27.150 1.00 47.28 388 LYS A N 1
ATOM 3224 C CA . LYS A 1 388 ? -47.435 26.456 -28.419 1.00 47.28 388 LYS A CA 1
ATOM 3225 C C . LYS A 1 388 ? -48.235 27.145 -29.522 1.00 47.28 388 LYS A C 1
ATOM 3227 O O . LYS A 1 388 ? -47.622 27.878 -30.287 1.00 47.28 388 LYS A O 1
ATOM 3232 N N . THR A 1 389 ? -49.551 26.946 -29.611 1.00 47.69 389 THR A N 1
ATOM 3233 C CA . THR A 1 389 ? -50.398 27.658 -30.587 1.00 47.69 389 THR A CA 1
ATOM 3234 C C . THR A 1 389 ? -50.476 29.154 -30.291 1.00 47.69 389 THR A C 1
ATOM 3236 O O . THR A 1 389 ? -50.333 29.937 -31.222 1.00 47.69 389 THR A O 1
ATOM 3239 N N . ASP A 1 390 ? -50.552 29.547 -29.014 1.00 50.19 390 ASP A N 1
ATOM 3240 C CA . ASP A 1 390 ? -50.593 30.962 -28.599 1.00 50.19 390 ASP A CA 1
ATOM 3241 C C . ASP A 1 390 ? -49.246 31.687 -28.793 1.00 50.19 390 ASP A C 1
ATOM 3243 O O . ASP A 1 390 ? -49.193 32.901 -28.979 1.00 50.19 390 ASP A O 1
ATOM 3247 N N . MET A 1 391 ? -48.130 30.947 -28.757 1.00 48.06 391 MET A N 1
ATOM 3248 C CA . MET A 1 391 ? -46.808 31.476 -29.111 1.00 48.06 391 MET A CA 1
ATOM 3249 C C . MET A 1 391 ? -46.608 31.568 -30.627 1.00 48.06 391 MET A C 1
ATOM 3251 O O . MET A 1 391 ? -45.930 32.479 -31.093 1.00 48.06 391 MET A O 1
ATOM 3255 N N . LYS A 1 392 ? -47.178 30.638 -31.404 1.00 45.50 392 LYS A N 1
ATOM 3256 C CA . LYS A 1 392 ? -46.990 30.574 -32.859 1.00 45.50 392 LYS A CA 1
ATOM 3257 C C . LYS A 1 392 ? -47.726 31.707 -33.581 1.00 45.50 392 LYS A C 1
ATOM 3259 O O . LYS A 1 392 ? -47.120 32.346 -34.427 1.00 45.50 392 LYS A O 1
ATOM 3264 N N . THR A 1 393 ? -48.937 32.061 -33.143 1.00 45.47 393 THR A N 1
ATOM 3265 C CA . THR A 1 393 ? -49.675 33.231 -33.659 1.00 45.47 393 THR A CA 1
ATOM 3266 C C . THR A 1 393 ? -48.931 34.552 -33.439 1.00 45.47 393 THR A C 1
ATOM 3268 O O . THR A 1 393 ? -48.892 35.374 -34.343 1.00 45.47 393 THR A O 1
ATOM 3271 N N . LYS A 1 394 ? -48.236 34.720 -32.304 1.00 49.03 394 LYS A N 1
ATOM 3272 C CA . LYS A 1 394 ? -47.364 35.887 -32.058 1.00 49.03 394 LYS A CA 1
ATOM 3273 C C . LYS A 1 394 ? -46.096 35.918 -32.915 1.00 49.03 394 LYS A C 1
ATOM 3275 O O . LYS A 1 394 ? -45.580 36.992 -33.188 1.00 49.03 394 LYS A O 1
ATOM 3280 N N . THR A 1 395 ? -45.577 34.754 -33.309 1.00 40.66 395 THR A N 1
ATOM 3281 C CA . THR A 1 395 ? -44.319 34.658 -34.073 1.00 40.66 395 THR A CA 1
ATOM 3282 C C . THR A 1 395 ? -44.560 34.763 -35.584 1.00 40.66 395 THR A C 1
ATOM 3284 O O . THR A 1 395 ? -43.682 35.209 -36.318 1.00 40.66 395 THR A O 1
ATOM 3287 N N . ASP A 1 396 ? -45.748 34.373 -36.057 1.00 42.19 396 ASP A N 1
ATOM 3288 C CA . ASP A 1 396 ? -46.133 34.451 -37.470 1.00 42.19 396 ASP A CA 1
ATOM 3289 C C . ASP A 1 396 ? -46.508 35.897 -37.888 1.00 42.19 396 ASP A C 1
ATOM 3291 O O . ASP A 1 396 ? -46.254 36.279 -39.029 1.00 42.19 396 ASP A O 1
ATOM 3295 N N . GLU A 1 397 ? -46.973 36.746 -36.955 1.00 44.34 397 GLU A N 1
ATOM 3296 C CA . GLU A 1 397 ? -47.136 38.204 -37.163 1.00 44.34 397 GLU A CA 1
ATOM 3297 C C . GLU A 1 397 ? -45.788 38.953 -37.270 1.00 44.34 397 GLU A C 1
ATOM 3299 O O . GLU A 1 397 ? -45.687 39.960 -37.972 1.00 44.34 397 GLU A O 1
ATOM 3304 N N . GLU A 1 398 ? -44.727 38.450 -36.624 1.00 45.03 398 GLU A N 1
ATOM 3305 C CA . GLU A 1 398 ? -43.373 39.029 -36.693 1.00 45.03 398 GLU A CA 1
ATOM 3306 C C . GLU A 1 398 ? -42.567 38.533 -37.911 1.00 45.03 398 GLU A C 1
ATOM 3308 O O . GLU A 1 398 ? -41.692 39.249 -38.402 1.00 45.03 398 GLU A O 1
ATOM 3313 N N . LYS A 1 399 ? -42.880 37.345 -38.455 1.00 43.22 399 LYS A N 1
ATOM 3314 C CA . LYS A 1 399 ? -42.203 36.763 -39.633 1.00 43.22 399 LYS A CA 1
ATOM 3315 C C . LYS A 1 399 ? -42.694 37.292 -40.981 1.00 43.22 399 LYS A C 1
ATOM 3317 O O . LYS A 1 399 ? -41.897 37.361 -41.912 1.00 43.22 399 LYS A O 1
ATOM 3322 N N . GLN A 1 400 ? -43.933 37.779 -41.078 1.00 39.94 400 GLN A N 1
ATOM 3323 C CA . GLN A 1 400 ? -44.427 38.459 -42.290 1.00 39.94 400 GLN A CA 1
ATOM 3324 C C . GLN A 1 400 ? -43.723 39.796 -42.596 1.00 39.94 400 GLN A C 1
ATOM 3326 O O . GLN A 1 400 ? -43.916 40.348 -43.673 1.00 39.94 400 GLN A O 1
ATOM 3331 N N . LYS A 1 401 ? -42.886 40.310 -41.684 1.00 42.97 401 LYS A N 1
ATOM 3332 C CA . LYS A 1 401 ? -42.070 41.518 -41.891 1.00 42.97 401 LYS A CA 1
ATOM 3333 C C . LYS A 1 401 ? -40.623 41.253 -42.318 1.00 42.97 401 LYS A C 1
ATOM 3335 O O . LYS A 1 401 ? -39.910 42.214 -42.581 1.00 42.97 401 LYS A O 1
ATOM 3340 N N . ILE A 1 402 ? -40.172 39.996 -42.332 1.00 40.59 402 ILE A N 1
ATOM 3341 C CA . ILE A 1 402 ? -38.747 39.655 -42.515 1.00 40.59 402 ILE A CA 1
ATOM 3342 C C . ILE A 1 402 ? -38.508 38.781 -43.766 1.00 40.59 402 ILE A C 1
ATOM 3344 O O . ILE A 1 402 ? -37.398 38.773 -44.290 1.00 40.59 402 ILE A O 1
ATOM 3348 N N . ASP A 1 403 ? -39.541 38.147 -44.329 1.00 33.50 403 ASP A N 1
ATOM 3349 C CA . ASP A 1 403 ? -39.444 37.305 -45.536 1.00 33.50 403 ASP A CA 1
ATOM 3350 C C . ASP A 1 403 ? -39.626 38.086 -46.866 1.00 33.50 403 ASP A C 1
ATOM 3352 O O . ASP A 1 403 ? -40.338 37.637 -47.762 1.00 33.50 403 ASP A O 1
ATOM 3356 N N . GLU A 1 404 ? -38.970 39.244 -47.026 1.00 37.03 404 GLU A N 1
ATOM 3357 C CA . GLU A 1 404 ? -38.807 39.905 -48.345 1.00 37.03 404 GLU A CA 1
ATOM 3358 C C . GLU A 1 404 ? -37.357 39.927 -48.862 1.00 37.03 404 GLU A C 1
ATOM 3360 O O . GLU A 1 404 ? -37.108 40.330 -49.995 1.00 37.03 404 GLU A O 1
ATOM 3365 N N . GLU A 1 405 ? -36.387 39.396 -48.114 1.00 38.31 405 GLU A N 1
ATOM 3366 C CA . GLU A 1 405 ? -35.014 39.266 -48.606 1.00 38.31 405 GLU A CA 1
ATOM 3367 C C . GLU A 1 405 ? -34.430 37.876 -48.333 1.00 38.31 405 GLU A C 1
ATOM 3369 O O . GLU A 1 405 ? -34.172 37.498 -47.194 1.00 38.31 405 GLU A O 1
ATOM 3374 N N . LYS A 1 406 ? -34.095 37.197 -49.441 1.00 30.64 406 LYS A N 1
ATOM 3375 C CA . LYS A 1 406 ? -33.199 36.030 -49.587 1.00 30.64 406 LYS A CA 1
ATOM 3376 C C . LYS A 1 406 ? -33.859 34.650 -49.661 1.00 30.64 406 LYS A C 1
ATOM 3378 O O . LYS A 1 406 ? -33.666 33.777 -48.820 1.00 30.64 406 LYS A O 1
ATOM 3383 N N . LEU A 1 407 ? -34.460 34.404 -50.827 1.00 29.14 407 LEU A N 1
ATOM 3384 C CA . LEU A 1 407 ? -34.215 33.169 -51.582 1.00 29.14 407 LEU A CA 1
ATOM 3385 C C . LEU A 1 407 ? -32.741 33.135 -52.043 1.00 29.14 407 LEU A C 1
ATOM 3387 O O . LEU A 1 407 ? -32.322 34.066 -52.726 1.00 29.14 407 LEU A O 1
ATOM 3391 N N . ASN A 1 408 ? -31.979 32.084 -51.716 1.00 28.89 408 ASN A N 1
ATOM 3392 C CA . ASN A 1 408 ? -31.425 31.135 -52.703 1.00 28.89 408 ASN A CA 1
ATOM 3393 C C . ASN A 1 408 ? -30.518 30.069 -52.048 1.00 28.89 408 ASN A C 1
ATOM 3395 O O . ASN A 1 408 ? -29.540 30.424 -51.396 1.00 28.89 408 ASN A O 1
ATOM 3399 N N . THR A 1 409 ? -30.830 28.792 -52.336 1.00 30.05 409 THR A N 1
ATOM 3400 C CA . THR A 1 409 ? -29.948 27.597 -52.472 1.00 30.05 409 THR A CA 1
ATOM 3401 C C . THR A 1 409 ? -29.001 27.217 -51.317 1.00 30.05 409 THR A C 1
ATOM 3403 O O . THR A 1 409 ? -28.186 28.012 -50.881 1.00 30.05 409 THR A O 1
ATOM 3406 N N . ASP A 1 410 ? -28.911 25.987 -50.811 1.00 29.53 410 ASP A N 1
ATOM 3407 C CA . ASP A 1 410 ? -29.549 24.702 -51.102 1.00 29.53 410 ASP A CA 1
ATOM 3408 C C . ASP A 1 410 ? -29.290 23.783 -49.900 1.00 29.53 410 ASP A C 1
ATOM 3410 O O . ASP A 1 410 ? -28.197 23.765 -49.328 1.00 29.53 410 ASP A O 1
ATOM 3414 N N . GLY A 1 411 ? -30.290 22.987 -49.530 1.00 34.69 411 GLY A N 1
ATOM 3415 C CA . GLY A 1 411 ? -30.166 21.944 -48.526 1.00 34.69 411 GLY A CA 1
ATOM 3416 C C . GLY A 1 411 ? -30.323 20.572 -49.153 1.00 34.69 411 GLY A C 1
ATOM 3417 O O . GLY A 1 411 ? -31.450 20.134 -49.298 1.00 34.69 411 GLY A O 1
ATOM 3418 N N . VAL A 1 412 ? -29.225 19.865 -49.431 1.00 34.22 412 VAL A N 1
ATOM 3419 C CA . VAL A 1 412 ? -29.188 18.392 -49.545 1.00 34.22 412 VAL A CA 1
ATOM 3420 C C . VAL A 1 412 ? -27.751 17.912 -49.291 1.00 34.22 412 VAL A C 1
ATOM 3422 O O . VAL A 1 412 ? -26.966 17.825 -50.224 1.00 34.22 412 VAL A O 1
ATOM 3425 N N . LEU A 1 413 ? -27.366 17.581 -48.047 1.00 33.72 413 LEU A N 1
ATOM 3426 C CA . LEU A 1 413 ? -26.135 16.781 -47.830 1.00 33.72 413 LEU A CA 1
ATOM 3427 C C . LEU A 1 413 ? -26.018 16.002 -46.505 1.00 33.72 413 LEU A C 1
ATOM 3429 O O . LEU A 1 413 ? -25.052 15.269 -46.310 1.00 33.72 413 LEU A O 1
ATOM 3433 N N . ALA A 1 414 ? -26.991 16.073 -45.594 1.00 33.78 414 ALA A N 1
ATOM 3434 C CA . ALA A 1 414 ? -26.798 15.527 -44.244 1.00 33.78 414 ALA A CA 1
ATOM 3435 C C . ALA A 1 414 ? -27.238 14.060 -44.027 1.00 33.78 414 ALA A C 1
ATOM 3437 O O . ALA A 1 414 ? -26.983 13.520 -42.954 1.00 33.78 414 ALA A O 1
ATOM 3438 N N . LEU A 1 415 ? -27.854 13.379 -45.006 1.00 28.53 415 LEU A N 1
ATOM 3439 C CA . LEU A 1 415 ? -28.346 11.999 -44.810 1.00 28.53 415 LEU A CA 1
ATOM 3440 C C . LEU A 1 415 ? -27.473 10.891 -45.435 1.00 28.53 415 LEU A C 1
ATOM 3442 O O . LEU A 1 415 ? -27.664 9.721 -45.116 1.00 28.53 415 LEU A O 1
ATOM 3446 N N . GLY A 1 416 ? -26.488 11.232 -46.274 1.00 30.05 416 GLY A N 1
ATOM 3447 C CA . GLY A 1 416 ? -25.617 10.249 -46.945 1.00 30.05 416 GLY A CA 1
ATOM 3448 C C . GLY A 1 416 ? -24.352 9.852 -46.169 1.00 30.05 416 GLY A C 1
ATOM 3449 O O . GLY A 1 416 ? -23.800 8.777 -46.387 1.00 30.05 416 GLY A O 1
ATOM 3450 N N . VAL A 1 417 ? -23.890 10.682 -45.228 1.00 35.91 417 VAL A N 1
ATOM 3451 C CA . VAL A 1 417 ? -22.561 10.519 -44.597 1.00 35.91 417 VAL A CA 1
ATOM 3452 C C . VAL A 1 417 ? -22.557 9.472 -43.470 1.00 35.91 417 VAL A C 1
ATOM 3454 O O . VAL A 1 417 ? -21.534 8.840 -43.205 1.00 35.91 417 VAL A O 1
ATOM 3457 N N . ALA A 1 418 ? -23.706 9.199 -42.846 1.00 31.45 418 ALA A N 1
ATOM 3458 C CA . ALA A 1 418 ? -23.794 8.261 -41.722 1.00 31.45 418 ALA A CA 1
ATOM 3459 C C . ALA A 1 418 ? -23.707 6.775 -42.133 1.00 31.45 418 ALA A C 1
ATOM 3461 O O . ALA A 1 418 ? -23.357 5.937 -41.304 1.00 31.45 418 ALA A O 1
ATOM 3462 N N . LEU A 1 419 ? -23.971 6.438 -43.403 1.00 29.36 419 LEU A N 1
ATOM 3463 C CA . LEU A 1 419 ? -23.972 5.051 -43.897 1.00 29.36 419 LEU A CA 1
ATOM 3464 C C . LEU A 1 419 ? -22.649 4.609 -44.555 1.00 29.36 419 LEU A C 1
ATOM 3466 O O . LEU A 1 419 ? -22.424 3.408 -44.687 1.00 29.36 419 LEU A O 1
ATOM 3470 N N . MET A 1 420 ? -21.727 5.526 -44.883 1.00 33.28 420 MET A N 1
ATOM 3471 C CA . MET A 1 420 ? -20.393 5.168 -45.411 1.00 33.28 420 MET A CA 1
ATOM 3472 C C . MET A 1 420 ? -19.316 4.937 -44.334 1.00 33.28 420 MET A C 1
ATOM 3474 O O . MET A 1 420 ? -18.330 4.245 -44.585 1.00 33.28 420 MET A O 1
ATOM 3478 N N . MET A 1 421 ? -19.495 5.455 -43.115 1.00 36.81 421 MET A N 1
ATOM 3479 C CA . MET A 1 421 ? -18.473 5.404 -42.050 1.00 36.81 421 MET A CA 1
ATOM 3480 C C . MET A 1 421 ? -18.244 3.998 -41.450 1.00 36.81 421 MET A C 1
ATOM 3482 O O . MET A 1 421 ? -17.290 3.796 -40.706 1.00 36.81 421 MET A O 1
ATOM 3486 N N . GLY A 1 422 ? -19.079 3.005 -41.784 1.00 30.48 422 GLY A N 1
ATOM 3487 C CA . GLY A 1 422 ? -18.964 1.627 -41.282 1.00 30.48 422 GLY A CA 1
ATOM 3488 C C . GLY A 1 422 ? -18.060 0.687 -42.095 1.00 30.48 422 GLY A C 1
ATOM 3489 O O . GLY A 1 422 ? -17.875 -0.456 -41.683 1.00 30.48 422 GLY A O 1
ATOM 3490 N N . ARG A 1 423 ? -17.512 1.117 -43.245 1.00 30.80 423 ARG A N 1
ATOM 3491 C CA . ARG A 1 423 ? -16.741 0.232 -44.150 1.00 30.80 423 ARG A CA 1
ATOM 3492 C C . ARG A 1 423 ? -15.385 0.756 -44.650 1.00 30.80 423 ARG A C 1
ATOM 3494 O O . ARG A 1 423 ? -14.704 0.015 -45.348 1.00 30.80 423 ARG A O 1
ATOM 3501 N N . LEU A 1 424 ? -14.925 1.946 -44.254 1.00 30.38 424 LEU A N 1
ATOM 3502 C CA . LEU A 1 424 ? -13.609 2.482 -44.654 1.00 30.38 424 LEU A CA 1
ATOM 3503 C C . LEU A 1 424 ? -12.608 2.533 -43.480 1.00 30.38 424 LEU A C 1
ATOM 3505 O O . LEU A 1 424 ? -12.279 3.596 -42.968 1.00 30.38 424 LEU A O 1
ATOM 3509 N N . VAL A 1 425 ? -12.101 1.375 -43.043 1.00 34.91 425 VAL A N 1
ATOM 3510 C CA . VAL A 1 425 ? -10.878 1.292 -42.197 1.00 34.91 425 VAL A CA 1
ATOM 3511 C C . VAL A 1 425 ? -9.809 0.398 -42.846 1.00 34.91 425 VAL A C 1
ATOM 3513 O O . VAL A 1 425 ? -8.786 0.075 -42.252 1.00 34.91 425 VAL A O 1
ATOM 3516 N N . VAL A 1 426 ? -9.987 0.028 -44.113 1.00 34.91 426 VAL A N 1
ATOM 3517 C CA . VAL A 1 426 ? -9.006 -0.766 -44.854 1.00 34.91 426 VAL A CA 1
ATOM 3518 C C . VAL A 1 426 ? -8.386 0.130 -45.926 1.00 34.91 426 VAL A C 1
ATOM 3520 O O . VAL A 1 426 ? -9.080 0.569 -46.834 1.00 34.91 426 VAL A O 1
ATOM 3523 N N . LEU A 1 427 ? -7.081 0.386 -45.766 1.00 36.91 427 LEU A N 1
ATOM 3524 C CA . LEU A 1 427 ? -6.145 1.079 -46.670 1.00 36.91 427 LEU A CA 1
ATOM 3525 C C . LEU A 1 427 ? -6.203 2.621 -46.672 1.00 36.91 427 LEU A C 1
ATOM 3527 O O . LEU A 1 427 ? -6.976 3.246 -47.391 1.00 36.91 427 LEU A O 1
ATOM 3531 N N . TRP A 1 428 ? -5.291 3.251 -45.918 1.00 33.81 428 TRP A N 1
ATOM 3532 C CA . TRP A 1 428 ? -4.994 4.684 -46.039 1.00 33.81 428 TRP A CA 1
ATOM 3533 C C . TRP A 1 428 ? -3.483 4.945 -45.901 1.00 33.81 428 TRP A C 1
ATOM 3535 O O . TRP A 1 428 ? -2.932 4.710 -44.826 1.00 33.81 428 TRP A O 1
ATOM 3545 N N . PRO A 1 429 ? -2.794 5.465 -46.935 1.00 36.53 429 PRO A N 1
ATOM 3546 C CA . PRO A 1 429 ? -1.412 5.908 -46.829 1.00 36.53 429 PRO A CA 1
ATOM 3547 C C . PRO A 1 429 ? -1.361 7.443 -46.765 1.00 36.53 429 PRO A C 1
ATOM 3549 O O . PRO A 1 429 ? -1.007 8.099 -47.731 1.00 36.53 429 PRO A O 1
ATOM 3552 N N . PHE A 1 430 ? -1.732 8.042 -45.629 1.00 44.88 430 PHE A N 1
ATOM 3553 C CA . PHE A 1 430 ? -1.395 9.444 -45.323 1.00 44.88 430 PHE A CA 1
ATOM 3554 C C . PHE A 1 430 ? -1.089 9.579 -43.826 1.00 44.88 430 PHE A C 1
ATOM 3556 O O . PHE A 1 430 ? -1.960 9.828 -42.993 1.00 44.88 430 PHE A O 1
ATOM 3563 N N . CYS A 1 431 ? 0.185 9.372 -43.488 1.00 50.78 431 CYS A N 1
ATOM 3564 C CA . CYS A 1 431 ? 0.667 9.119 -42.127 1.00 50.78 431 CYS A CA 1
ATOM 3565 C C . CYS A 1 431 ? 0.501 10.308 -41.147 1.00 50.78 431 CYS A C 1
ATOM 3567 O O . CYS A 1 431 ? 0.504 10.103 -39.936 1.00 50.78 431 CYS A O 1
ATOM 3569 N N . GLY A 1 432 ? 0.310 11.545 -41.634 1.00 54.41 432 GLY A N 1
ATOM 3570 C CA . GLY A 1 432 ? 0.254 12.760 -40.796 1.00 54.41 432 GLY A CA 1
ATOM 3571 C C . GLY A 1 432 ? -1.142 13.211 -40.330 1.00 54.41 432 GLY A C 1
ATOM 3572 O O . GLY A 1 432 ? -1.294 13.702 -39.215 1.00 54.41 432 GLY A O 1
ATOM 3573 N N . LEU A 1 433 ? -2.185 13.045 -41.152 1.00 57.41 433 LEU A N 1
ATOM 3574 C CA . LEU A 1 433 ? -3.536 13.523 -40.806 1.00 57.41 433 LEU A CA 1
ATOM 3575 C C . LEU A 1 433 ? -4.268 12.532 -39.884 1.00 57.41 433 LEU A C 1
ATOM 3577 O O . LEU A 1 433 ? -4.905 12.918 -38.904 1.00 57.41 433 LEU A O 1
ATOM 3581 N N . SER A 1 434 ? -4.116 11.235 -40.172 1.00 53.50 434 SER A N 1
ATOM 3582 C CA . SER A 1 434 ? -4.699 10.138 -39.387 1.00 53.50 434 SER A CA 1
ATOM 3583 C C . SER A 1 434 ? -4.142 10.080 -37.961 1.00 53.50 434 SER A C 1
ATOM 3585 O O . SER A 1 434 ? -4.862 9.760 -37.011 1.00 53.50 434 SER A O 1
ATOM 3587 N N . SER A 1 435 ? -2.860 10.409 -37.793 1.00 62.56 435 SER A N 1
ATOM 3588 C CA . SER A 1 435 ? -2.194 10.461 -36.491 1.00 62.56 435 SER A CA 1
ATOM 3589 C C . SER A 1 435 ? -2.689 11.645 -35.652 1.00 62.56 435 SER A C 1
ATOM 3591 O O . SER A 1 435 ? -2.992 11.451 -34.473 1.00 62.56 435 SER A O 1
ATOM 3593 N N . ARG A 1 436 ? -2.900 12.833 -36.246 1.00 79.19 436 ARG A N 1
ATOM 3594 C CA . ARG A 1 436 ? -3.485 13.985 -35.528 1.00 79.19 436 ARG A CA 1
ATOM 3595 C C . ARG A 1 436 ? -4.944 13.754 -35.127 1.00 79.19 436 ARG A C 1
ATOM 3597 O O . ARG A 1 436 ? -5.293 14.030 -33.983 1.00 79.19 436 ARG A O 1
ATOM 3604 N N . LEU A 1 437 ? -5.774 13.184 -36.005 1.00 67.50 437 LEU A N 1
ATOM 3605 C CA . LEU A 1 437 ? -7.167 12.839 -35.676 1.00 67.50 437 LEU A CA 1
ATOM 3606 C C . LEU A 1 437 ? -7.258 11.828 -34.521 1.00 67.50 437 LEU A C 1
ATOM 3608 O O . LEU A 1 437 ? -8.096 11.974 -33.630 1.00 67.50 437 LEU A O 1
ATOM 3612 N N . SER A 1 438 ? -6.355 10.844 -34.493 1.00 64.75 438 SER A N 1
ATOM 3613 C CA . SER A 1 438 ? -6.267 9.875 -33.392 1.00 64.75 438 SER A CA 1
ATOM 3614 C C . SER A 1 438 ? -5.843 10.539 -32.076 1.00 64.75 438 SER A C 1
ATOM 3616 O O . SER A 1 438 ? -6.417 10.251 -31.026 1.00 64.75 438 SER A O 1
ATOM 3618 N N . ALA A 1 439 ? -4.883 11.470 -32.121 1.00 68.62 439 ALA A N 1
ATOM 3619 C CA . ALA A 1 439 ? -4.441 12.223 -30.947 1.00 68.62 439 ALA A CA 1
ATOM 3620 C C . ALA A 1 439 ? -5.555 13.119 -30.369 1.00 68.62 439 ALA A C 1
ATOM 3622 O O . ALA A 1 439 ? -5.781 13.109 -29.157 1.00 68.62 439 ALA A O 1
ATOM 3623 N N . ILE A 1 440 ? -6.310 13.819 -31.227 1.00 67.06 440 ILE A N 1
ATOM 3624 C CA . ILE A 1 440 ? -7.448 14.655 -30.811 1.00 67.06 440 ILE A CA 1
ATOM 3625 C C . ILE A 1 440 ? -8.527 13.811 -30.116 1.00 67.06 440 ILE A C 1
ATOM 3627 O O . ILE A 1 440 ? -9.039 14.205 -29.067 1.00 67.06 440 ILE A O 1
ATOM 3631 N N . ALA A 1 441 ? -8.839 12.617 -30.633 1.00 64.75 441 ALA A N 1
ATOM 3632 C CA . ALA A 1 441 ? -9.810 11.718 -30.006 1.00 64.75 441 ALA A CA 1
ATOM 3633 C C . ALA A 1 441 ? -9.392 11.302 -28.579 1.00 64.75 441 ALA A C 1
ATOM 3635 O O . ALA A 1 441 ? -10.221 11.275 -27.664 1.00 64.75 441 ALA A O 1
ATOM 3636 N N . VAL A 1 442 ? -8.098 11.035 -28.365 1.00 68.94 442 VAL A N 1
ATOM 3637 C CA . VAL A 1 442 ? -7.540 10.718 -27.040 1.00 68.94 442 VAL A CA 1
ATOM 3638 C C . VAL A 1 442 ? -7.618 11.925 -26.097 1.00 68.94 442 VAL A C 1
ATOM 3640 O O . VAL A 1 442 ? -8.012 11.772 -24.937 1.00 68.94 442 VAL A O 1
ATOM 3643 N N . GLU A 1 443 ? -7.283 13.129 -26.569 1.00 77.94 443 GLU A N 1
ATOM 3644 C CA . GLU A 1 443 ? -7.378 14.364 -25.777 1.00 77.94 443 GLU A CA 1
ATOM 3645 C C . GLU A 1 443 ? -8.822 14.686 -25.364 1.00 77.94 443 GLU A C 1
ATOM 3647 O O . GLU A 1 443 ? -9.074 14.995 -24.195 1.00 77.94 443 GLU A O 1
ATOM 3652 N N . ILE A 1 444 ? -9.789 14.531 -26.275 1.00 72.19 444 ILE A N 1
ATOM 3653 C CA . ILE A 1 444 ? -11.217 14.709 -25.976 1.00 72.19 444 ILE A CA 1
ATOM 3654 C C . ILE A 1 444 ? -11.667 13.722 -24.889 1.00 72.19 444 ILE A C 1
ATOM 3656 O O . ILE A 1 444 ? -12.370 14.124 -23.958 1.00 72.19 444 ILE A O 1
ATOM 3660 N N . GLY A 1 445 ? -11.232 12.459 -24.953 1.00 66.12 445 GLY A N 1
ATOM 3661 C CA . GLY A 1 445 ? -11.531 11.460 -23.923 1.00 66.12 445 GLY A CA 1
ATOM 3662 C C . GLY A 1 445 ? -10.955 11.822 -22.546 1.00 66.12 445 GLY A C 1
ATOM 3663 O O . GLY A 1 445 ? -11.637 11.689 -21.525 1.00 66.12 445 GLY A O 1
ATOM 3664 N N . LYS A 1 446 ? -9.723 12.348 -22.497 1.00 75.00 446 LYS A N 1
ATOM 3665 C CA . LYS A 1 446 ? -9.101 12.845 -21.254 1.00 75.00 446 LYS A CA 1
ATOM 3666 C C . LYS A 1 446 ? -9.881 14.032 -20.670 1.00 75.00 446 LYS A C 1
ATOM 3668 O O . LYS A 1 446 ? -10.166 14.040 -19.471 1.00 75.00 446 LYS A O 1
ATOM 3673 N N . LEU A 1 447 ? -10.283 14.996 -21.504 1.00 74.81 447 LEU A N 1
ATOM 3674 C CA . LEU A 1 447 ? -11.072 16.160 -21.078 1.00 74.81 447 LEU A CA 1
ATOM 3675 C C . LEU A 1 447 ? -12.463 15.770 -20.558 1.00 74.81 447 LEU A C 1
ATOM 3677 O O . LEU A 1 447 ? -12.895 16.293 -19.533 1.00 74.81 447 LEU A O 1
ATOM 3681 N N . GLN A 1 448 ? -13.141 14.810 -21.195 1.00 76.56 448 GLN A N 1
ATOM 3682 C CA . GLN A 1 448 ? -14.444 14.309 -20.734 1.00 76.56 448 GLN A CA 1
ATOM 3683 C C . GLN A 1 448 ? -14.379 13.730 -19.318 1.00 76.56 448 GLN A C 1
ATOM 3685 O O . GLN A 1 448 ? -15.237 14.037 -18.487 1.00 76.56 448 GLN A O 1
ATOM 3690 N N . ASN A 1 449 ? -13.340 12.945 -19.022 1.00 75.12 449 ASN A N 1
ATOM 3691 C CA . ASN A 1 449 ? -13.128 12.394 -17.684 1.00 75.12 449 ASN A CA 1
ATOM 3692 C C . ASN A 1 449 ? -12.904 13.503 -16.642 1.00 75.12 449 ASN A C 1
ATOM 3694 O O . ASN A 1 449 ? -13.527 13.483 -15.580 1.00 75.12 449 ASN A O 1
ATOM 3698 N N . LEU A 1 450 ? -12.088 14.514 -16.964 1.00 74.00 450 LEU A N 1
ATOM 3699 C CA . LEU A 1 450 ? -11.814 15.651 -16.075 1.00 74.00 450 LEU A CA 1
ATOM 3700 C C . LEU A 1 450 ? -13.061 16.507 -15.798 1.00 74.00 450 LEU A C 1
ATOM 3702 O O . LEU A 1 450 ? -13.288 16.920 -14.656 1.00 74.00 450 LEU A O 1
ATOM 3706 N N . ILE A 1 451 ? -13.894 16.750 -16.815 1.00 77.56 451 ILE A N 1
ATOM 3707 C CA . ILE A 1 451 ? -15.176 17.457 -16.665 1.00 77.56 451 ILE A CA 1
ATOM 3708 C C . ILE A 1 451 ? -16.120 16.651 -15.767 1.00 77.56 451 ILE A C 1
ATOM 3710 O O . ILE A 1 451 ? -16.733 17.200 -14.848 1.00 77.56 451 ILE A O 1
ATOM 3714 N N . GLN A 1 452 ? -16.220 15.336 -15.985 1.00 79.06 452 GLN A N 1
ATOM 3715 C CA . GLN A 1 452 ? -17.077 14.466 -15.183 1.00 79.06 452 GLN A CA 1
ATOM 3716 C C . GLN A 1 452 ? -16.644 14.429 -13.710 1.00 79.06 452 GLN A C 1
ATOM 3718 O O . GLN A 1 452 ? -17.493 14.456 -12.815 1.00 79.06 452 GLN A O 1
ATOM 3723 N N . GLU A 1 453 ? -15.340 14.405 -13.445 1.00 74.69 453 GLU A N 1
ATOM 3724 C CA . GLU A 1 453 ? -14.782 14.430 -12.094 1.00 74.69 453 GLU A CA 1
ATOM 3725 C C . GLU A 1 453 ? -15.029 15.781 -11.406 1.00 74.69 453 GLU A C 1
ATOM 3727 O O . GLU A 1 453 ? -15.538 15.822 -10.284 1.00 74.69 453 GLU A O 1
ATOM 3732 N N . SER A 1 454 ? -14.820 16.889 -12.122 1.00 71.75 454 SER A N 1
ATOM 3733 C CA . SER A 1 454 ? -15.089 18.245 -11.620 1.00 71.75 454 SER A CA 1
ATOM 3734 C C . SER A 1 454 ? -16.575 18.457 -11.292 1.00 71.75 454 SER A C 1
ATOM 3736 O O . SER A 1 454 ? -16.916 19.037 -10.260 1.00 71.75 454 SER A O 1
ATOM 3738 N N . ARG A 1 455 ? -17.488 17.905 -12.106 1.00 80.50 455 ARG A N 1
ATOM 3739 C CA . ARG A 1 455 ? -18.940 17.913 -11.841 1.00 80.50 455 ARG A CA 1
ATOM 3740 C C . ARG A 1 455 ? -19.327 17.063 -10.626 1.00 80.50 455 ARG A C 1
ATOM 3742 O O . ARG A 1 455 ? -20.243 17.432 -9.890 1.00 80.50 455 ARG A O 1
ATOM 3749 N N . ARG A 1 456 ? -18.647 15.935 -10.377 1.00 73.75 456 ARG A N 1
ATOM 3750 C CA . ARG A 1 456 ? -18.860 15.129 -9.156 1.00 73.75 456 ARG A CA 1
ATOM 3751 C C . ARG A 1 456 ? -18.460 15.905 -7.907 1.00 73.75 456 ARG A C 1
ATOM 3753 O O . ARG A 1 456 ? -19.228 15.927 -6.949 1.00 73.75 456 ARG A O 1
ATOM 3760 N N . VAL A 1 457 ? -17.312 16.575 -7.947 1.00 70.19 457 VAL A N 1
ATOM 3761 C CA . VAL A 1 457 ? -16.819 17.426 -6.857 1.00 70.19 457 VAL A CA 1
ATOM 3762 C C . VAL A 1 457 ? -17.780 18.588 -6.586 1.00 70.19 457 VAL A C 1
ATOM 3764 O O . VAL A 1 457 ? -18.180 18.797 -5.443 1.00 70.19 457 VAL A O 1
ATOM 3767 N N . LEU A 1 458 ? -18.247 19.279 -7.631 1.00 75.38 458 LEU A N 1
ATOM 3768 C CA . LEU A 1 458 ? -19.244 20.346 -7.500 1.00 75.38 458 LEU A CA 1
ATOM 3769 C C . LEU A 1 458 ? -20.543 19.846 -6.844 1.00 75.38 458 LEU A C 1
ATOM 3771 O O . LEU A 1 458 ? -21.065 20.479 -5.928 1.00 75.38 458 LEU A O 1
ATOM 3775 N N . ASN A 1 459 ? -21.038 18.678 -7.261 1.00 73.69 459 ASN A N 1
ATOM 3776 C CA . ASN A 1 459 ? -22.234 18.067 -6.678 1.00 73.69 459 ASN A CA 1
ATOM 3777 C C . ASN A 1 459 ? -22.055 17.671 -5.204 1.00 73.69 459 ASN A C 1
ATOM 3779 O O . ASN A 1 459 ? -23.024 17.714 -4.449 1.00 73.69 459 ASN A O 1
ATOM 3783 N N . LEU A 1 460 ? -20.845 17.295 -4.782 1.00 72.38 460 LEU A N 1
ATOM 3784 C CA . LEU A 1 460 ? -20.541 17.026 -3.374 1.00 72.38 460 LEU A CA 1
ATOM 3785 C C . LEU A 1 460 ? -20.594 18.311 -2.538 1.00 72.38 460 LEU A C 1
ATOM 3787 O O . LEU A 1 460 ? -21.195 18.304 -1.465 1.00 72.38 460 LEU A O 1
ATOM 3791 N N . PHE A 1 461 ? -20.053 19.422 -3.049 1.00 65.81 461 PHE A N 1
ATOM 3792 C CA . PHE A 1 461 ? -20.128 20.723 -2.373 1.00 65.81 461 PHE A CA 1
A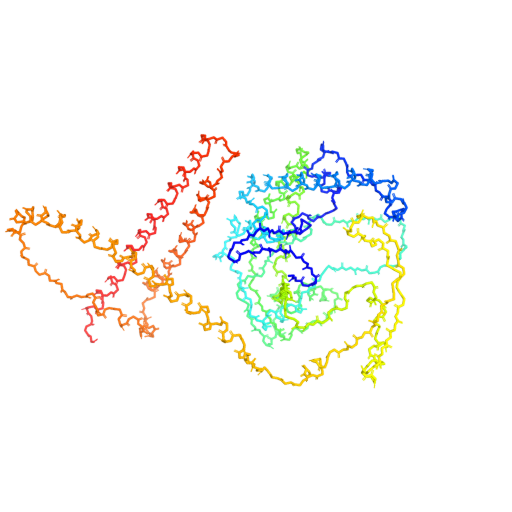TOM 3793 C C . PHE A 1 461 ? -21.555 21.272 -2.284 1.00 65.81 461 PHE A C 1
ATOM 3795 O O . PHE A 1 461 ? -21.938 21.830 -1.259 1.00 65.81 461 PHE A O 1
ATOM 3802 N N . LEU A 1 462 ? -22.372 21.089 -3.322 1.00 67.44 462 LEU A N 1
ATOM 3803 C CA . LEU A 1 462 ? -23.774 21.519 -3.296 1.00 67.44 462 LEU A CA 1
ATOM 3804 C C . LEU A 1 462 ? -24.618 20.698 -2.306 1.00 67.44 462 LEU A C 1
ATOM 3806 O O . LEU A 1 462 ? -25.551 21.231 -1.713 1.00 67.44 462 LEU A O 1
ATOM 3810 N N . LYS A 1 463 ? -24.270 19.422 -2.087 1.00 64.25 463 LYS A N 1
ATOM 3811 C CA . LYS A 1 463 ? -24.976 18.515 -1.165 1.00 64.25 463 LYS A CA 1
ATOM 3812 C C . LYS A 1 463 ? -24.486 18.572 0.284 1.00 64.25 463 LYS A C 1
ATOM 3814 O O . LYS A 1 463 ? -25.167 18.039 1.157 1.00 64.25 463 LYS A O 1
ATOM 3819 N N . SER A 1 464 ? -23.333 19.177 0.572 1.00 57.88 464 SER A N 1
ATOM 3820 C CA . SER A 1 464 ? -22.834 19.290 1.946 1.00 57.88 464 SER A CA 1
ATOM 3821 C C . SER A 1 464 ? -23.550 20.430 2.678 1.00 57.88 464 SER A C 1
ATOM 3823 O O . SER A 1 464 ? -23.330 21.609 2.406 1.00 57.88 464 SER A O 1
ATOM 3825 N N . VAL A 1 465 ? -24.461 20.099 3.598 1.00 49.88 465 VAL A N 1
ATOM 3826 C CA . VAL A 1 465 ? -25.358 21.106 4.200 1.00 49.88 465 VAL A CA 1
ATOM 3827 C C . VAL A 1 465 ? -24.806 21.756 5.479 1.00 49.88 465 VAL A C 1
ATOM 3829 O O . VAL A 1 465 ? -25.334 22.793 5.849 1.00 49.88 465 VAL A O 1
ATOM 3832 N N . LYS A 1 466 ? -23.774 21.245 6.179 1.00 51.94 466 LYS A N 1
ATOM 3833 C CA . LYS A 1 466 ? -23.562 21.701 7.581 1.00 51.94 466 LYS A CA 1
ATOM 3834 C C . LYS A 1 466 ? -22.140 21.892 8.141 1.00 51.94 466 LYS A C 1
ATOM 3836 O O . LYS A 1 466 ? -22.040 22.119 9.338 1.00 51.94 466 LYS A O 1
ATOM 3841 N N . THR A 1 467 ? -21.047 21.828 7.375 1.00 50.03 467 THR A N 1
ATOM 3842 C CA . THR A 1 467 ? -19.699 21.773 8.008 1.00 50.03 467 THR A CA 1
ATOM 3843 C C . THR A 1 467 ? -18.599 22.654 7.403 1.00 50.03 467 THR A C 1
ATOM 3845 O O . THR A 1 467 ? -17.436 22.483 7.758 1.00 50.03 467 THR A O 1
ATOM 3848 N N . LEU A 1 468 ? -18.920 23.610 6.525 1.00 54.91 468 LEU A N 1
ATOM 3849 C CA . LEU A 1 468 ? -17.942 24.583 6.014 1.00 54.91 468 LEU A CA 1
ATOM 3850 C C . LEU A 1 468 ? -18.407 26.019 6.264 1.00 54.91 468 LEU A C 1
ATOM 3852 O O . LEU A 1 468 ? -19.598 26.299 6.146 1.00 54.91 468 LEU A O 1
ATOM 3856 N N . ASP A 1 469 ? -17.439 26.900 6.523 1.00 67.81 469 ASP A N 1
ATOM 3857 C CA . ASP A 1 469 ? -17.572 28.355 6.415 1.00 67.81 469 ASP A CA 1
ATOM 3858 C C . ASP A 1 469 ? -18.262 28.731 5.076 1.00 67.81 469 ASP A C 1
ATOM 3860 O O . ASP A 1 469 ? -17.779 28.297 4.015 1.00 67.81 469 ASP A O 1
ATOM 3864 N N . PRO A 1 470 ? -19.407 29.448 5.104 1.00 71.31 470 PRO A N 1
ATOM 3865 C CA . PRO A 1 470 ? -20.197 29.784 3.919 1.00 71.31 470 PRO A CA 1
ATOM 3866 C C . PRO A 1 470 ? -19.399 30.476 2.809 1.00 71.31 470 PRO A C 1
ATOM 3868 O O . PRO A 1 470 ? -19.517 30.077 1.647 1.00 71.31 470 PRO A O 1
ATOM 3871 N N . ASP A 1 471 ? -18.524 31.420 3.157 1.00 73.56 471 ASP A N 1
ATOM 3872 C CA . ASP A 1 471 ? -17.787 32.225 2.176 1.00 73.56 471 ASP A CA 1
ATOM 3873 C C . ASP A 1 471 ? -16.725 31.383 1.458 1.00 73.56 471 ASP A C 1
ATOM 3875 O O . ASP A 1 471 ? -16.572 31.416 0.232 1.00 73.56 471 ASP A O 1
ATOM 3879 N N . LEU A 1 472 ? -16.043 30.516 2.212 1.00 69.56 472 LEU A N 1
ATOM 3880 C CA . LEU A 1 472 ? -15.071 29.573 1.667 1.00 69.56 472 LEU A CA 1
ATOM 3881 C C . LEU A 1 472 ? -15.738 28.521 0.768 1.00 69.56 472 LEU A C 1
ATOM 3883 O O . LEU A 1 472 ? -15.158 28.081 -0.232 1.00 69.56 472 LEU A O 1
ATOM 3887 N N . LYS A 1 473 ? -16.955 28.093 1.118 1.00 72.25 473 LYS A N 1
ATOM 3888 C CA . LYS A 1 473 ? -17.751 27.167 0.306 1.00 72.25 473 LYS A CA 1
ATOM 3889 C C . LYS A 1 473 ? -18.154 27.817 -1.018 1.00 72.25 473 LYS A C 1
ATOM 3891 O O . LYS A 1 473 ? -18.018 27.185 -2.068 1.00 72.25 473 LYS A O 1
ATOM 3896 N N . GLU A 1 474 ? -18.603 29.065 -0.984 1.00 78.19 474 GLU A N 1
ATOM 3897 C CA . GLU A 1 474 ? -19.041 29.793 -2.172 1.00 78.19 474 GLU A CA 1
ATOM 3898 C C . GLU A 1 474 ? -17.878 30.127 -3.120 1.00 78.19 474 GLU A C 1
ATOM 3900 O O . GLU A 1 474 ? -17.978 29.877 -4.327 1.00 78.19 474 GLU A O 1
ATOM 3905 N N . ALA A 1 475 ? -16.726 30.545 -2.584 1.00 76.19 475 ALA A N 1
ATOM 3906 C CA . ALA A 1 475 ? -15.503 30.751 -3.363 1.00 76.19 475 ALA A CA 1
ATOM 3907 C C . ALA A 1 475 ? -15.062 29.474 -4.107 1.00 76.19 475 ALA A C 1
ATOM 3909 O O . ALA A 1 475 ? -14.685 29.511 -5.281 1.00 76.19 475 ALA A O 1
ATOM 3910 N N . ARG A 1 476 ? -15.174 28.306 -3.459 1.00 71.69 476 ARG A N 1
ATOM 3911 C CA . ARG A 1 476 ? -14.827 27.005 -4.060 1.00 71.69 476 ARG A CA 1
ATOM 3912 C C . ARG A 1 476 ? -15.828 26.539 -5.110 1.00 71.69 476 ARG A C 1
ATOM 3914 O O . ARG A 1 476 ? -15.423 25.947 -6.114 1.00 71.69 476 ARG A O 1
ATOM 3921 N N . ILE A 1 477 ? -17.118 26.807 -4.911 1.00 78.25 477 ILE A N 1
ATOM 3922 C CA . ILE A 1 477 ? -18.152 26.553 -5.923 1.00 78.25 477 ILE A CA 1
ATOM 3923 C C . ILE A 1 477 ? -17.870 27.391 -7.174 1.00 78.25 477 ILE A C 1
ATOM 3925 O O . ILE A 1 477 ? -17.926 26.854 -8.282 1.00 78.25 477 ILE A O 1
ATOM 3929 N N . ARG A 1 478 ? -17.510 28.670 -7.005 1.00 84.75 478 ARG A N 1
ATOM 3930 C CA . ARG A 1 478 ? -17.168 29.579 -8.106 1.00 84.75 478 ARG A CA 1
ATOM 3931 C C . ARG A 1 478 ? -15.950 29.089 -8.892 1.00 84.75 478 ARG A C 1
ATOM 3933 O O . ARG A 1 478 ? -16.077 28.837 -10.086 1.00 84.75 478 ARG A O 1
ATOM 3940 N N . ALA A 1 479 ? -14.844 28.804 -8.206 1.00 79.44 479 ALA A N 1
ATOM 3941 C CA . ALA A 1 479 ? -13.624 28.293 -8.836 1.00 79.44 479 ALA A CA 1
ATOM 3942 C C . ALA A 1 479 ? -13.846 26.955 -9.572 1.00 79.44 479 ALA A C 1
ATOM 3944 O O . ALA A 1 479 ? -13.309 26.720 -10.653 1.00 79.44 479 ALA A O 1
ATOM 3945 N N . THR A 1 480 ? -14.678 26.065 -9.015 1.00 75.44 480 THR A N 1
ATOM 3946 C CA . THR A 1 480 ? -14.993 24.777 -9.658 1.00 75.44 480 THR A CA 1
ATOM 3947 C C . THR A 1 480 ? -15.849 24.965 -10.916 1.00 75.44 480 THR A C 1
ATOM 3949 O O . THR A 1 480 ? -15.665 24.239 -11.891 1.00 75.44 480 THR A O 1
ATOM 3952 N N . ARG A 1 481 ? -16.772 25.938 -10.924 1.00 85.25 481 ARG A N 1
ATOM 3953 C CA . ARG A 1 481 ? -17.584 26.276 -12.104 1.00 85.25 481 ARG A CA 1
ATOM 3954 C C . ARG A 1 481 ? -16.745 26.891 -13.222 1.00 85.25 481 ARG A C 1
ATOM 3956 O O . ARG A 1 481 ? -16.903 26.478 -14.367 1.00 85.25 481 ARG A O 1
ATOM 3963 N N . GLU A 1 482 ? -15.843 27.812 -12.896 1.00 87.56 482 GLU A N 1
ATOM 3964 C CA . GLU A 1 482 ? -14.917 28.416 -13.867 1.00 87.56 482 GLU A CA 1
ATOM 3965 C C . GLU A 1 482 ? -14.028 27.355 -14.517 1.00 87.56 482 GLU A C 1
ATOM 3967 O O . GLU A 1 482 ? -13.965 27.259 -15.739 1.00 87.56 482 GLU A O 1
ATOM 3972 N N . ARG A 1 483 ? -13.470 26.442 -13.715 1.00 83.56 483 ARG A N 1
ATOM 3973 C CA . ARG A 1 483 ? -12.679 25.319 -14.230 1.00 83.56 483 ARG A CA 1
ATOM 3974 C C . ARG A 1 483 ? -13.459 24.413 -15.187 1.00 83.56 483 ARG A C 1
ATOM 3976 O O . ARG A 1 483 ? -12.891 23.929 -16.162 1.00 83.56 483 ARG A O 1
ATOM 3983 N N . ILE A 1 484 ? -14.737 24.142 -14.912 1.00 83.81 484 ILE A N 1
ATOM 3984 C CA . ILE A 1 484 ? -15.586 23.355 -15.823 1.00 83.81 484 ILE A CA 1
ATOM 3985 C C . ILE A 1 484 ? -15.771 24.102 -17.148 1.00 83.81 484 ILE A C 1
ATOM 3987 O O . ILE A 1 484 ? -15.619 23.487 -18.201 1.00 83.81 484 ILE A O 1
ATOM 3991 N N . LYS A 1 485 ? -16.033 25.412 -17.093 1.00 90.56 485 LYS A N 1
ATOM 3992 C CA . LYS A 1 485 ? -16.219 26.261 -18.275 1.00 90.56 485 LYS A CA 1
ATOM 3993 C C . LYS A 1 485 ? -14.969 26.290 -19.164 1.00 90.56 485 LYS A C 1
ATOM 3995 O O . LYS A 1 485 ? -15.090 26.127 -20.375 1.00 90.56 485 LYS A O 1
ATOM 4000 N N . ASP A 1 486 ? -13.780 26.406 -18.577 1.00 88.25 486 ASP A N 1
ATOM 4001 C CA . ASP A 1 486 ? -12.514 26.398 -19.325 1.00 88.25 486 ASP A CA 1
ATOM 4002 C C . ASP A 1 486 ? -12.247 25.047 -20.005 1.00 88.25 486 ASP A C 1
ATOM 4004 O O . ASP A 1 486 ? -11.829 24.982 -21.164 1.00 88.25 486 ASP A O 1
ATOM 4008 N N . LEU A 1 487 ? -12.521 23.944 -19.299 1.00 82.12 487 LEU A N 1
ATOM 4009 C CA . LEU A 1 487 ? -12.370 22.594 -19.847 1.00 82.12 487 LEU A CA 1
ATOM 4010 C C . LEU A 1 487 ? -13.354 22.327 -20.995 1.00 82.12 487 LEU A C 1
ATOM 4012 O O . LEU A 1 487 ? -12.979 21.700 -21.986 1.00 82.12 487 LEU A O 1
ATOM 4016 N N . GLU A 1 488 ? -14.592 22.809 -20.877 1.00 86.25 488 GLU A N 1
ATOM 4017 C CA . GLU A 1 488 ? -15.604 22.739 -21.936 1.00 86.25 488 GLU A CA 1
ATOM 4018 C C . GLU A 1 488 ? -15.207 23.594 -23.150 1.00 86.25 488 GLU A C 1
ATOM 4020 O O . GLU A 1 488 ? -15.303 23.118 -24.282 1.00 86.25 488 GLU A O 1
ATOM 4025 N N . GLY A 1 489 ? -14.658 24.795 -22.933 1.00 89.19 489 GLY A N 1
ATOM 4026 C CA . GLY A 1 489 ? -14.127 25.644 -24.005 1.00 89.19 489 GLY A CA 1
ATOM 4027 C C . GLY A 1 489 ? -12.990 24.972 -24.782 1.00 89.19 489 GLY A C 1
ATOM 4028 O O . GLY A 1 489 ? -13.001 24.942 -26.014 1.00 89.19 489 GLY A O 1
ATOM 4029 N N . ARG A 1 490 ? -12.047 24.329 -24.080 1.00 86.94 490 ARG A N 1
ATOM 4030 C CA . ARG A 1 490 ? -10.965 23.563 -24.721 1.00 86.94 490 ARG A CA 1
ATOM 4031 C C . ARG A 1 490 ? -11.482 22.341 -25.481 1.00 86.94 490 ARG A C 1
ATOM 4033 O O . ARG A 1 490 ? -10.967 22.018 -26.550 1.00 86.94 490 ARG A O 1
ATOM 4040 N N . GLN A 1 491 ? -12.508 21.671 -24.960 1.00 83.62 491 GLN A N 1
ATOM 4041 C CA . GLN A 1 491 ? -13.156 20.565 -25.660 1.00 83.62 491 GLN A CA 1
ATOM 4042 C C . GLN A 1 491 ? -13.828 21.033 -26.960 1.00 83.62 491 GLN A C 1
ATOM 4044 O O . GLN A 1 491 ? -13.758 20.327 -27.965 1.00 83.62 491 GLN A O 1
ATOM 4049 N N . GLN A 1 492 ? -14.463 22.206 -26.954 1.00 86.38 492 GLN A N 1
ATOM 4050 C CA . GLN A 1 492 ? -15.098 22.780 -28.139 1.00 86.38 492 GLN A CA 1
ATOM 4051 C C . GLN A 1 492 ? -14.066 23.177 -29.204 1.00 86.38 492 GLN A C 1
ATOM 4053 O O . GLN A 1 492 ? -14.259 22.857 -30.375 1.00 86.38 492 GLN A O 1
ATOM 4058 N N . ALA A 1 493 ? -12.936 23.769 -28.802 1.00 85.94 493 ALA A N 1
ATOM 4059 C CA . ALA A 1 493 ? -11.837 24.096 -29.713 1.00 85.94 493 ALA A CA 1
ATOM 4060 C C . ALA A 1 493 ? -11.254 22.850 -30.409 1.00 85.94 493 ALA A C 1
ATOM 4062 O O . ALA A 1 493 ? -11.057 22.853 -31.621 1.00 85.94 493 ALA A O 1
ATOM 4063 N N . LEU A 1 494 ? -11.052 21.753 -29.668 1.00 76.31 494 LEU A N 1
ATOM 4064 C CA . LEU A 1 494 ? -10.565 20.487 -30.236 1.00 76.31 494 LEU A CA 1
ATOM 4065 C C . LEU A 1 494 ? -11.572 19.828 -31.188 1.00 76.31 494 LEU A C 1
ATOM 4067 O O . LEU A 1 494 ? -11.168 19.184 -32.153 1.00 76.31 494 LEU A O 1
ATOM 4071 N N . ARG A 1 495 ? -12.880 19.984 -30.943 1.00 78.81 495 ARG A N 1
ATOM 4072 C CA . ARG A 1 495 ? -13.920 19.515 -31.874 1.00 78.81 495 ARG A CA 1
ATOM 4073 C C . ARG A 1 495 ? -13.930 20.326 -33.168 1.00 78.81 495 ARG A C 1
ATOM 4075 O O . ARG A 1 495 ? -14.037 19.727 -34.229 1.00 78.81 495 ARG A O 1
ATOM 4082 N N . ALA A 1 496 ? -13.748 21.643 -33.084 1.00 79.94 496 ALA A N 1
ATOM 4083 C CA . ALA A 1 496 ? -13.616 22.494 -34.265 1.00 79.94 496 ALA A CA 1
ATOM 4084 C C . ALA A 1 496 ? -12.358 22.143 -35.085 1.00 79.94 496 ALA A C 1
ATOM 4086 O O . ALA A 1 496 ? -12.429 22.040 -36.305 1.00 79.94 496 ALA A O 1
ATOM 4087 N N . GLU A 1 497 ? -11.226 21.871 -34.422 1.00 79.19 497 GLU A N 1
ATOM 4088 C CA . GLU A 1 497 ? -10.010 21.376 -35.089 1.00 79.19 497 GLU A CA 1
ATOM 4089 C C . GLU A 1 497 ? -10.248 20.014 -35.763 1.00 79.19 497 GLU A C 1
ATOM 4091 O O . GLU A 1 497 ? -9.809 19.786 -36.889 1.00 79.19 497 GLU A O 1
ATOM 4096 N N . GLN A 1 498 ? -10.971 19.107 -35.099 1.00 76.31 498 GLN A N 1
ATOM 4097 C CA . GLN A 1 498 ? -11.330 17.805 -35.661 1.00 76.31 498 GLN A CA 1
ATOM 4098 C C . GLN A 1 498 ? -12.197 17.942 -36.920 1.00 76.31 498 GLN A C 1
ATOM 4100 O O . GLN A 1 498 ? -11.933 17.264 -37.912 1.00 76.31 498 GLN A O 1
ATOM 4105 N N . GLU A 1 499 ? -13.217 18.802 -36.886 1.00 74.75 499 GLU A N 1
ATOM 4106 C CA . GLU A 1 499 ? -14.104 19.070 -38.022 1.00 74.75 499 GLU A CA 1
ATOM 4107 C C . GLU A 1 499 ? -13.336 19.663 -39.205 1.00 74.75 499 GLU A C 1
ATOM 4109 O O . GLU A 1 499 ? -13.445 19.155 -40.319 1.00 74.75 499 GLU A O 1
ATOM 4114 N N . ASP A 1 500 ? -12.488 20.661 -38.964 1.00 77.88 500 ASP A N 1
ATOM 4115 C CA . ASP A 1 500 ? -11.662 21.273 -40.003 1.00 77.88 500 ASP A CA 1
ATOM 4116 C C . ASP A 1 500 ? -10.676 20.268 -40.633 1.00 77.88 500 ASP A C 1
ATOM 4118 O O . ASP A 1 500 ? -10.559 20.186 -41.858 1.00 77.88 500 ASP A O 1
ATOM 4122 N N . LEU A 1 501 ? -10.031 19.411 -39.833 1.00 70.31 501 LEU A N 1
ATOM 4123 C CA . LEU A 1 501 ? -9.160 18.349 -40.352 1.00 70.31 501 LEU A CA 1
ATOM 4124 C C . LEU A 1 501 ? -9.925 17.319 -41.195 1.00 70.31 501 LEU A C 1
ATOM 4126 O O . LEU A 1 501 ? -9.400 16.857 -42.211 1.00 70.31 501 LEU A O 1
ATOM 4130 N N . ILE A 1 502 ? -11.157 16.975 -40.811 1.00 69.12 502 ILE A N 1
ATOM 4131 C CA . ILE A 1 502 ? -12.028 16.095 -41.601 1.00 69.12 502 ILE A CA 1
ATOM 4132 C C . ILE A 1 502 ? -12.405 16.775 -42.924 1.00 69.12 502 ILE A C 1
ATOM 4134 O O . ILE A 1 502 ? -12.289 16.153 -43.979 1.00 69.12 502 ILE A O 1
ATOM 4138 N N . VAL A 1 503 ? -12.774 18.059 -42.903 1.00 70.94 503 VAL A N 1
ATOM 4139 C CA . VAL A 1 503 ? -13.097 18.834 -44.113 1.00 70.94 503 VAL A CA 1
ATOM 4140 C C . VAL A 1 503 ? -11.895 18.918 -45.057 1.00 70.94 503 VAL A C 1
ATOM 4142 O O . VAL A 1 503 ? -12.050 18.666 -46.253 1.00 70.94 503 VAL A O 1
ATOM 4145 N N . ARG A 1 504 ? -10.681 19.175 -44.544 1.00 63.56 504 ARG A N 1
ATOM 4146 C CA . ARG A 1 504 ? -9.432 19.163 -45.335 1.00 63.56 504 ARG A CA 1
ATOM 4147 C C . ARG A 1 504 ? -9.121 17.787 -45.931 1.00 63.56 504 ARG A C 1
ATOM 4149 O O . ARG A 1 504 ? -8.603 17.701 -47.045 1.00 63.56 504 ARG A O 1
ATOM 4156 N N . ALA A 1 505 ? -9.412 16.708 -45.200 1.00 61.06 505 ALA A N 1
ATOM 4157 C CA . ALA A 1 505 ? -9.227 15.341 -45.688 1.00 61.06 505 ALA A CA 1
ATOM 4158 C C . ALA A 1 505 ? -10.160 15.025 -46.867 1.00 61.06 505 ALA A C 1
ATOM 4160 O O . ALA A 1 505 ? -9.749 14.366 -47.822 1.00 61.06 505 ALA A O 1
ATOM 4161 N N . VAL A 1 506 ? -11.401 15.516 -46.803 1.00 58.75 506 VAL A N 1
ATOM 4162 C CA . VAL A 1 506 ? -12.434 15.307 -47.826 1.00 58.75 506 VAL A CA 1
ATOM 4163 C C . VAL A 1 506 ? -12.188 16.184 -49.060 1.00 58.75 506 VAL A C 1
ATOM 4165 O O . VAL A 1 506 ? -12.225 15.678 -50.178 1.00 58.75 506 VAL A O 1
ATOM 4168 N N . THR A 1 507 ? -11.839 17.463 -48.889 1.00 57.16 507 THR A N 1
ATOM 4169 C CA . THR A 1 507 ? -11.557 18.386 -50.012 1.00 57.16 507 THR A CA 1
ATOM 4170 C C . THR A 1 507 ? -10.311 18.004 -50.814 1.00 57.16 507 THR A C 1
ATOM 4172 O O . THR A 1 507 ? -10.314 18.153 -52.032 1.00 57.16 507 THR A O 1
ATOM 4175 N N . ARG A 1 508 ? -9.270 17.430 -50.191 1.00 53.22 508 ARG A N 1
ATOM 4176 C CA . ARG A 1 508 ? -8.088 16.927 -50.925 1.00 53.22 508 ARG A CA 1
ATOM 4177 C C . ARG A 1 508 ? -8.359 15.682 -51.776 1.00 53.22 508 ARG A C 1
ATOM 4179 O O . ARG A 1 508 ? -7.637 15.469 -52.743 1.00 53.22 508 ARG A O 1
ATOM 4186 N N . ARG A 1 509 ? -9.384 14.880 -51.459 1.00 46.72 509 ARG A N 1
ATOM 4187 C CA . ARG A 1 509 ? -9.819 13.762 -52.319 1.00 46.72 509 ARG A CA 1
ATOM 4188 C C . ARG A 1 509 ? -10.654 14.219 -53.520 1.00 46.72 509 ARG A C 1
ATOM 4190 O O . ARG A 1 509 ? -10.693 13.504 -54.506 1.00 46.72 509 ARG A O 1
ATOM 4197 N N . GLY A 1 510 ? -11.240 15.417 -53.489 1.00 43.19 510 GLY A N 1
ATOM 4198 C CA . GLY A 1 510 ? -11.985 15.979 -54.625 1.00 43.19 510 GLY A CA 1
ATOM 4199 C C . GLY A 1 510 ? -11.129 16.370 -55.842 1.00 43.19 510 GLY A C 1
ATOM 4200 O O . GLY A 1 510 ? -11.685 16.721 -56.875 1.00 43.19 510 GLY A O 1
ATOM 4201 N N . HIS A 1 511 ? -9.794 16.309 -55.740 1.00 41.31 511 HIS A N 1
ATOM 4202 C CA . HIS A 1 511 ? -8.860 16.609 -56.837 1.00 41.31 511 HIS A CA 1
ATOM 4203 C C . HIS A 1 511 ? -8.236 15.378 -57.513 1.00 41.31 511 HIS A C 1
ATOM 4205 O O . HIS A 1 511 ? -7.444 15.535 -58.439 1.00 41.31 511 HIS A O 1
ATOM 4211 N N . GLN A 1 512 ? -8.604 14.165 -57.103 1.00 38.66 512 GLN A N 1
ATOM 4212 C CA . GLN A 1 512 ? -8.336 12.950 -57.871 1.00 38.66 512 GLN A CA 1
ATOM 4213 C C . GLN A 1 512 ? -9.670 12.241 -58.066 1.00 38.66 512 GLN A C 1
ATOM 4215 O O . GLN A 1 512 ? -10.178 11.608 -57.145 1.00 38.66 512 GLN A O 1
ATOM 4220 N N . GLY A 1 513 ? -10.264 12.444 -59.242 1.00 36.72 513 GLY A N 1
ATOM 4221 C CA . GLY A 1 513 ? -11.381 11.630 -59.692 1.00 36.72 513 GLY A CA 1
ATOM 4222 C C . GLY A 1 513 ? -10.902 10.201 -59.917 1.00 36.72 513 GLY A C 1
ATOM 4223 O O . GLY A 1 513 ? -9.928 10.005 -60.637 1.00 36.72 513 GLY A O 1
ATOM 4224 N N . ASP A 1 514 ? -11.549 9.272 -59.221 1.00 30.09 514 ASP A N 1
ATOM 4225 C CA . ASP A 1 514 ? -12.027 7.969 -59.698 1.00 30.09 514 ASP A CA 1
ATOM 4226 C C . ASP A 1 514 ? -12.998 7.385 -58.657 1.00 30.09 514 ASP A C 1
ATOM 4228 O O . ASP A 1 514 ? -12.672 7.413 -57.441 1.00 30.09 514 ASP A O 1
#

Secondary structure (DSSP, 8-state):
-BTTB--EEEEEETTEEEEEEE-GGGTS-S-HHHHHHHH-TTS-PPP---TTT--HHHHHHTHHHHHHHHHHHHHHHHHHHHHHHHHHHHHH---GGGSSSHHHHHHHHHHHHT--TTTS------HHHHHHHGGG----------S--SS------TTHHHHHHHHS-EEEEEEEEES--TTS-GGG---SS-HHHHHHHHHTT-------EEEEEEE--TTHHHHHHHHHHHHHHHHTT-HHHHHHHHHHHHTSGGGTT--S----------SS-------SGGGGG--HHHHHHHHH-TT--EEEEEEEEEEE-TTT--EEEEEEEEEE----THHHHTTS--------HHHHHHHHHHHHHHHHHHHHHHHHHHHHHHHHHHHHHHHHHHHHHHHTTTTTS--------SSSHHHHTTS--S----TTHHHHHHHHHHHHHHHHHHHHHHHHHHHHHHH--SSS-HHHHHHHHHHHHHHHHHHHHHHHHHHHHHHHHHHHHHHHHTTS--

InterPro domains:
  IPR004868 DNA-directed DNA polymerase, family B, mitochondria/virus [PF03175] (65-185)
  IPR004868 DNA-directed DNA polymerase, family B, mitochondria/virus [PF03175] (188-275)
  IPR012337 Ribonuclease H-like superfamily [SSF53098] (1-90)
  IPR023211 DNA polymerase, palm domain superfamily [G3DSA:3.90.1600.10] (102-179)
  IPR036397 Ribonuclease H superfamily [G3DSA:3.30.420.10] (1-88)
  IPR043502 DNA/RNA polymerase superfamily [SSF56672] (102-273)

Foldseek 3Di:
DFPPDDAKDWDDDVPHTPDMDGDVCQLPPDDLQVLCCQQPVVDDGQDDDPPVPDAQVCCVVCVVVVVVNVVSSVVSVVSSQVSLQVLCCVPPVDGSVVDSGLLVVLVVSCVVPQDDCVQFPDDDDDPVQVVQLCLQDDDDDDDDDDPDDDPDDDDDDDLVVLVCLAPFWDFGDDWDKDQACQPPDLVQFQFSHGSVVVVVCVVVVDDDGDRIGIGGDTDRHSCNCVSVVLVVQLVVCVVVVNSSSVSSSSCSSNSNVVVVVDDPDTDDDDDDPPPDDDDDDPDDQCNVVCDPVVVVVCVVPVQDKDKDWGFDGQDQPPVVRRTDTDTDIDIPHGDPPVVVCVVDDDDDDDDDPVVVVVVVVVVVVVVVVVVVVVVVVVVVVVVVVVVVVVVVVVVVVVVVVPPPDDDDDDDDDDPPPVVPPPPPPPDDPDPPLVVLLVVLVVVLVVLVVVLVVLVVVLVVLVPDDDDDDPVVSVVVNVVSVVVSVVSVVVSVVSVVVNVVSVVVVVVVVVPDDD

Organism: Tanacetum cinerariifolium (NCBI:txid118510)

pLDDT: mean 71.61, std 20.21, range [25.61, 96.88]

Sequence (514 aa):
MRNNRLYELSVYSGKVMLFRFRVSLNLLPGTLQNLAMSLCPNLRTKGSIDHESVNEKSLKKDKDVLIEYMKTDILLLGEVMQKAQNIYWKLYQLDIESKIILSSLAVNIFRLRYYNDEIFPIHIPNQNEDTFIRKAYYGCHTDSYKPYGKNLYYYDVNSLYPFVMKEYHMPCGKHVWYSNLEDMDIDSMLGVYYSEELKYAIGLGYKVVPISGYIFKRKESPFKDFVSSLFSSRLEARKKGNDALSYVYKILMNSLYSRFEIDPKSIIIEVYNFKRKHSKKYKGPAKDKVTPEWFKKQYAEPSRRVQVKVDVKFMIDWESLEIKNQEIIFSLDDISRKVISLLSGRVLHLENKRLNEKLEERNREIAKLKSKIEVQTGVTNQTLVKKKTDMKTKTDEEKQKIDEEKLNTDGVLALGVALMMGRLVVLWPFCGLSSRLSAIAVEIGKLQNLIQESRRVLNLFLKSVKTLDPDLKEARIRATRERIKDLEGRQQALRAEQEDLIVRAVTRRGHQGD